Protein AF-A0A6L2PDW2-F1 (afdb_monomer)

Organism: Coptotermes formosanus (NCBI:txid36987)

Mean predicted aligned error: 18.13 Å

Secondary structure (DSSP, 8-state):
----TT---SS-SEETTEEPPP----HHHHTSHHHHHHHHHHTS-HHHHTTTT-HHHHHHHHHHHHHHH-SSHHHHHHTT----GGG----THHHHTT-EEE--TT-SS-SEEE-HHHHTS-TTSEEETTEEE-TT-EEPPPTT-TTEEEEEEEE-SSSEEEEEEEPPPGGGTS-S-SSTTEEEE--SS-SS-SEEEEPPPTTS---PPPPPEEEETTEEEETT-EE--SS-TTEEEE--TT--S-S-TTTEEE----HHHHHHHHHHTT-EEEEETT--SS-SEEEPP-TT--EE--TT-B---TT-EEEETTEEEEBT-EEPPPSSTTEEEE-SSTTBPEEEEPPHHHHHHHS-S-----PPPP----------------------PPP---SHHHHHHHHHHHHHHHHHHHSTTS-----

Solvent-accessible surface area (backbone atoms only — not comparable to full-atom values): 26312 Å² total; per-residue (Å²): 138,87,92,65,100,79,71,87,68,97,62,78,64,50,58,92,93,29,61,61,77,80,95,65,92,50,62,76,53,61,73,24,71,70,45,45,52,45,54,57,56,60,63,54,58,70,80,56,61,77,31,65,92,38,68,70,58,33,54,51,52,50,52,50,48,47,74,75,55,44,95,45,73,70,42,52,80,47,60,86,56,74,74,53,62,88,73,50,90,61,62,40,61,46,63,63,73,67,34,44,77,38,68,53,93,92,52,66,48,62,62,29,44,51,54,66,77,64,77,72,53,58,50,70,32,22,60,55,89,90,43,81,37,54,66,75,39,77,43,80,60,57,71,62,36,47,37,44,77,38,30,32,19,37,80,65,84,90,32,28,25,48,49,62,47,66,67,79,50,72,64,75,79,66,53,75,74,87,51,88,59,41,50,63,20,42,57,90,69,42,63,43,70,78,45,73,51,62,59,77,61,94,85,58,97,68,88,70,80,82,71,48,75,30,65,52,96,94,40,81,38,47,51,24,26,78,44,71,45,85,93,40,71,47,38,45,28,40,27,46,85,86,65,81,69,69,90,38,76,93,47,26,44,68,64,53,73,50,58,39,52,78,36,37,55,44,55,76,67,47,30,33,53,22,18,52,54,88,48,46,45,57,61,80,49,70,52,63,65,56,93,84,64,44,79,42,82,38,96,79,40,48,81,71,59,90,83,45,33,11,47,47,67,94,45,79,32,41,32,53,16,28,52,52,81,47,96,57,80,53,46,50,40,32,16,76,47,26,47,44,42,46,31,29,31,62,49,76,75,64,48,62,66,71,80,55,77,87,84,75,84,78,79,84,78,90,83,86,82,88,81,90,83,84,90,85,87,83,79,92,81,89,80,94,82,80,95,74,88,78,79,94,74,81,67,60,67,61,50,54,51,48,54,56,59,46,50,72,63,46,52,66,68,67,57,71,79,70,83,84,78,95,126

Radius of gyration: 29.66 Å; Cα contacts (8 Å, |Δi|>4): 575; chains: 1; bounding box: 82×73×77 Å

pLDDT: mean 71.23, std 23.67, range [20.92, 96.81]

Structure (mmCIF, N/CA/C/O backbone):
data_AF-A0A6L2PDW2-F1
#
_entry.id   AF-A0A6L2PDW2-F1
#
loop_
_atom_site.group_PDB
_atom_site.id
_atom_site.type_symbol
_atom_site.label_atom_id
_atom_site.label_alt_id
_atom_site.label_comp_id
_atom_site.label_asym_id
_atom_site.label_entity_id
_atom_site.label_seq_id
_atom_site.pdbx_PDB_ins_code
_atom_site.Cartn_x
_atom_site.Cartn_y
_atom_site.Cartn_z
_atom_site.occupancy
_atom_site.B_iso_or_equiv
_atom_site.auth_seq_id
_atom_site.auth_comp_id
_atom_site.auth_asym_id
_atom_site.auth_atom_id
_atom_site.pdbx_PDB_model_num
ATOM 1 N N . MET A 1 1 ? 29.481 -1.761 30.265 1.00 30.94 1 MET A N 1
ATOM 2 C CA . MET A 1 1 ? 30.212 -3.044 30.228 1.00 30.94 1 MET A CA 1
ATOM 3 C C . MET A 1 1 ? 29.930 -3.704 31.570 1.00 30.94 1 MET A C 1
ATOM 5 O O . MET A 1 1 ? 30.180 -3.058 32.579 1.00 30.94 1 MET A O 1
ATOM 9 N N . TYR A 1 2 ? 29.253 -4.853 31.586 1.00 29.94 2 TYR A N 1
ATOM 10 C CA . TYR A 1 2 ? 28.771 -5.510 32.812 1.00 29.94 2 TYR A CA 1
ATOM 11 C C . TYR A 1 2 ? 29.760 -6.605 33.227 1.00 29.94 2 TYR A C 1
ATOM 13 O O . TYR A 1 2 ? 30.302 -7.275 32.350 1.00 29.94 2 TYR A O 1
ATOM 21 N N . ASN A 1 3 ? 30.029 -6.740 34.531 1.00 37.09 3 ASN A N 1
ATOM 22 C CA . ASN A 1 3 ? 31.217 -7.442 35.027 1.00 37.09 3 ASN A CA 1
ATOM 23 C C . ASN A 1 3 ? 30.977 -8.879 35.530 1.00 37.09 3 ASN A C 1
ATOM 25 O O . ASN A 1 3 ? 31.948 -9.626 35.555 1.00 37.09 3 ASN A O 1
ATOM 29 N N . LEU A 1 4 ? 29.753 -9.321 35.869 1.00 36.31 4 LEU A N 1
ATOM 30 C CA . LEU A 1 4 ? 29.485 -10.709 36.296 1.00 36.31 4 LEU A CA 1
ATOM 31 C C . LEU A 1 4 ? 28.062 -11.187 35.942 1.00 36.31 4 LEU A C 1
ATOM 33 O O . LEU A 1 4 ? 27.109 -10.417 35.944 1.00 36.31 4 LEU A O 1
ATOM 37 N N . ASN A 1 5 ? 27.920 -12.491 35.678 1.00 35.34 5 ASN A N 1
ATOM 38 C CA . ASN A 1 5 ? 26.679 -13.160 35.242 1.00 35.34 5 ASN A CA 1
ATOM 39 C C . ASN A 1 5 ? 25.666 -13.426 36.387 1.00 35.34 5 ASN A C 1
ATOM 41 O O . ASN A 1 5 ? 24.701 -14.163 36.202 1.00 35.34 5 ASN A O 1
ATOM 45 N N . SER A 1 6 ? 25.919 -12.892 37.586 1.00 33.38 6 SER A N 1
ATOM 46 C CA . SER A 1 6 ? 25.162 -13.149 38.824 1.00 33.38 6 SER A CA 1
ATOM 47 C C . SER A 1 6 ? 24.310 -11.966 39.292 1.00 33.38 6 SER A C 1
ATOM 49 O O . SER A 1 6 ? 23.693 -12.039 40.355 1.00 33.38 6 SER A O 1
ATOM 51 N N . ASP A 1 7 ? 24.278 -10.876 38.532 1.00 32.59 7 ASP A N 1
ATOM 52 C CA . ASP A 1 7 ? 23.545 -9.674 38.910 1.00 32.59 7 ASP A CA 1
ATOM 53 C C . ASP A 1 7 ? 22.041 -9.857 38.628 1.00 32.59 7 ASP A C 1
ATOM 55 O O . ASP A 1 7 ? 21.615 -10.060 37.491 1.00 32.59 7 ASP A O 1
ATOM 59 N N . ILE A 1 8 ? 21.208 -9.791 39.672 1.00 37.91 8 ILE A N 1
ATOM 60 C CA . ILE A 1 8 ? 19.745 -9.765 39.528 1.00 37.91 8 ILE A CA 1
ATOM 61 C C . ILE A 1 8 ? 19.357 -8.385 38.987 1.00 37.91 8 ILE A C 1
ATOM 63 O O . ILE A 1 8 ? 19.559 -7.367 39.649 1.00 37.91 8 ILE A O 1
ATOM 67 N N . HIS A 1 9 ? 18.807 -8.345 37.774 1.00 44.81 9 HIS A N 1
ATOM 68 C CA . HIS A 1 9 ? 18.436 -7.103 37.098 1.00 44.81 9 HIS A CA 1
ATOM 69 C C . HIS A 1 9 ? 16.946 -6.771 37.254 1.00 44.81 9 HIS A C 1
ATOM 71 O O . HIS A 1 9 ? 16.094 -7.653 37.283 1.00 44.81 9 HIS A O 1
ATOM 77 N N . ASN A 1 10 ? 16.634 -5.472 37.267 1.00 36.75 10 ASN A N 1
ATOM 78 C CA . ASN A 1 10 ? 15.275 -4.918 37.363 1.00 36.75 10 ASN A CA 1
ATOM 79 C C . ASN A 1 10 ? 14.544 -4.844 36.000 1.00 36.75 10 ASN A C 1
ATOM 81 O O . ASN A 1 10 ? 13.614 -4.061 35.825 1.00 36.75 10 ASN A O 1
ATOM 85 N N . ILE A 1 11 ? 15.005 -5.608 35.005 1.00 46.09 11 ILE A N 1
ATOM 86 C 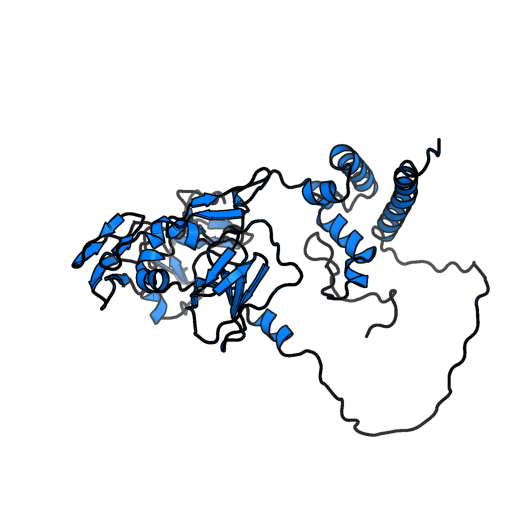CA . ILE A 1 11 ? 14.412 -5.671 33.664 1.00 46.09 11 ILE A CA 1
ATOM 87 C C . ILE A 1 11 ? 13.526 -6.912 33.634 1.00 46.09 11 ILE A C 1
ATOM 89 O O . ILE A 1 11 ? 14.006 -8.003 33.937 1.00 46.09 11 ILE A O 1
ATOM 93 N N . ASN A 1 12 ? 12.253 -6.764 33.255 1.00 42.75 12 ASN A N 1
ATOM 94 C CA . ASN A 1 12 ? 11.393 -7.914 32.979 1.00 42.75 12 ASN A CA 1
ATOM 95 C C . ASN A 1 12 ? 12.092 -8.805 31.944 1.00 42.75 12 ASN A C 1
ATOM 97 O O . ASN A 1 12 ? 12.228 -8.431 30.781 1.00 42.75 12 ASN A O 1
ATOM 101 N N . THR A 1 13 ? 12.536 -9.991 32.360 1.00 53.31 13 THR A N 1
ATOM 102 C CA . THR A 1 13 ? 13.203 -10.976 31.493 1.00 53.31 13 THR A CA 1
ATOM 103 C C . THR A 1 13 ? 12.230 -11.657 30.521 1.00 53.31 13 THR A C 1
ATOM 105 O O . THR A 1 13 ? 12.619 -12.567 29.791 1.00 53.31 13 THR A O 1
ATOM 108 N N . TRP A 1 14 ? 10.971 -11.207 30.509 1.00 49.47 14 TRP A N 1
ATOM 109 C CA . TRP A 1 14 ? 9.849 -11.762 29.768 1.00 49.47 14 TRP A CA 1
ATOM 110 C C . TRP A 1 14 ? 9.124 -10.662 28.990 1.00 49.47 14 TRP A C 1
ATOM 112 O O . TRP A 1 14 ? 8.881 -9.569 29.507 1.00 49.47 14 TRP A O 1
ATOM 122 N N . GLN A 1 15 ? 8.721 -10.981 27.763 1.00 52.25 15 GLN A N 1
ATOM 123 C CA . GLN A 1 15 ? 7.730 -10.235 26.994 1.00 52.25 15 GLN A CA 1
ATOM 124 C C . GLN A 1 15 ? 6.535 -11.166 26.759 1.00 52.25 15 GLN A C 1
ATOM 126 O O . GLN A 1 15 ? 6.602 -12.083 25.943 1.00 52.25 15 GLN A O 1
ATOM 131 N N . LYS A 1 16 ? 5.436 -10.946 27.493 1.00 64.88 16 LYS A N 1
ATOM 132 C CA . LYS A 1 16 ? 4.286 -11.870 27.572 1.00 64.88 16 LYS A CA 1
ATOM 133 C C . LYS A 1 16 ? 4.703 -13.249 28.123 1.00 64.88 16 LYS A C 1
ATOM 135 O O . LYS A 1 16 ? 5.023 -13.327 29.303 1.00 64.88 16 LYS A O 1
ATOM 140 N N . LEU A 1 17 ? 4.699 -14.300 27.296 1.00 59.28 17 LEU A N 1
ATOM 141 C CA . LEU A 1 17 ? 5.096 -15.676 27.648 1.00 59.28 17 LEU A CA 1
ATOM 142 C C . LEU A 1 17 ? 6.500 -16.050 27.134 1.00 59.28 17 LEU A C 1
ATOM 144 O O . LEU A 1 17 ? 6.999 -17.122 27.455 1.00 59.28 17 LEU A O 1
ATOM 148 N N . ASN A 1 18 ? 7.151 -15.150 26.390 1.00 63.50 18 ASN A N 1
ATOM 149 C CA . ASN A 1 18 ? 8.457 -15.384 25.782 1.00 63.50 18 ASN A CA 1
ATOM 150 C C . ASN A 1 18 ? 9.589 -14.788 26.615 1.00 63.50 18 ASN A C 1
ATOM 152 O O . ASN A 1 18 ? 9.459 -13.694 27.173 1.00 63.50 18 ASN A O 1
ATOM 156 N N . PHE A 1 19 ? 10.741 -15.458 26.622 1.00 67.44 19 PHE A N 1
ATOM 157 C CA . PHE A 1 19 ? 11.973 -14.895 27.159 1.00 67.44 19 PHE A CA 1
ATOM 158 C C . PHE A 1 19 ? 12.484 -13.766 26.266 1.00 67.44 19 PHE A C 1
ATOM 160 O O . PHE A 1 19 ? 12.501 -13.864 25.037 1.00 67.44 19 PHE A O 1
ATOM 167 N N . HIS A 1 20 ? 12.948 -12.695 26.904 1.00 66.75 20 HIS A N 1
ATOM 168 C CA . HIS A 1 20 ? 13.556 -11.564 26.222 1.00 66.75 20 HIS A CA 1
ATOM 169 C C . HIS A 1 20 ? 14.852 -11.994 25.520 1.00 66.75 20 HIS A C 1
ATOM 171 O O . HIS A 1 20 ? 15.832 -12.367 26.171 1.00 66.75 20 HIS A O 1
ATOM 177 N N . GLN A 1 21 ? 14.887 -11.883 24.192 1.00 66.50 21 GLN A N 1
ATOM 178 C CA . GLN A 1 21 ? 16.091 -12.156 23.417 1.00 66.50 21 GLN A CA 1
ATOM 179 C C . GLN A 1 21 ? 17.044 -10.945 23.468 1.00 66.50 21 GLN A C 1
ATOM 181 O O . GLN A 1 21 ? 16.646 -9.834 23.118 1.00 66.50 21 GLN A O 1
ATOM 186 N N . PRO A 1 22 ? 18.306 -11.112 23.896 1.00 59.72 22 PRO A N 1
ATOM 187 C CA . PRO A 1 22 ? 19.259 -10.009 23.969 1.00 59.72 22 PRO A CA 1
ATOM 188 C C . PRO A 1 22 ? 19.577 -9.451 22.578 1.00 59.72 22 PRO A C 1
ATOM 190 O O . PRO A 1 22 ? 19.990 -10.187 21.681 1.00 59.72 22 PRO A O 1
ATOM 193 N N . SER A 1 23 ? 19.445 -8.137 22.406 1.00 56.91 23 SER A N 1
ATOM 194 C CA . SER A 1 23 ? 19.813 -7.425 21.180 1.00 56.91 23 SER A CA 1
ATOM 195 C C . SER A 1 23 ? 21.335 -7.241 21.107 1.00 56.91 23 SER A C 1
ATOM 197 O O . SER A 1 23 ? 21.863 -6.180 21.441 1.00 56.91 23 SER A O 1
ATOM 199 N N . THR A 1 24 ? 22.061 -8.293 20.728 1.00 61.12 24 THR A N 1
ATOM 200 C CA . THR A 1 24 ? 23.515 -8.252 20.505 1.00 61.12 24 THR A CA 1
ATOM 201 C C . THR A 1 24 ? 23.871 -8.764 19.115 1.00 61.12 24 THR A C 1
ATOM 203 O O . THR A 1 24 ? 23.296 -9.743 18.648 1.00 61.12 24 THR A O 1
ATOM 206 N N . ASN A 1 25 ? 24.838 -8.107 18.470 1.00 57.38 25 ASN A N 1
ATOM 207 C CA . ASN A 1 25 ? 25.345 -8.445 17.134 1.00 57.38 25 ASN A CA 1
ATOM 208 C C . ASN A 1 25 ? 26.599 -9.338 17.182 1.00 57.38 25 ASN A C 1
ATOM 210 O O . ASN A 1 25 ? 27.255 -9.540 16.164 1.00 57.38 25 ASN A O 1
ATOM 214 N N . LEU A 1 26 ? 26.978 -9.834 18.364 1.00 63.84 26 LEU A N 1
ATOM 215 C CA . LEU A 1 26 ? 28.133 -10.715 18.525 1.00 63.84 26 LEU A CA 1
ATOM 216 C C . LEU A 1 26 ? 27.735 -12.156 18.185 1.00 63.84 26 LEU A C 1
ATOM 218 O O . LEU A 1 26 ? 26.989 -12.776 18.946 1.00 63.84 26 LEU A O 1
ATOM 222 N N . SER A 1 27 ? 28.267 -12.696 17.086 1.00 56.84 27 SER A N 1
ATOM 223 C CA . SER A 1 27 ? 28.020 -14.077 16.632 1.00 56.84 27 SER A CA 1
ATOM 224 C C . SER A 1 27 ? 28.280 -15.107 17.734 1.00 56.84 27 SER A C 1
ATOM 226 O O . SER A 1 27 ? 27.423 -15.938 18.011 1.00 56.84 27 SER A O 1
ATOM 228 N N . LEU A 1 28 ? 29.382 -14.946 18.475 1.00 55.62 28 LEU A N 1
ATOM 229 C CA . LEU A 1 28 ? 29.758 -15.800 19.610 1.00 55.62 28 LEU A CA 1
ATOM 230 C C . LEU A 1 28 ? 28.659 -15.909 20.686 1.00 55.62 28 LEU A C 1
ATOM 232 O O . LEU A 1 28 ? 28.517 -16.936 21.343 1.00 55.62 28 LEU A 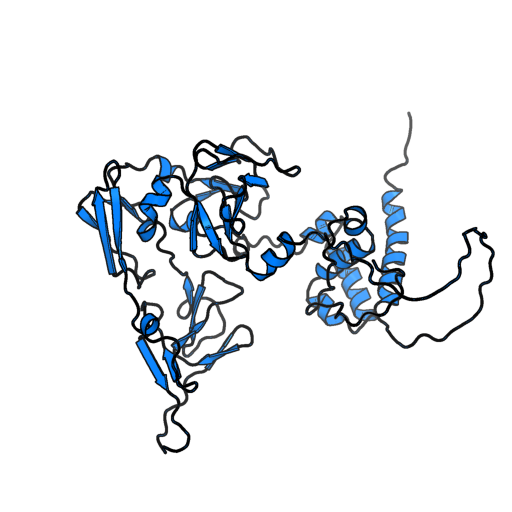O 1
ATOM 236 N N . TYR A 1 29 ? 27.879 -14.843 20.884 1.00 58.72 29 TYR A N 1
ATOM 237 C CA . TYR A 1 29 ? 26.763 -14.845 21.828 1.00 58.72 29 TYR A CA 1
ATOM 238 C C . TYR A 1 29 ? 25.485 -15.396 21.194 1.00 58.72 29 TYR A C 1
ATOM 240 O O . TYR A 1 29 ? 24.741 -16.130 21.842 1.00 58.72 29 TYR A O 1
ATOM 248 N N . GLN A 1 30 ? 25.227 -15.061 19.927 1.00 55.25 30 GLN A N 1
ATOM 249 C CA . GLN A 1 30 ? 24.053 -15.533 19.190 1.00 55.25 30 GLN A CA 1
ATOM 250 C C . GLN A 1 30 ? 24.050 -17.058 18.993 1.00 55.25 30 GLN A C 1
ATOM 252 O O . GLN A 1 30 ? 22.967 -17.655 18.993 1.00 55.25 30 GLN A O 1
ATOM 257 N N . GLU A 1 31 ? 25.239 -17.652 18.881 1.00 63.41 31 GLU A N 1
ATOM 258 C CA . GLU A 1 31 ? 25.508 -19.095 18.786 1.00 63.41 31 GLU A CA 1
ATOM 259 C C . GLU A 1 31 ? 25.694 -19.766 20.160 1.00 63.41 31 GLU A C 1
ATOM 261 O O . GLU A 1 31 ? 25.738 -20.989 20.264 1.00 63.41 31 GLU A O 1
ATOM 266 N N . GLY A 1 32 ? 25.776 -18.981 21.237 1.00 69.75 32 GLY A N 1
ATOM 267 C CA . GLY A 1 32 ? 25.947 -19.494 22.590 1.00 69.75 32 GLY A CA 1
ATOM 268 C C . GLY A 1 32 ? 24.711 -20.231 23.116 1.00 69.75 32 GLY A C 1
ATOM 269 O O . GLY A 1 32 ? 23.568 -19.889 22.803 1.00 69.75 32 GLY A O 1
ATOM 270 N N . VAL A 1 33 ? 24.945 -21.192 24.015 1.00 67.25 33 VAL A N 1
ATOM 271 C CA . VAL A 1 33 ? 23.922 -22.053 24.649 1.00 67.25 33 VAL A CA 1
ATOM 272 C C . VAL A 1 33 ? 22.763 -21.250 25.251 1.00 67.25 33 VAL A C 1
ATOM 274 O O . VAL A 1 33 ? 21.608 -21.656 25.168 1.00 67.25 33 VAL A O 1
ATOM 277 N N . TYR A 1 34 ? 23.056 -20.079 25.817 1.00 63.88 34 TYR A N 1
ATOM 278 C CA . TYR A 1 34 ? 22.051 -19.202 26.416 1.00 63.88 34 TYR A CA 1
ATOM 279 C C . TYR A 1 34 ? 21.077 -18.615 25.379 1.00 63.88 34 TYR A C 1
ATOM 281 O O . TYR A 1 34 ? 19.862 -18.685 25.554 1.00 63.88 34 TYR A O 1
ATOM 289 N N . SER A 1 35 ? 21.603 -18.085 24.270 1.00 69.88 35 SER A N 1
ATOM 290 C CA . SER A 1 35 ? 20.805 -17.569 23.149 1.00 69.88 35 SER A CA 1
ATOM 291 C C . SER A 1 35 ? 20.003 -18.691 22.489 1.00 69.88 35 SER A C 1
ATOM 293 O O . SER A 1 35 ? 18.817 -18.527 22.200 1.00 69.88 35 SER A O 1
ATOM 295 N N . PHE A 1 36 ? 20.621 -19.862 22.316 1.00 72.75 36 PHE A N 1
ATOM 296 C CA . PHE A 1 36 ? 19.956 -21.032 21.753 1.00 72.75 36 PHE A CA 1
ATOM 297 C C . PHE A 1 36 ? 18.811 -21.538 22.643 1.00 72.75 36 PHE A C 1
ATOM 299 O O . PHE A 1 36 ? 17.716 -21.782 22.148 1.00 72.75 36 PHE A O 1
ATOM 306 N N . GLY A 1 37 ? 19.011 -21.613 23.961 1.00 71.50 37 GLY A N 1
ATOM 307 C CA . GLY A 1 37 ? 17.970 -22.022 24.907 1.00 71.50 37 GLY A CA 1
ATOM 308 C C . GLY A 1 37 ? 16.752 -21.093 24.907 1.00 71.50 37 GLY A C 1
ATOM 309 O O . GLY A 1 37 ? 15.620 -21.571 24.957 1.00 71.50 37 GLY A O 1
ATOM 310 N N . ILE A 1 38 ? 16.970 -19.778 24.777 1.00 72.50 38 ILE A N 1
ATOM 311 C CA . ILE A 1 38 ? 15.890 -18.790 24.623 1.00 72.50 38 ILE A CA 1
ATOM 312 C C . ILE A 1 38 ? 15.120 -19.028 23.320 1.00 72.50 38 ILE A C 1
ATOM 314 O O . ILE A 1 38 ? 13.892 -19.068 23.337 1.00 72.50 38 ILE A O 1
ATOM 318 N N . LYS A 1 39 ? 15.828 -19.241 22.202 1.00 71.12 39 LYS A N 1
ATOM 319 C CA . LYS A 1 39 ? 15.204 -19.551 20.906 1.00 71.12 39 LYS A CA 1
ATOM 320 C C . LYS A 1 39 ? 14.369 -20.827 20.974 1.00 71.12 39 LYS A C 1
ATOM 322 O O . LYS A 1 39 ? 13.247 -20.833 20.487 1.00 71.12 39 LYS A O 1
ATOM 327 N N . VAL A 1 40 ? 14.888 -21.892 21.585 1.00 74.12 40 VAL A N 1
ATOM 328 C CA . VAL A 1 40 ? 14.173 -23.169 21.727 1.00 74.12 40 VAL A CA 1
ATOM 329 C C . VAL A 1 40 ? 12.896 -22.996 22.544 1.00 74.12 40 VAL A C 1
ATOM 331 O O . VAL A 1 40 ? 11.853 -23.508 22.147 1.00 74.12 40 VAL A O 1
ATOM 334 N N . PHE A 1 41 ? 12.969 -22.263 23.658 1.00 72.94 41 PHE A N 1
ATOM 335 C CA . PHE A 1 41 ? 11.821 -22.034 24.532 1.00 72.94 41 PHE A CA 1
ATOM 336 C C . PHE A 1 41 ? 10.739 -21.187 23.860 1.00 72.94 41 PHE A C 1
ATOM 338 O O . PHE A 1 41 ? 9.578 -21.573 23.880 1.00 72.94 41 PHE A O 1
ATOM 345 N N . ASN A 1 42 ? 11.122 -20.084 23.213 1.00 75.25 42 ASN A N 1
ATOM 346 C CA . ASN A 1 42 ? 10.183 -19.185 22.535 1.00 75.25 42 ASN A CA 1
ATOM 347 C C . ASN A 1 42 ? 9.520 -19.816 21.291 1.00 75.25 42 ASN A C 1
ATOM 349 O O . ASN A 1 42 ? 8.625 -19.212 20.711 1.00 75.25 42 ASN A O 1
ATOM 353 N N . ASN A 1 43 ? 9.978 -20.995 20.851 1.00 73.38 43 ASN A N 1
ATOM 354 C CA . ASN A 1 43 ? 9.371 -21.774 19.765 1.00 73.38 43 ASN A CA 1
ATOM 355 C C . ASN A 1 43 ? 8.483 -22.926 20.272 1.00 73.38 43 ASN A C 1
ATOM 357 O O . ASN A 1 43 ? 7.986 -23.719 19.470 1.00 73.38 43 ASN A O 1
ATOM 361 N N . LEU A 1 44 ? 8.277 -23.051 21.588 1.00 74.50 44 LEU A N 1
ATOM 362 C CA . LEU A 1 44 ? 7.347 -24.037 22.128 1.00 74.50 44 LEU A CA 1
ATOM 363 C C . LEU A 1 44 ? 5.896 -23.635 21.817 1.00 74.50 44 LEU A C 1
ATOM 365 O O . LEU A 1 44 ? 5.553 -22.457 21.855 1.00 74.50 44 LEU A O 1
ATOM 369 N N . PRO A 1 45 ? 5.001 -24.596 21.541 1.00 70.62 45 PRO A N 1
ATOM 370 C CA . PRO A 1 45 ? 3.588 -24.296 21.361 1.00 70.62 45 PRO A CA 1
ATOM 371 C C . PRO A 1 45 ? 2.971 -23.720 22.644 1.00 70.62 45 PRO A C 1
ATOM 373 O O . PRO A 1 45 ? 3.242 -24.186 23.754 1.00 70.62 45 PRO A O 1
ATOM 376 N N . GLN A 1 46 ? 2.040 -22.773 22.485 1.00 65.38 46 GLN A N 1
ATOM 377 C CA . GLN A 1 46 ? 1.346 -22.096 23.595 1.00 65.38 46 GLN A CA 1
ATOM 378 C C . GLN A 1 46 ? 0.626 -23.059 24.560 1.00 65.38 46 GLN A C 1
ATOM 380 O O . GLN A 1 46 ? 0.365 -22.721 25.717 1.00 65.38 46 GLN A O 1
ATOM 385 N N . SER A 1 47 ? 0.290 -24.272 24.110 1.00 64.50 47 SER A N 1
ATOM 386 C CA . SER A 1 47 ? -0.283 -25.332 24.949 1.00 64.50 47 SER A CA 1
ATOM 387 C C . SER A 1 47 ? 0.689 -25.837 26.025 1.00 64.50 47 SER A C 1
ATOM 389 O O . SER A 1 47 ? 0.242 -26.217 27.107 1.00 64.50 47 SER A O 1
ATOM 391 N N . LEU A 1 48 ? 2.002 -25.792 25.768 1.00 67.25 48 LEU A N 1
ATOM 392 C CA . LEU A 1 48 ? 3.056 -26.104 26.738 1.00 67.25 48 LEU A CA 1
ATOM 393 C C . LEU A 1 48 ? 3.396 -24.899 27.623 1.00 67.25 48 LEU A C 1
ATOM 395 O O . LEU A 1 48 ? 3.687 -25.080 28.805 1.00 67.25 48 LEU A O 1
ATOM 399 N N . GLU A 1 49 ? 3.298 -23.678 27.091 1.00 61.25 49 GLU A N 1
ATOM 400 C CA . GLU A 1 49 ? 3.541 -22.438 27.845 1.00 61.25 49 GLU A CA 1
ATOM 401 C C . GLU A 1 49 ? 2.532 -22.248 28.987 1.00 61.25 49 GLU A C 1
ATOM 403 O O . GLU A 1 49 ? 2.904 -21.858 30.092 1.00 61.25 49 GLU A O 1
ATOM 408 N N . LYS A 1 50 ? 1.262 -22.625 28.773 1.00 63.97 50 LYS A N 1
ATOM 409 C CA . LYS A 1 50 ? 0.207 -22.607 29.809 1.00 63.97 50 LYS A CA 1
ATOM 410 C C . LYS A 1 50 ? 0.441 -23.597 30.954 1.00 63.97 50 LYS A C 1
ATOM 412 O O . LYS A 1 50 ? -0.224 -23.506 31.981 1.00 63.97 50 LYS A O 1
ATOM 417 N N . LEU A 1 51 ? 1.362 -24.548 30.787 1.00 65.88 51 LEU A N 1
ATOM 418 C CA . LEU A 1 51 ? 1.719 -25.524 31.814 1.00 65.88 51 LEU A CA 1
ATOM 419 C C . LEU A 1 51 ? 2.918 -25.074 32.658 1.00 65.88 51 LEU A C 1
ATOM 421 O O . LEU A 1 51 ? 3.245 -25.781 33.609 1.00 65.88 51 LEU A O 1
ATOM 425 N N . ALA A 1 52 ? 3.557 -23.933 32.353 1.00 60.59 52 ALA A N 1
ATOM 426 C CA . ALA A 1 52 ? 4.830 -23.487 32.942 1.00 60.59 52 ALA A CA 1
ATOM 427 C C . ALA A 1 52 ? 4.876 -23.514 34.485 1.00 60.59 52 ALA A C 1
ATOM 429 O O . ALA A 1 52 ? 5.930 -23.789 35.066 1.00 60.59 52 ALA A O 1
ATOM 430 N N . ASP A 1 53 ? 3.731 -23.327 35.143 1.00 61.12 53 ASP A N 1
ATOM 431 C CA . ASP A 1 53 ? 3.598 -23.350 36.604 1.00 61.12 53 ASP A CA 1
ATOM 432 C C . ASP A 1 53 ? 3.684 -24.765 37.217 1.00 61.12 53 ASP A C 1
ATOM 434 O O . ASP A 1 53 ? 3.922 -24.925 38.417 1.00 61.12 53 ASP A O 1
ATOM 438 N N . ASN A 1 54 ? 3.551 -25.826 36.408 1.00 76.25 54 ASN A N 1
ATOM 439 C CA . ASN A 1 54 ? 3.611 -27.222 36.842 1.00 76.25 54 ASN A CA 1
ATOM 440 C C . ASN A 1 54 ? 4.763 -27.995 36.186 1.00 76.25 54 ASN A C 1
ATOM 442 O O . ASN A 1 54 ? 4.614 -28.690 35.179 1.00 76.25 54 ASN A O 1
ATOM 446 N N . SER A 1 55 ? 5.920 -27.973 36.851 1.00 63.28 55 SER A N 1
ATOM 447 C CA . SER A 1 55 ? 7.151 -28.620 36.371 1.00 63.28 55 SER A CA 1
ATOM 448 C C . SER A 1 55 ? 7.020 -30.103 35.982 1.00 63.28 55 SER A C 1
ATOM 450 O O . SER A 1 55 ? 7.744 -30.566 35.100 1.00 63.28 55 SER A O 1
ATOM 452 N N . LYS A 1 56 ? 6.112 -30.869 36.604 1.00 72.25 56 LYS A N 1
ATOM 453 C CA . LYS A 1 56 ? 5.929 -32.301 36.305 1.00 72.25 56 LYS A CA 1
ATOM 454 C C . LYS A 1 56 ? 5.109 -32.505 35.028 1.00 72.25 56 LYS A C 1
ATOM 456 O O . LYS A 1 56 ? 5.423 -33.396 34.236 1.00 72.25 56 LYS A O 1
ATOM 461 N N . GLN A 1 57 ? 4.098 -31.664 34.813 1.00 71.75 57 GLN A N 1
ATOM 462 C CA . GLN A 1 57 ? 3.277 -31.676 33.601 1.00 71.75 57 GLN A CA 1
ATOM 463 C C . GLN A 1 57 ? 4.053 -31.132 32.402 1.00 71.75 57 GLN A C 1
ATOM 465 O O . GLN A 1 57 ? 4.078 -31.801 31.375 1.00 71.75 57 GLN A O 1
ATOM 470 N N . VAL A 1 58 ? 4.790 -30.024 32.563 1.00 75.19 58 VAL A N 1
ATOM 471 C CA . VAL A 1 58 ? 5.672 -29.479 31.511 1.00 75.19 58 VAL A CA 1
ATOM 472 C C . VAL A 1 58 ? 6.676 -30.522 31.064 1.00 75.19 58 VAL A C 1
ATOM 474 O O . VAL A 1 58 ? 6.801 -30.776 29.878 1.00 75.19 58 VAL A O 1
ATOM 477 N N . LYS A 1 59 ? 7.364 -31.183 32.001 1.00 71.44 59 LYS A N 1
ATOM 478 C CA . LYS A 1 59 ? 8.370 -32.196 31.662 1.00 71.44 59 LYS A CA 1
ATOM 479 C C . LYS A 1 59 ? 7.775 -33.362 30.870 1.00 71.44 59 LYS A C 1
ATOM 481 O O . LYS A 1 59 ? 8.409 -33.865 29.949 1.00 71.44 59 LYS A O 1
ATOM 486 N N . THR A 1 60 ? 6.568 -33.790 31.229 1.00 77.25 60 THR A N 1
ATOM 487 C CA . THR A 1 60 ? 5.884 -34.905 30.560 1.00 77.25 60 THR A CA 1
ATOM 488 C C . THR A 1 60 ? 5.402 -34.496 29.171 1.00 77.25 60 THR A C 1
ATOM 490 O O . THR A 1 60 ? 5.650 -35.211 28.204 1.00 77.25 60 THR A O 1
ATOM 493 N N . ALA A 1 61 ? 4.776 -33.326 29.063 1.00 72.56 61 ALA A N 1
ATOM 494 C CA . ALA A 1 61 ? 4.230 -32.809 27.817 1.00 72.56 61 ALA A CA 1
ATOM 495 C C . ALA A 1 61 ? 5.336 -32.382 26.835 1.00 72.56 61 ALA A C 1
ATOM 497 O O . ALA A 1 61 ? 5.253 -32.705 25.657 1.00 72.56 61 ALA A O 1
ATOM 498 N N . LEU A 1 62 ? 6.419 -31.770 27.323 1.00 73.38 62 LEU A N 1
ATOM 499 C CA . LEU A 1 62 ? 7.607 -31.436 26.534 1.00 73.38 62 LEU A CA 1
ATOM 500 C C . LEU A 1 62 ? 8.300 -32.697 26.018 1.00 73.38 62 LEU A C 1
ATOM 502 O O . LEU A 1 62 ? 8.636 -32.775 24.843 1.00 73.38 62 LEU A O 1
ATOM 506 N N . LYS A 1 63 ? 8.477 -33.713 26.873 1.00 75.38 63 LYS A N 1
ATOM 507 C CA . LYS A 1 63 ? 9.048 -34.995 26.448 1.00 75.38 63 LYS A CA 1
ATOM 508 C C . LYS A 1 63 ? 8.178 -35.657 25.379 1.00 75.38 63 LYS A C 1
ATOM 510 O O . LYS A 1 63 ? 8.715 -36.149 24.395 1.00 75.38 63 LYS A O 1
ATOM 515 N N . HIS A 1 64 ? 6.858 -35.666 25.565 1.00 73.31 64 HIS A N 1
ATOM 516 C CA . HIS A 1 64 ? 5.935 -36.202 24.569 1.00 73.31 64 HIS A CA 1
ATOM 517 C C . HIS A 1 64 ? 6.043 -35.434 23.250 1.00 73.31 64 HIS A C 1
ATOM 519 O O . HIS A 1 64 ? 6.224 -36.062 22.214 1.00 73.31 64 HIS A O 1
ATOM 525 N N . TYR A 1 65 ? 6.005 -34.098 23.298 1.00 70.62 65 TYR A N 1
ATOM 526 C CA . TYR A 1 65 ? 6.125 -33.213 22.139 1.00 70.62 65 TYR A CA 1
ATOM 527 C C . TYR A 1 65 ? 7.415 -33.469 21.356 1.00 70.62 65 TYR A C 1
ATOM 529 O O . TYR A 1 65 ? 7.349 -33.797 20.177 1.00 70.62 65 TYR A O 1
ATOM 537 N N . LEU A 1 66 ? 8.571 -33.451 22.027 1.00 70.19 66 LEU A N 1
ATOM 538 C CA . LEU A 1 66 ? 9.870 -33.691 21.391 1.00 70.19 66 LEU A CA 1
ATOM 539 C C . LEU A 1 66 ? 9.960 -35.083 20.748 1.00 70.19 66 LEU A C 1
ATOM 541 O O . LEU A 1 66 ? 10.509 -35.206 19.660 1.00 70.19 66 LEU A O 1
ATOM 545 N N . HIS A 1 67 ? 9.378 -36.111 21.376 1.00 67.31 67 HIS A N 1
ATOM 546 C CA . HIS A 1 67 ? 9.327 -37.468 20.818 1.00 67.31 67 HIS A CA 1
ATOM 547 C C . HIS A 1 67 ? 8.368 -37.631 19.631 1.00 67.31 67 HIS A C 1
ATOM 549 O O . HIS A 1 67 ? 8.542 -38.572 18.864 1.00 67.31 67 HIS A O 1
ATOM 555 N N . THR A 1 68 ? 7.343 -36.782 19.506 1.00 63.31 68 THR A N 1
ATOM 556 C CA . THR A 1 68 ? 6.346 -36.877 18.423 1.00 63.31 68 THR A CA 1
ATOM 557 C C . THR A 1 68 ? 6.652 -35.971 17.236 1.00 63.31 68 THR A C 1
ATOM 559 O O . THR A 1 68 ? 6.164 -36.253 16.150 1.00 63.31 68 THR A O 1
ATOM 562 N N . HIS A 1 69 ? 7.440 -34.909 17.426 1.00 57.91 69 HIS A N 1
ATOM 563 C CA . HIS A 1 69 ? 7.499 -33.795 16.476 1.00 57.91 69 HIS A CA 1
ATOM 564 C C . HIS A 1 69 ? 8.898 -33.468 15.927 1.00 57.91 69 HIS A C 1
ATOM 566 O O . HIS A 1 69 ? 8.998 -32.608 15.065 1.00 57.91 69 HIS A O 1
ATOM 572 N N . SER A 1 70 ? 9.989 -34.104 16.371 1.00 55.47 70 SER A N 1
ATOM 573 C CA . SER A 1 70 ? 11.328 -33.664 15.928 1.00 55.47 70 SER A CA 1
ATOM 574 C C . SER A 1 70 ? 12.392 -34.761 15.991 1.00 55.47 70 SER A C 1
ATOM 576 O O . SER A 1 70 ? 12.695 -35.264 17.073 1.00 55.47 70 SER A O 1
ATOM 578 N N . TYR A 1 71 ? 13.002 -35.076 14.843 1.00 54.53 71 TYR A N 1
ATOM 579 C CA . TYR A 1 71 ? 14.194 -35.923 14.725 1.00 54.53 71 TYR A CA 1
ATOM 580 C C . TYR A 1 71 ? 15.473 -35.093 14.483 1.00 54.53 71 TYR A C 1
ATOM 582 O O . TYR A 1 71 ? 16.575 -35.602 14.689 1.00 54.53 71 TYR A O 1
ATOM 590 N N . SER A 1 72 ? 15.350 -33.801 14.137 1.00 65.50 72 SER A N 1
ATOM 591 C CA . SER A 1 72 ? 16.466 -32.844 14.030 1.00 65.50 72 SER A CA 1
ATOM 592 C C . SER A 1 72 ? 16.155 -31.453 14.620 1.00 65.50 72 SER A C 1
ATOM 594 O O . SER A 1 72 ? 15.001 -31.106 14.877 1.00 65.50 72 SER A O 1
ATOM 596 N N . ILE A 1 73 ? 17.201 -30.642 14.845 1.00 60.69 73 ILE A N 1
ATOM 597 C CA . ILE A 1 73 ? 17.075 -29.241 15.299 1.00 60.69 73 ILE A CA 1
ATOM 598 C C . ILE A 1 73 ? 16.359 -28.385 14.244 1.00 60.69 73 ILE A C 1
ATOM 600 O O . ILE A 1 73 ? 15.537 -27.543 14.601 1.00 60.69 73 ILE A O 1
ATOM 604 N N . ASP A 1 74 ? 16.635 -28.622 12.961 1.00 57.44 74 ASP A N 1
ATOM 605 C CA . ASP A 1 74 ? 15.990 -27.902 11.861 1.00 57.44 74 ASP A CA 1
ATOM 606 C C . ASP A 1 74 ? 14.505 -28.249 11.772 1.00 57.44 74 ASP A C 1
ATOM 608 O O . ASP A 1 74 ? 13.678 -27.361 11.594 1.00 57.44 74 ASP A O 1
ATOM 612 N N . GLU A 1 75 ? 14.137 -29.516 11.971 1.00 60.31 75 GLU A N 1
ATOM 613 C CA . GLU A 1 75 ? 12.732 -29.902 12.089 1.00 60.31 75 GLU A CA 1
ATOM 614 C C . GLU A 1 75 ? 12.081 -29.213 13.282 1.00 60.31 75 GLU A C 1
ATOM 616 O O . GLU A 1 75 ? 11.041 -28.605 13.086 1.00 60.31 75 GLU A O 1
ATOM 621 N N . TYR A 1 76 ? 12.708 -29.203 14.468 1.00 62.53 76 TYR A N 1
ATOM 622 C CA . TYR A 1 76 ? 12.165 -28.571 15.681 1.00 62.53 76 TYR A CA 1
ATOM 623 C C . TYR A 1 76 ? 11.771 -27.095 15.483 1.00 62.53 76 TYR A C 1
ATOM 625 O O . TYR A 1 76 ? 10.709 -26.668 15.939 1.00 62.53 76 TYR A O 1
ATOM 633 N N . PHE A 1 77 ? 12.597 -26.316 14.781 1.00 61.78 77 PHE A N 1
ATOM 634 C CA . PHE A 1 77 ? 12.283 -24.918 14.465 1.00 61.78 77 PHE A CA 1
ATOM 635 C C . PHE A 1 77 ? 11.276 -24.754 13.315 1.00 61.78 77 PHE A C 1
ATOM 637 O O . PHE A 1 77 ? 10.764 -23.656 13.113 1.00 61.78 77 PHE A O 1
ATOM 644 N N . ASN A 1 78 ? 10.956 -25.836 12.602 1.00 59.47 78 ASN A N 1
ATOM 645 C CA . ASN A 1 78 ? 10.022 -25.866 11.479 1.00 59.47 78 ASN A CA 1
ATOM 646 C C . ASN A 1 78 ? 8.704 -26.621 11.776 1.00 59.47 78 ASN A C 1
ATOM 648 O O . ASN A 1 78 ? 7.784 -26.541 10.965 1.00 59.47 78 ASN A O 1
ATOM 652 N N . VAL A 1 79 ? 8.561 -27.315 12.920 1.00 48.72 79 VAL A N 1
ATOM 653 C CA . VAL A 1 79 ? 7.396 -28.191 13.207 1.00 48.72 79 VAL A CA 1
ATOM 654 C C . VAL A 1 79 ? 6.074 -27.432 13.346 1.00 48.72 79 VAL A C 1
ATOM 656 O O . VAL A 1 79 ? 5.010 -28.006 13.148 1.00 48.72 79 VAL A O 1
ATOM 659 N N . ASN A 1 80 ? 6.102 -26.140 13.667 1.00 45.97 80 ASN A N 1
ATOM 660 C CA . ASN A 1 80 ? 4.869 -25.368 13.855 1.00 45.97 80 ASN A CA 1
ATOM 661 C C . ASN A 1 80 ? 4.365 -24.663 12.589 1.00 45.97 80 ASN A C 1
ATOM 663 O O . ASN A 1 80 ? 3.425 -23.878 12.677 1.00 45.97 80 ASN A O 1
ATOM 667 N N . ASN A 1 81 ? 4.923 -24.967 11.415 1.00 47.00 81 ASN A N 1
ATOM 668 C CA . ASN A 1 81 ? 4.349 -24.518 10.153 1.00 47.00 81 ASN A CA 1
ATOM 669 C C . ASN A 1 81 ? 3.619 -25.680 9.472 1.00 47.00 81 ASN A C 1
ATOM 671 O O . ASN A 1 81 ? 4.116 -26.265 8.510 1.00 47.00 81 ASN A O 1
ATOM 675 N N . GLU A 1 82 ? 2.370 -25.935 9.874 1.00 50.41 82 GLU A N 1
ATOM 676 C CA . GLU A 1 82 ? 1.378 -26.145 8.817 1.00 50.41 82 GLU A CA 1
ATOM 677 C C . GLU A 1 82 ? 1.512 -24.920 7.912 1.00 50.41 82 GLU A C 1
ATOM 679 O O . GLU A 1 82 ? 1.275 -23.795 8.357 1.00 50.41 82 GLU A O 1
ATOM 684 N N . CYS A 1 83 ? 2.034 -25.103 6.697 1.00 58.41 83 CYS A N 1
ATOM 685 C CA . CYS A 1 83 ? 2.218 -23.984 5.792 1.00 58.41 83 CYS A CA 1
ATOM 686 C C . CYS A 1 83 ? 0.864 -23.295 5.616 1.00 58.41 83 CYS A C 1
ATOM 688 O O . CYS A 1 83 ? -0.055 -23.864 5.029 1.00 58.41 83 CYS A O 1
ATOM 690 N N . ASN A 1 84 ? 0.744 -22.080 6.148 1.00 60.91 84 ASN A N 1
ATOM 691 C CA . ASN A 1 84 ? -0.425 -21.249 5.957 1.00 60.91 84 ASN A CA 1
ATOM 692 C C . ASN A 1 84 ? -0.045 -20.109 5.005 1.00 60.91 84 ASN A C 1
ATOM 694 O O . ASN A 1 84 ? 0.536 -19.117 5.453 1.00 60.91 84 ASN A O 1
ATOM 698 N N . PRO A 1 85 ? -0.407 -20.201 3.712 1.00 60.81 85 PRO A N 1
ATOM 699 C CA . PRO A 1 85 ? -0.139 -19.155 2.727 1.00 60.81 85 PRO A CA 1
ATOM 700 C C . PRO A 1 85 ? -0.675 -17.771 3.125 1.00 60.81 85 PRO A C 1
ATOM 702 O O . PRO A 1 85 ? -0.193 -16.759 2.623 1.00 60.81 85 PRO A O 1
ATOM 705 N N . GLN A 1 86 ? -1.649 -17.697 4.045 1.00 57.81 86 GLN A N 1
ATOM 706 C CA . GLN A 1 86 ? -2.182 -16.430 4.558 1.00 57.81 86 GLN A CA 1
ATOM 707 C C . GLN A 1 86 ? -1.185 -15.659 5.441 1.00 57.81 86 GLN A C 1
ATOM 709 O O . GLN A 1 86 ? -1.377 -14.467 5.653 1.00 57.81 86 GLN A O 1
ATOM 714 N N . HIS A 1 87 ? -0.124 -16.309 5.932 1.00 66.12 87 HIS A N 1
ATOM 715 C CA . HIS A 1 87 ? 0.920 -15.686 6.756 1.00 66.12 87 HIS A CA 1
ATOM 716 C C . HIS A 1 87 ? 2.133 -15.210 5.947 1.00 66.12 87 HIS A C 1
ATOM 718 O O . HIS A 1 87 ? 3.113 -14.731 6.515 1.00 66.12 87 HIS A O 1
ATOM 724 N N . CYS A 1 88 ? 2.092 -15.320 4.619 1.00 76.19 88 CYS A N 1
ATOM 725 C CA . CYS A 1 88 ? 3.156 -14.796 3.780 1.00 76.19 88 CYS A CA 1
ATOM 726 C C . CYS A 1 88 ? 3.107 -13.262 3.762 1.00 76.19 88 CYS A C 1
ATOM 728 O O . CYS A 1 88 ? 2.181 -12.661 3.215 1.00 76.19 88 CYS A O 1
ATOM 730 N N . GLU A 1 89 ? 4.131 -12.619 4.328 1.00 72.81 89 GLU A N 1
ATOM 731 C CA . GLU A 1 89 ? 4.297 -11.164 4.289 1.00 72.81 89 GLU A CA 1
ATOM 732 C C . GLU A 1 89 ? 4.703 -10.695 2.885 1.00 72.81 89 GLU A C 1
ATOM 734 O O . GLU A 1 89 ? 5.871 -10.439 2.588 1.00 72.81 89 GLU A O 1
ATOM 739 N N . VAL A 1 90 ? 3.719 -10.576 1.998 1.00 81.94 90 VAL A N 1
ATOM 740 C CA . VAL A 1 90 ? 3.926 -10.089 0.634 1.00 81.94 90 VAL A CA 1
ATOM 741 C C . VAL A 1 90 ? 3.485 -8.627 0.524 1.00 81.94 90 VAL A C 1
ATOM 743 O O . VAL A 1 90 ? 2.386 -8.276 0.960 1.00 81.94 90 VAL A O 1
ATOM 746 N N . PRO A 1 91 ? 4.296 -7.753 -0.099 1.00 86.56 91 PRO A N 1
ATOM 747 C CA . PRO A 1 91 ? 3.870 -6.410 -0.465 1.00 86.56 91 PRO A CA 1
ATOM 748 C C . PRO A 1 91 ? 2.583 -6.405 -1.296 1.00 86.56 91 PRO A C 1
ATOM 750 O O . PRO A 1 91 ? 2.524 -6.983 -2.381 1.00 86.56 91 PRO A O 1
ATOM 753 N N . LYS A 1 92 ? 1.559 -5.690 -0.822 1.00 88.81 92 LYS A N 1
ATOM 754 C CA . LYS A 1 92 ? 0.230 -5.691 -1.450 1.00 88.81 92 LYS A CA 1
ATOM 755 C C . LYS A 1 92 ? 0.213 -5.208 -2.902 1.00 88.81 92 LYS A C 1
ATOM 757 O O . LYS A 1 92 ? -0.668 -5.598 -3.665 1.00 88.81 92 LYS A O 1
ATOM 762 N N . HIS A 1 93 ? 1.177 -4.371 -3.292 1.00 91.50 93 HIS A N 1
ATOM 763 C CA . HIS A 1 93 ? 1.218 -3.808 -4.639 1.00 91.50 93 HIS A CA 1
ATOM 764 C C . HIS A 1 93 ? 1.228 -4.886 -5.721 1.00 91.50 93 HIS A C 1
ATOM 766 O O . HIS A 1 93 ? 0.543 -4.700 -6.716 1.00 91.50 93 HIS A O 1
ATOM 772 N N . TYR A 1 94 ? 1.896 -6.026 -5.497 1.00 92.38 94 TYR A N 1
ATOM 773 C CA . TYR A 1 94 ? 1.891 -7.149 -6.436 1.00 92.38 94 TYR A CA 1
ATOM 774 C C . TYR A 1 94 ? 0.474 -7.615 -6.780 1.00 92.38 94 TYR A C 1
ATOM 776 O O . TYR A 1 94 ? 0.146 -7.766 -7.954 1.00 92.38 94 TYR A O 1
ATOM 784 N N . LYS A 1 95 ? -0.382 -7.777 -5.763 1.00 91.00 95 LYS A N 1
ATOM 785 C CA . LYS A 1 95 ? -1.781 -8.184 -5.941 1.00 91.00 95 LYS A CA 1
ATOM 786 C C . LYS A 1 95 ? -2.579 -7.113 -6.691 1.00 91.00 95 LYS A C 1
ATOM 788 O O . LYS A 1 95 ? -3.297 -7.440 -7.628 1.00 91.00 95 LYS A O 1
ATOM 793 N N . GLU A 1 96 ? -2.459 -5.843 -6.299 1.00 90.44 96 GLU A N 1
ATOM 794 C CA . GLU A 1 96 ? -3.271 -4.759 -6.880 1.00 90.44 96 GLU A CA 1
ATOM 795 C C . GLU A 1 96 ? -2.885 -4.392 -8.320 1.00 90.44 96 GLU A C 1
ATOM 797 O O . GLU A 1 96 ? -3.753 -3.984 -9.088 1.00 90.44 96 GLU A O 1
ATOM 802 N N . ILE A 1 97 ? -1.616 -4.548 -8.707 1.00 91.50 97 ILE A N 1
ATOM 803 C CA . ILE A 1 97 ? -1.172 -4.291 -10.089 1.00 91.50 97 ILE A CA 1
ATOM 804 C C . ILE A 1 97 ? -1.344 -5.505 -11.013 1.00 91.50 97 ILE A C 1
ATOM 806 O O . ILE A 1 97 ? -1.087 -5.391 -12.209 1.00 91.50 97 ILE A O 1
ATOM 810 N N . GLY A 1 98 ? -1.804 -6.643 -10.481 1.00 90.88 98 GLY A N 1
ATOM 811 C CA . GLY A 1 98 ? -2.121 -7.840 -11.261 1.00 90.88 98 GLY A CA 1
ATOM 812 C C . GLY A 1 98 ? -0.940 -8.776 -11.518 1.00 90.88 98 GLY A C 1
ATOM 813 O O . GLY A 1 98 ? -0.981 -9.542 -12.479 1.00 90.88 98 GLY A O 1
ATOM 814 N N . CYS A 1 99 ? 0.104 -8.737 -10.687 1.00 92.94 99 CYS A N 1
ATOM 815 C CA . CYS A 1 99 ? 1.162 -9.739 -10.748 1.00 92.94 99 CYS A CA 1
ATOM 816 C C . CYS A 1 99 ? 0.697 -11.065 -10.141 1.00 92.94 99 CYS A C 1
ATOM 818 O O . CYS A 1 99 ? -0.058 -11.092 -9.165 1.00 92.94 99 CYS A O 1
ATOM 820 N N . THR A 1 100 ? 1.203 -12.174 -10.672 1.00 93.00 100 THR A N 1
ATOM 821 C CA . THR A 1 100 ? 0.840 -13.518 -10.204 1.00 93.00 100 THR A CA 1
ATOM 822 C C . THR A 1 100 ? 1.969 -14.141 -9.379 1.00 93.00 100 THR A C 1
ATOM 824 O O . THR A 1 100 ? 3.138 -13.987 -9.734 1.00 93.00 100 THR A O 1
ATOM 827 N N . PRO A 1 101 ? 1.671 -14.796 -8.243 1.00 92.44 101 PRO A N 1
ATOM 828 C CA . PRO A 1 101 ? 2.696 -15.436 -7.424 1.00 92.44 101 PRO A CA 1
ATOM 829 C C . PRO A 1 101 ? 3.257 -16.682 -8.118 1.00 92.44 101 PRO A C 1
ATOM 831 O O . PRO A 1 101 ? 2.508 -17.467 -8.695 1.00 92.44 101 PRO A O 1
ATOM 834 N N . VAL A 1 102 ? 4.565 -16.898 -8.000 1.00 91.38 102 VAL A N 1
ATOM 835 C CA . VAL A 1 102 ? 5.251 -18.102 -8.480 1.00 91.38 102 VAL A CA 1
ATOM 836 C C . VAL A 1 102 ? 5.896 -18.818 -7.297 1.00 91.38 102 VAL A C 1
ATOM 838 O O . VAL A 1 102 ? 6.658 -18.220 -6.532 1.00 91.38 102 VAL A O 1
ATOM 841 N N . PHE A 1 103 ? 5.589 -20.107 -7.170 1.00 87.81 103 PHE A N 1
ATOM 842 C CA . PHE A 1 103 ? 6.057 -20.980 -6.098 1.00 87.81 103 PHE A CA 1
ATOM 843 C C . PHE A 1 103 ? 7.059 -21.992 -6.648 1.00 87.81 103 PHE A C 1
ATOM 845 O O . PHE A 1 103 ? 6.876 -22.523 -7.744 1.00 87.81 103 PHE A O 1
ATOM 852 N N . GLU A 1 104 ? 8.111 -22.253 -5.883 1.00 84.69 104 GLU A N 1
ATOM 853 C CA . GLU A 1 104 ? 9.024 -23.366 -6.130 1.00 84.69 104 GLU A CA 1
ATOM 854 C C . GLU A 1 104 ? 8.575 -24.602 -5.340 1.00 84.69 104 GLU A C 1
ATOM 856 O O . GLU A 1 104 ? 7.823 -24.507 -4.368 1.00 84.69 104 GLU A O 1
ATOM 861 N N . GLU A 1 105 ? 9.038 -25.784 -5.747 1.00 76.50 105 GLU A N 1
ATOM 862 C CA . GLU A 1 105 ? 8.699 -27.026 -5.051 1.00 76.50 105 GLU A CA 1
ATOM 863 C C . GLU A 1 105 ? 9.097 -26.965 -3.568 1.00 76.50 105 GLU A C 1
ATOM 865 O O . GLU A 1 105 ? 10.231 -26.640 -3.212 1.00 76.50 105 GLU A O 1
ATOM 870 N N . GLY A 1 106 ? 8.137 -27.273 -2.694 1.00 72.25 106 GLY A N 1
ATOM 871 C CA . GLY A 1 106 ? 8.327 -27.252 -1.244 1.00 72.25 106 GLY A CA 1
ATOM 872 C C . GLY A 1 106 ? 8.331 -25.858 -0.607 1.00 72.25 106 GLY A C 1
ATOM 873 O O . GLY A 1 106 ? 8.538 -25.767 0.604 1.00 72.25 106 GLY A O 1
ATOM 874 N N . SER A 1 107 ? 8.096 -24.775 -1.360 1.00 78.56 107 SER A N 1
ATOM 875 C CA . SER A 1 107 ? 7.990 -23.435 -0.779 1.00 78.56 107 SER A CA 1
ATOM 876 C C . SER A 1 107 ? 6.587 -23.148 -0.238 1.00 78.56 107 SER A C 1
ATOM 878 O O . SER A 1 107 ? 5.571 -23.491 -0.839 1.00 78.56 107 SER A O 1
ATOM 880 N N . CYS A 1 108 ? 6.530 -22.505 0.931 1.00 81.62 108 CYS A N 1
ATOM 881 C CA . CYS A 1 108 ? 5.264 -22.098 1.543 1.00 81.62 108 CYS A CA 1
ATOM 882 C C . CYS A 1 108 ? 4.759 -20.740 1.028 1.00 81.62 108 CYS A C 1
ATOM 884 O O . CYS A 1 108 ? 3.558 -20.500 0.913 1.00 81.62 108 CYS A O 1
ATOM 886 N N . CYS A 1 109 ? 5.694 -19.846 0.712 1.00 85.12 109 CYS A N 1
ATOM 887 C CA . CYS A 1 109 ? 5.430 -18.493 0.245 1.00 85.12 109 CYS A CA 1
ATOM 888 C C . CYS A 1 109 ? 5.975 -18.305 -1.170 1.00 85.12 109 CYS A C 1
ATOM 890 O O . CYS A 1 109 ? 6.918 -19.003 -1.549 1.00 85.12 109 CYS A O 1
ATOM 892 N N . PRO A 1 110 ? 5.417 -17.358 -1.944 1.00 89.19 110 PRO A N 1
ATOM 893 C CA . PRO A 1 110 ? 5.882 -17.110 -3.299 1.00 89.19 110 PRO A CA 1
ATOM 894 C C . PRO A 1 110 ? 7.350 -16.688 -3.299 1.00 89.19 110 PRO A C 1
ATOM 896 O O . PRO A 1 110 ? 7.748 -15.758 -2.596 1.00 89.19 110 PRO A O 1
ATOM 899 N N . ASN A 1 111 ? 8.145 -17.366 -4.122 1.00 88.38 111 ASN A N 1
ATOM 900 C CA . ASN A 1 111 ? 9.571 -17.097 -4.286 1.00 88.38 111 ASN A CA 1
ATOM 901 C C . ASN A 1 111 ? 9.794 -15.863 -5.168 1.00 88.38 111 ASN A C 1
ATOM 903 O O . ASN A 1 111 ? 10.793 -15.161 -5.021 1.00 88.38 111 ASN A O 1
ATOM 907 N N . ARG A 1 112 ? 8.857 -15.598 -6.084 1.00 91.88 112 ARG A N 1
ATOM 908 C CA . ARG A 1 112 ? 8.829 -14.431 -6.972 1.00 91.88 112 ARG A CA 1
ATOM 909 C C . ARG A 1 112 ? 7.408 -14.162 -7.460 1.00 91.88 112 ARG A C 1
ATOM 911 O O . ARG A 1 112 ? 6.510 -14.978 -7.263 1.00 91.88 112 ARG A O 1
ATOM 918 N N . PHE A 1 113 ? 7.235 -13.046 -8.150 1.00 93.25 113 PHE A N 1
ATOM 919 C CA . PHE A 1 113 ? 6.024 -12.720 -8.891 1.00 93.25 113 PHE A CA 1
ATOM 920 C C . PHE A 1 113 ? 6.303 -12.648 -10.393 1.00 93.25 113 PHE A C 1
ATOM 922 O O . PHE A 1 113 ? 7.391 -12.264 -10.822 1.00 93.25 113 PHE A O 1
ATOM 929 N N . ASP A 1 114 ? 5.321 -13.022 -11.200 1.00 92.75 114 ASP A N 1
ATOM 930 C CA . ASP A 1 114 ? 5.299 -12.721 -12.623 1.00 92.75 114 ASP A CA 1
ATOM 931 C C . ASP A 1 114 ? 4.497 -11.435 -12.848 1.00 92.75 114 ASP A C 1
ATOM 933 O O . ASP A 1 114 ? 3.292 -11.375 -12.588 1.00 92.75 114 ASP A O 1
ATOM 937 N N . CYS A 1 115 ? 5.207 -10.400 -13.295 1.00 91.69 115 CYS A N 1
ATOM 938 C CA . CYS A 1 115 ? 4.679 -9.076 -13.613 1.00 91.69 115 CYS A CA 1
ATOM 939 C C . CYS A 1 115 ? 4.868 -8.723 -15.101 1.00 91.69 115 CYS A C 1
ATOM 941 O O . CYS A 1 115 ? 4.871 -7.543 -15.453 1.00 91.69 115 CYS A O 1
ATOM 943 N N . SER A 1 116 ? 5.058 -9.718 -15.977 1.00 88.56 116 SER A N 1
ATOM 944 C CA . SER A 1 116 ? 5.321 -9.526 -17.418 1.00 88.56 116 SER A CA 1
ATOM 945 C C . SER A 1 116 ? 4.227 -8.715 -18.119 1.00 88.56 116 SER A C 1
ATOM 947 O O . SER A 1 116 ? 4.501 -7.908 -19.009 1.00 88.56 116 SER A O 1
ATOM 949 N N . SER A 1 117 ? 2.993 -8.835 -17.628 1.00 85.75 117 SER A N 1
ATOM 950 C CA . SER A 1 117 ? 1.830 -8.080 -18.096 1.00 85.75 117 SER A CA 1
ATOM 951 C C . SER A 1 117 ? 1.970 -6.561 -17.961 1.00 85.75 117 SER A C 1
ATOM 953 O O . SER A 1 117 ? 1.251 -5.840 -18.643 1.00 85.75 117 SER A O 1
ATOM 955 N N . LEU A 1 118 ? 2.872 -6.056 -17.108 1.00 86.31 118 LEU A N 1
ATOM 956 C CA . LEU A 1 118 ? 3.146 -4.621 -16.973 1.00 86.31 118 LEU A CA 1
ATOM 957 C C . LEU A 1 118 ? 4.108 -4.113 -18.050 1.00 86.31 118 LEU A C 1
ATOM 959 O O . LEU A 1 118 ? 3.953 -2.993 -18.524 1.00 86.31 118 LEU A O 1
ATOM 963 N N . SER A 1 119 ? 5.094 -4.922 -18.451 1.00 80.50 119 SER A N 1
ATOM 964 C CA . SER A 1 119 ? 6.055 -4.539 -19.496 1.00 80.50 119 SER A CA 1
ATOM 965 C C . SER A 1 119 ? 5.453 -4.522 -20.900 1.00 80.50 119 SER A C 1
ATOM 967 O O . SER A 1 119 ? 5.974 -3.840 -21.776 1.00 80.50 119 SER A O 1
ATOM 969 N N . GLU A 1 120 ? 4.358 -5.251 -21.107 1.00 82.00 120 GLU A N 1
ATOM 970 C CA . GLU A 1 120 ? 3.639 -5.327 -22.385 1.00 82.00 120 GLU A CA 1
ATOM 971 C C . GLU A 1 120 ? 2.611 -4.197 -22.567 1.00 82.00 120 GLU A C 1
ATOM 973 O O . GLU A 1 120 ? 1.956 -4.108 -23.606 1.00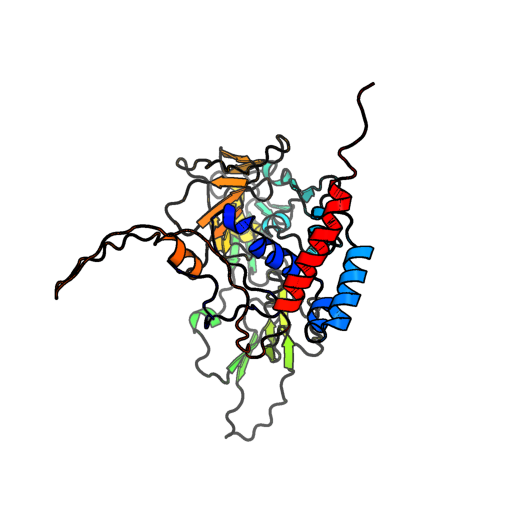 82.00 120 GLU A O 1
ATOM 978 N N . GLN A 1 121 ? 2.447 -3.328 -21.566 1.00 87.25 121 GLN A N 1
ATOM 979 C CA . GLN A 1 121 ? 1.467 -2.248 -21.607 1.00 87.25 121 GLN A CA 1
ATOM 980 C C . GLN A 1 121 ? 1.864 -1.155 -22.599 1.00 87.25 121 GLN A C 1
ATOM 982 O O . GLN A 1 121 ? 3.001 -0.682 -22.634 1.00 87.25 121 GLN A O 1
ATOM 987 N N . ASP A 1 122 ? 0.886 -0.706 -23.382 1.00 88.62 122 ASP A N 1
ATOM 988 C CA . ASP A 1 122 ? 1.041 0.426 -24.278 1.00 88.62 122 ASP A CA 1
ATOM 989 C C . ASP A 1 122 ? 1.155 1.714 -23.460 1.00 88.62 122 ASP A C 1
ATOM 991 O O . ASP A 1 122 ? 0.211 2.146 -22.800 1.00 88.62 122 ASP A O 1
ATOM 995 N N . SER A 1 123 ? 2.315 2.362 -23.559 1.00 88.50 123 SER A N 1
ATOM 996 C CA . SER A 1 123 ? 2.591 3.654 -22.927 1.00 88.50 123 SER A CA 1
ATOM 997 C C . SER A 1 123 ? 1.552 4.742 -23.227 1.00 88.50 123 SER A C 1
ATOM 999 O O . SER A 1 123 ? 1.437 5.680 -22.444 1.00 88.50 123 SER A O 1
ATOM 1001 N N . GLN A 1 124 ? 0.805 4.646 -24.333 1.00 90.94 124 GLN A N 1
ATOM 1002 C CA . GLN A 1 124 ? -0.221 5.615 -24.729 1.00 90.94 124 GLN A CA 1
ATOM 1003 C C . GLN A 1 124 ? -1.612 5.299 -24.161 1.00 90.94 124 GLN A C 1
ATOM 1005 O O . GLN A 1 124 ? -2.545 6.080 -24.369 1.00 90.94 124 GLN A O 1
ATOM 1010 N N . LYS A 1 125 ? -1.766 4.209 -23.405 1.00 93.94 125 LYS A N 1
ATOM 1011 C CA . LYS A 1 125 ? -3.017 3.820 -22.746 1.00 93.94 125 LYS A CA 1
ATOM 1012 C C . LYS A 1 125 ? -2.874 3.827 -21.232 1.00 93.94 125 LYS A C 1
ATOM 1014 O O . LYS A 1 125 ? -1.779 3.740 -20.684 1.00 93.94 125 LYS A O 1
ATOM 1019 N N . CYS A 1 126 ? -4.003 3.933 -20.547 1.00 93.75 126 CYS A N 1
ATOM 1020 C CA . CYS A 1 126 ? -4.063 3.748 -19.104 1.00 93.75 126 CYS A CA 1
ATOM 1021 C C . CYS A 1 126 ? -4.513 2.329 -18.774 1.00 93.75 126 CYS A C 1
ATOM 1023 O O . CYS A 1 126 ? -5.313 1.751 -19.504 1.00 93.75 126 CYS A O 1
ATOM 1025 N N . TYR A 1 127 ? -4.048 1.789 -17.651 1.00 92.06 127 TYR A N 1
ATOM 1026 C CA . TYR A 1 127 ? -4.397 0.440 -17.219 1.00 92.06 127 TYR A CA 1
ATOM 1027 C C . TYR A 1 127 ? -4.948 0.450 -15.801 1.00 92.06 127 TYR A C 1
ATOM 1029 O O . TYR A 1 127 ? -4.353 1.034 -14.895 1.00 92.06 127 TYR A O 1
ATOM 1037 N N . TYR A 1 128 ? -6.079 -0.223 -15.608 1.00 91.62 128 TYR A N 1
ATOM 1038 C CA . TYR A 1 128 ? -6.661 -0.452 -14.291 1.00 91.62 128 TYR A CA 1
ATOM 1039 C C . TYR A 1 128 ? -7.275 -1.850 -14.240 1.00 91.62 128 TYR A C 1
ATOM 1041 O O . TYR A 1 128 ? -8.111 -2.195 -15.075 1.00 91.62 128 TYR A O 1
ATOM 1049 N N . LYS A 1 129 ? -6.820 -2.672 -13.287 1.00 88.19 129 LYS A N 1
ATOM 1050 C CA . LYS A 1 129 ? -7.236 -4.073 -13.095 1.00 88.19 129 LYS A CA 1
ATOM 1051 C C . LYS A 1 129 ? -7.153 -4.929 -14.366 1.00 88.19 129 LYS A C 1
ATOM 1053 O O . LYS A 1 129 ? -8.038 -5.727 -14.655 1.00 88.19 129 LYS A O 1
ATOM 1058 N N . GLY A 1 130 ? -6.086 -4.741 -15.139 1.00 87.06 130 GLY A N 1
ATOM 1059 C CA . GLY A 1 130 ? -5.850 -5.480 -16.383 1.00 87.06 130 GLY A CA 1
ATOM 1060 C C . GLY A 1 130 ? -6.662 -4.994 -17.589 1.00 87.06 130 GLY A C 1
ATOM 1061 O O . GLY A 1 130 ? -6.498 -5.539 -18.675 1.00 87.06 130 GLY A O 1
ATOM 1062 N N . VAL A 1 131 ? -7.497 -3.961 -17.438 1.00 90.69 131 VAL A N 1
ATOM 1063 C CA . VAL A 1 131 ? -8.240 -3.347 -18.547 1.00 90.69 131 VAL A CA 1
ATOM 1064 C C . VAL A 1 131 ? -7.469 -2.139 -19.073 1.00 90.69 131 VAL A C 1
ATOM 1066 O O . VAL A 1 131 ? -7.017 -1.308 -18.283 1.00 90.69 131 VAL A O 1
ATOM 1069 N N . ALA A 1 132 ? -7.330 -2.050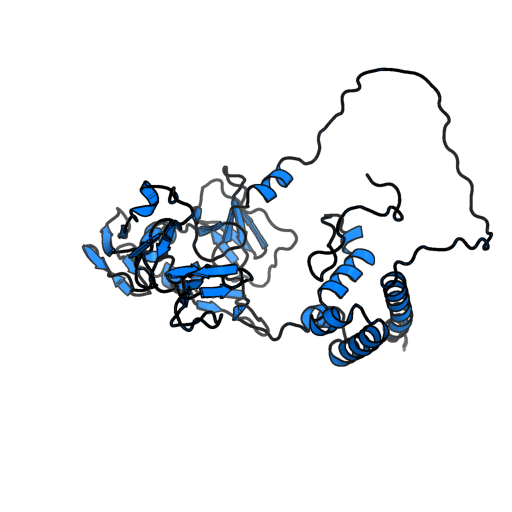 -20.398 1.00 93.88 132 ALA A N 1
ATOM 1070 C CA . ALA A 1 132 ? -6.721 -0.920 -21.092 1.00 93.88 132 ALA A CA 1
ATOM 1071 C C . ALA A 1 132 ? -7.775 0.140 -21.449 1.00 93.88 132 ALA A C 1
ATOM 1073 O O . ALA A 1 132 ? -8.856 -0.190 -21.933 1.00 93.88 132 ALA A O 1
ATOM 1074 N N . TYR A 1 133 ? -7.424 1.406 -21.262 1.00 95.12 133 TYR A N 1
ATOM 1075 C CA . TYR A 1 133 ? -8.281 2.569 -21.461 1.00 95.12 133 TYR A CA 1
ATOM 1076 C C . TYR A 1 133 ? -7.593 3.568 -22.388 1.00 95.12 133 TYR A C 1
ATOM 1078 O O . TYR A 1 133 ? -6.419 3.900 -22.193 1.00 95.12 133 TYR A O 1
ATOM 1086 N N . ASP A 1 134 ? -8.322 4.046 -23.393 1.00 96.31 134 ASP A N 1
ATOM 1087 C CA . ASP A 1 134 ? -7.824 5.059 -24.319 1.00 96.31 134 ASP A CA 1
ATOM 1088 C C . ASP A 1 134 ? -7.824 6.452 -23.673 1.00 96.31 134 ASP A C 1
ATOM 1090 O O . ASP A 1 134 ? -8.512 6.734 -22.691 1.00 96.31 134 ASP A O 1
ATOM 1094 N N . VAL A 1 135 ? -7.039 7.370 -24.230 1.00 95.75 135 VAL A N 1
ATOM 1095 C CA . VAL A 1 135 ? -6.994 8.745 -23.726 1.00 95.75 135 VAL A CA 1
ATOM 1096 C C . VAL A 1 135 ? -8.381 9.391 -23.804 1.00 95.75 135 VAL A C 1
ATOM 1098 O O . VAL A 1 135 ? -9.095 9.265 -24.795 1.00 95.75 135 VAL A O 1
ATOM 1101 N N . ASN A 1 136 ? -8.724 10.146 -22.762 1.00 94.75 136 ASN A N 1
ATOM 1102 C CA . ASN A 1 136 ? -10.005 10.807 -22.511 1.00 94.75 136 ASN A CA 1
ATOM 1103 C C . ASN A 1 136 ? -11.164 9.887 -22.112 1.00 94.75 136 ASN A C 1
ATOM 1105 O O . ASN A 1 136 ? -12.247 10.408 -21.841 1.00 94.75 136 ASN A O 1
ATOM 1109 N N . THR A 1 137 ? -10.966 8.571 -21.984 1.00 96.81 137 THR A N 1
ATOM 1110 C CA . THR A 1 137 ? -12.008 7.698 -21.430 1.00 96.81 137 THR A CA 1
ATOM 1111 C C . THR A 1 137 ? -12.084 7.822 -19.913 1.00 96.81 137 THR A C 1
ATOM 1113 O O . THR A 1 137 ? -11.059 7.908 -19.225 1.00 96.81 137 THR A O 1
ATOM 1116 N N . GLU A 1 138 ? -13.306 7.793 -19.395 1.00 95.25 138 GLU A N 1
ATOM 1117 C CA . GLU A 1 138 ? -13.573 7.706 -17.964 1.00 95.25 138 GLU A CA 1
ATOM 1118 C C . GLU A 1 138 ? -13.303 6.288 -17.454 1.00 95.25 138 GLU A C 1
ATOM 1120 O O . GLU A 1 138 ? -13.562 5.293 -18.133 1.00 95.25 138 GLU A O 1
ATOM 1125 N N . VAL A 1 139 ? -12.757 6.213 -16.246 1.00 93.81 139 VAL A N 1
ATOM 1126 C CA . VAL A 1 139 ? -12.472 4.976 -15.528 1.00 93.81 139 VAL A CA 1
ATOM 1127 C C . VAL A 1 139 ? -13.191 5.061 -14.197 1.00 93.81 139 VAL A C 1
ATOM 1129 O O . VAL A 1 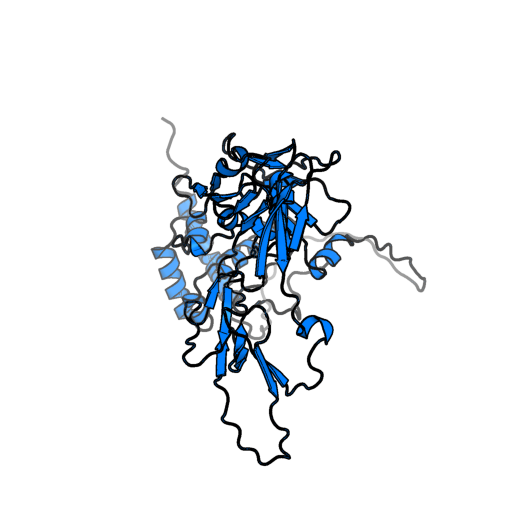139 ? -12.898 5.942 -13.387 1.00 93.81 139 VAL A O 1
ATOM 1132 N N . ASN A 1 140 ? -14.121 4.137 -13.980 1.00 89.88 140 ASN A N 1
ATOM 1133 C CA . ASN A 1 140 ? -14.885 4.057 -12.743 1.00 89.88 140 ASN A CA 1
ATOM 1134 C C . ASN A 1 140 ? -14.119 3.203 -11.724 1.00 89.88 140 ASN A C 1
ATOM 1136 O O . ASN A 1 140 ? -13.878 2.019 -11.988 1.00 89.88 140 ASN A O 1
ATOM 1140 N N . PRO A 1 141 ? -13.719 3.778 -10.577 1.00 85.06 141 PRO A N 1
ATOM 1141 C CA . PRO A 1 141 ? -13.161 3.017 -9.470 1.00 85.06 141 PRO A CA 1
ATOM 1142 C C . PRO A 1 141 ? -14.167 1.986 -8.955 1.00 85.06 141 PRO A C 1
ATOM 1144 O O . PRO A 1 141 ? -15.381 2.146 -9.082 1.00 85.06 141 PRO A O 1
ATOM 1147 N N . ASP A 1 142 ? -13.656 0.910 -8.368 1.00 81.38 142 ASP A N 1
ATOM 1148 C CA . ASP A 1 142 ? -14.510 -0.065 -7.701 1.00 81.38 142 ASP A CA 1
ATOM 1149 C C . ASP A 1 142 ? -15.101 0.475 -6.384 1.00 81.38 142 ASP A C 1
ATOM 1151 O O . ASP A 1 142 ? -14.577 1.402 -5.767 1.00 81.38 142 ASP A O 1
ATOM 1155 N N . ALA A 1 143 ? -16.162 -0.177 -5.900 1.00 76.56 143 ALA A N 1
ATOM 1156 C CA . ALA A 1 143 ? -16.768 0.139 -4.605 1.00 76.56 143 ALA A CA 1
ATOM 1157 C C . ALA A 1 143 ? -15.824 -0.099 -3.405 1.00 76.56 143 ALA A C 1
ATOM 1159 O O . ALA A 1 143 ? -16.108 0.349 -2.299 1.00 76.56 143 ALA A O 1
ATOM 1160 N N . THR A 1 144 ? -14.699 -0.799 -3.599 1.00 80.50 144 THR A N 1
ATOM 1161 C CA . THR A 1 144 ? -13.700 -1.024 -2.541 1.00 80.50 144 THR A CA 1
ATOM 1162 C C . THR A 1 144 ? -12.755 0.166 -2.355 1.00 80.50 144 THR A C 1
ATOM 1164 O O . THR A 1 144 ? -12.017 0.207 -1.370 1.00 80.50 144 THR A O 1
ATOM 1167 N N . ASN A 1 145 ? -12.800 1.157 -3.253 1.00 84.81 145 ASN A N 1
ATOM 1168 C CA . ASN A 1 145 ? -12.123 2.443 -3.130 1.00 84.81 145 ASN A CA 1
ATOM 1169 C C . ASN A 1 145 ? -13.151 3.594 -3.098 1.00 84.81 145 ASN A C 1
ATOM 1171 O O . ASN A 1 145 ? -13.251 4.372 -4.049 1.00 84.81 145 ASN A O 1
ATOM 1175 N N . PRO A 1 146 ? -13.904 3.743 -1.990 1.00 88.94 146 PRO A N 1
ATOM 1176 C CA . PRO A 1 146 ? -14.992 4.718 -1.896 1.00 88.94 146 PRO A CA 1
ATOM 1177 C C . PRO A 1 146 ? -14.509 6.175 -1.897 1.00 88.94 146 PRO A C 1
ATOM 1179 O O . PRO A 1 146 ? -15.302 7.098 -2.055 1.00 88.94 146 PRO A O 1
ATOM 1182 N N . CYS A 1 147 ? -13.208 6.404 -1.702 1.00 91.12 147 CYS A N 1
ATOM 1183 C CA . CYS A 1 147 ? -12.618 7.740 -1.700 1.00 91.12 147 CYS A CA 1
ATOM 1184 C C . CYS A 1 147 ? -12.282 8.263 -3.093 1.00 91.12 147 CYS A C 1
ATOM 1186 O O . CYS A 1 147 ? -12.001 9.452 -3.228 1.00 91.12 147 CYS A O 1
ATOM 1188 N N . THR A 1 148 ? -12.318 7.416 -4.121 1.00 92.62 148 THR A N 1
ATOM 1189 C CA . THR A 1 148 ? -12.069 7.839 -5.498 1.00 92.62 148 THR A CA 1
ATOM 1190 C C . THR A 1 148 ? -13.402 7.980 -6.223 1.00 92.62 148 THR A C 1
ATOM 1192 O O . THR A 1 148 ? -14.085 6.992 -6.465 1.00 92.62 148 THR A O 1
ATOM 1195 N N . VAL A 1 149 ? -13.778 9.210 -6.578 1.00 89.44 149 VAL A N 1
ATOM 1196 C CA . VAL A 1 149 ? -15.087 9.513 -7.192 1.00 89.44 149 VAL A CA 1
ATOM 1197 C C . VAL A 1 149 ? -15.131 9.069 -8.650 1.00 89.44 149 VAL A C 1
ATOM 1199 O O . VAL A 1 149 ? -16.134 8.562 -9.139 1.00 89.44 149 VAL A O 1
ATOM 1202 N N . GLY A 1 150 ? -14.028 9.284 -9.356 1.00 91.94 150 GLY A N 1
ATOM 1203 C CA . GLY A 1 150 ? -13.918 9.015 -10.777 1.00 91.94 150 GLY A CA 1
ATOM 1204 C C . GLY A 1 150 ? -12.513 9.320 -11.258 1.00 91.94 150 GLY A C 1
ATOM 1205 O O . GLY A 1 150 ? -11.813 10.169 -10.695 1.00 91.94 150 GLY A O 1
ATOM 1206 N N . CYS A 1 151 ? -12.097 8.615 -12.298 1.00 95.94 151 CYS A N 1
ATOM 1207 C CA . CYS A 1 151 ? -10.803 8.801 -12.923 1.00 95.94 151 CYS A CA 1
ATOM 1208 C C . CYS A 1 151 ? -10.972 9.032 -14.417 1.00 95.94 151 CYS A C 1
ATOM 1210 O O . CYS A 1 151 ? -11.943 8.601 -15.032 1.00 95.94 151 CYS A O 1
ATOM 1212 N N . GLN A 1 152 ? -9.989 9.683 -15.023 1.00 95.81 152 GLN A N 1
ATOM 1213 C CA . GLN A 1 152 ? -9.908 9.809 -16.468 1.00 95.81 152 GLN A CA 1
ATOM 1214 C C . GLN A 1 152 ? -8.502 9.469 -16.938 1.00 95.81 152 GLN A C 1
ATOM 1216 O O . GLN A 1 152 ? -7.513 9.884 -16.326 1.00 95.81 152 GLN A O 1
ATOM 1221 N N . CYS A 1 153 ? -8.414 8.741 -18.049 1.00 96.19 153 CYS A N 1
ATOM 1222 C CA . CYS A 1 153 ? -7.144 8.553 -18.727 1.00 96.19 153 CYS A CA 1
ATOM 1223 C C . CYS A 1 153 ? -6.744 9.847 -19.437 1.00 96.19 153 CYS A C 1
ATOM 1225 O O . CYS A 1 153 ? -7.481 10.360 -20.282 1.00 96.19 153 CYS A O 1
ATOM 1227 N N . LYS A 1 154 ? -5.583 10.400 -19.095 1.00 95.19 154 LYS A N 1
ATOM 1228 C CA . LYS A 1 154 ? -5.068 11.643 -19.673 1.00 95.19 154 LYS A CA 1
ATOM 1229 C C . LYS A 1 154 ? -3.726 11.399 -20.342 1.00 95.19 154 LYS A C 1
ATOM 1231 O O . LYS A 1 154 ? -2.909 10.630 -19.846 1.00 95.19 154 LYS A O 1
ATOM 1236 N N . ASN A 1 155 ? -3.485 12.117 -21.435 1.00 93.25 155 ASN A N 1
ATOM 1237 C CA . ASN A 1 155 ? -2.157 12.202 -22.024 1.00 93.25 155 ASN A CA 1
ATOM 1238 C C . ASN A 1 155 ? -1.258 13.059 -21.112 1.00 93.25 155 ASN A C 1
ATOM 1240 O O . ASN A 1 155 ? -1.620 14.183 -20.762 1.00 93.25 155 ASN A O 1
ATOM 1244 N N . ALA A 1 156 ? -0.103 12.520 -20.734 1.00 87.81 156 ALA A N 1
ATOM 1245 C CA . ALA A 1 156 ? 0.913 13.150 -19.899 1.00 87.81 156 ALA A CA 1
ATOM 1246 C C . ALA A 1 156 ? 2.286 13.171 -20.601 1.00 87.81 156 ALA A C 1
ATOM 1248 O O . ALA A 1 156 ? 3.320 12.843 -20.009 1.00 87.81 156 ALA A O 1
ATOM 1249 N N . GLY A 1 157 ? 2.292 13.583 -21.872 1.00 84.88 157 GLY A N 1
ATOM 1250 C CA . GLY A 1 157 ? 3.488 13.778 -22.684 1.00 84.88 157 GLY A CA 1
ATOM 1251 C C . GLY A 1 157 ? 3.783 12.557 -23.544 1.00 84.88 157 GLY A C 1
ATOM 1252 O O . GLY A 1 157 ? 3.108 12.313 -24.536 1.00 84.88 157 GLY A O 1
ATOM 1253 N N . ASN A 1 158 ? 4.818 11.802 -23.180 1.00 85.19 158 ASN A N 1
ATOM 1254 C CA . ASN A 1 158 ? 5.186 10.559 -23.862 1.00 85.19 158 ASN A CA 1
ATOM 1255 C C . ASN A 1 158 ? 4.454 9.329 -23.308 1.00 85.19 158 ASN A C 1
ATOM 1257 O O . ASN A 1 158 ? 4.711 8.221 -23.772 1.00 85.19 158 ASN A O 1
ATOM 1261 N N . ARG A 1 159 ? 3.593 9.503 -22.302 1.00 88.06 159 ARG A N 1
ATOM 1262 C CA . ARG A 1 159 ? 2.836 8.432 -21.655 1.00 88.06 159 ARG A CA 1
ATOM 1263 C C . ARG A 1 159 ? 1.436 8.908 -21.299 1.00 88.06 159 ARG A C 1
ATOM 1265 O O . ARG A 1 159 ? 1.219 10.106 -21.122 1.00 88.06 159 ARG A O 1
ATOM 1272 N N . SER A 1 160 ? 0.524 7.969 -21.117 1.00 92.12 160 SER A N 1
ATOM 1273 C CA . SER A 1 160 ? -0.799 8.203 -20.552 1.00 92.12 160 SER A CA 1
ATOM 1274 C C . SER A 1 160 ? -0.821 7.845 -19.068 1.00 92.12 160 SER A C 1
ATOM 1276 O O . SER A 1 160 ? -0.136 6.925 -18.625 1.00 92.12 160 SER A O 1
ATOM 1278 N N . GLN A 1 161 ? -1.593 8.592 -18.281 1.00 93.69 161 GLN A N 1
ATOM 1279 C CA . GLN A 1 161 ? -1.737 8.366 -16.844 1.00 93.69 161 GLN A CA 1
ATOM 1280 C C . GLN A 1 161 ? -3.189 8.543 -16.401 1.00 93.69 161 GLN A C 1
ATOM 1282 O O . GLN A 1 161 ? -3.940 9.345 -16.967 1.00 93.69 161 GLN A O 1
ATOM 1287 N N . LEU A 1 162 ? -3.570 7.831 -15.343 1.00 94.44 162 LEU A N 1
ATOM 1288 C CA . LEU A 1 162 ? -4.852 8.050 -14.683 1.00 94.44 162 LEU A CA 1
ATOM 1289 C C . LEU A 1 162 ? -4.770 9.302 -13.816 1.00 94.44 162 LEU A C 1
ATOM 1291 O O . LEU A 1 162 ? -3.840 9.479 -13.034 1.00 94.44 162 LEU A O 1
ATOM 1295 N N . THR A 1 163 ? -5.751 10.181 -13.981 1.00 94.12 163 THR A N 1
ATOM 1296 C CA . THR A 1 163 ? -5.962 11.338 -13.110 1.00 94.12 163 THR A CA 1
ATOM 1297 C C . THR A 1 163 ? -7.312 11.165 -12.440 1.00 94.12 163 THR A C 1
ATOM 1299 O O . THR A 1 163 ? -8.328 11.066 -13.127 1.00 94.12 163 THR A O 1
ATOM 1302 N N . CYS A 1 164 ? -7.315 11.096 -11.113 1.00 94.69 164 CYS A N 1
ATOM 1303 C CA . CYS A 1 164 ? -8.497 10.778 -10.324 1.00 94.69 164 CYS A CA 1
ATOM 1304 C C . CYS A 1 164 ? -8.907 11.939 -9.426 1.00 94.69 164 CYS A C 1
ATOM 1306 O O . CYS A 1 164 ? -8.057 12.669 -8.914 1.00 94.69 164 CYS A O 1
ATOM 1308 N N . VAL A 1 165 ? -10.212 12.068 -9.210 1.00 93.44 165 VAL A N 1
ATOM 1309 C CA . VAL A 1 165 ? -10.784 12.970 -8.213 1.00 93.44 165 VAL A CA 1
ATOM 1310 C C . VAL A 1 165 ? -10.973 12.188 -6.921 1.00 93.44 165 VAL A C 1
ATOM 1312 O O . VAL A 1 165 ? -11.680 11.179 -6.901 1.00 93.44 165 VAL A O 1
ATOM 1315 N N . ASN A 1 166 ? -10.342 12.665 -5.850 1.00 92.38 166 ASN A N 1
ATOM 1316 C CA . ASN A 1 166 ? -10.443 12.067 -4.525 1.00 92.38 166 ASN A CA 1
ATOM 1317 C C . ASN A 1 166 ? -11.342 12.912 -3.626 1.00 92.38 166 ASN A C 1
ATOM 1319 O O . ASN A 1 166 ? -11.316 14.142 -3.691 1.00 92.38 166 ASN A O 1
ATOM 1323 N N . VAL A 1 167 ? -12.110 12.247 -2.769 1.00 91.62 167 VAL A N 1
ATOM 1324 C CA . VAL A 1 167 ? -12.867 12.902 -1.705 1.00 91.62 167 VAL A CA 1
ATOM 1325 C C . VAL A 1 167 ? -11.907 13.275 -0.581 1.00 91.62 167 VAL A C 1
ATOM 1327 O O . VAL A 1 167 ? -11.272 12.411 0.022 1.00 91.62 167 VAL A O 1
ATOM 1330 N N . GLU A 1 168 ? -11.825 14.566 -0.272 1.00 90.00 168 GLU A N 1
ATOM 1331 C CA . GLU A 1 168 ? -11.177 15.046 0.945 1.00 90.00 168 GLU A CA 1
ATOM 1332 C C . GLU A 1 168 ? -12.210 15.126 2.065 1.00 90.00 168 GLU A C 1
ATOM 1334 O O . GLU A 1 168 ? -13.187 15.874 1.989 1.00 90.00 168 GLU A O 1
ATOM 1339 N N . CYS A 1 169 ? -12.011 14.330 3.110 1.00 91.00 169 CYS A N 1
ATOM 1340 C CA . CYS A 1 169 ? -12.997 14.229 4.169 1.00 91.00 169 CYS A CA 1
ATOM 1341 C C . CYS A 1 169 ? -13.008 15.475 5.075 1.00 91.00 169 CYS A C 1
ATOM 1343 O O . CYS A 1 169 ? -11.947 15.854 5.585 1.00 91.00 169 CYS A O 1
ATOM 1345 N N . PRO A 1 170 ? -14.182 16.088 5.347 1.00 87.94 170 PRO A N 1
ATOM 1346 C CA . PRO A 1 170 ? -14.298 17.298 6.168 1.00 87.94 170 PRO A CA 1
ATOM 1347 C C . PRO A 1 170 ? -13.628 17.186 7.543 1.00 87.94 170 PRO A C 1
ATOM 1349 O O . PRO A 1 170 ? -13.070 18.152 8.065 1.00 87.94 170 PRO A O 1
ATOM 1352 N N . GLU A 1 171 ? -13.636 15.987 8.128 1.00 86.62 171 GLU A N 1
ATOM 1353 C CA . GLU A 1 171 ? -12.980 15.695 9.399 1.00 86.62 171 GLU A CA 1
ATOM 1354 C C . GLU A 1 171 ? -11.479 15.995 9.438 1.00 86.62 171 GLU A C 1
ATOM 1356 O O . GLU A 1 171 ? -10.963 16.272 10.520 1.00 86.62 171 GLU A O 1
ATOM 1361 N N . LEU A 1 172 ? -10.783 15.972 8.299 1.00 84.69 172 LEU A N 1
ATOM 1362 C CA . LEU A 1 172 ? -9.344 16.232 8.236 1.00 84.69 172 LEU A CA 1
ATOM 1363 C C . LEU A 1 172 ? -9.011 17.714 8.447 1.00 84.69 172 LEU A C 1
ATOM 1365 O O . LEU A 1 172 ? -7.932 18.033 8.940 1.00 84.69 172 LEU A O 1
ATOM 1369 N N . PHE A 1 173 ? -9.944 18.618 8.142 1.00 85.12 173 PHE A N 1
ATOM 1370 C CA . PHE A 1 173 ? -9.748 20.064 8.291 1.00 85.12 173 PHE A CA 1
ATOM 1371 C C . PHE A 1 173 ? -10.075 20.570 9.699 1.00 85.12 173 PHE A C 1
ATOM 1373 O O . PHE A 1 173 ? -9.592 21.622 10.110 1.00 85.12 173 PHE A O 1
ATOM 1380 N N . HIS A 1 174 ? -10.905 19.836 10.444 1.00 77.88 174 HIS A N 1
ATOM 1381 C CA . HIS A 1 174 ? -11.420 20.271 11.747 1.00 77.88 174 HIS A CA 1
ATOM 1382 C C . HIS A 1 174 ? -10.611 19.697 12.924 1.00 77.88 174 HIS A C 1
ATOM 1384 O O . HIS A 1 174 ? -10.903 20.002 14.079 1.00 77.88 174 HIS A O 1
ATOM 1390 N N . GLY A 1 175 ? -9.590 18.879 12.642 1.00 74.00 175 GLY A N 1
ATOM 1391 C CA . GLY A 1 175 ? -8.797 18.200 13.661 1.00 74.00 175 GLY A CA 1
ATOM 1392 C C . GLY A 1 175 ? -9.591 17.141 14.443 1.00 74.00 175 GLY A C 1
ATOM 1393 O O . GLY A 1 175 ? -10.726 16.793 14.089 1.00 74.00 175 GLY A O 1
ATOM 1394 N N . PRO A 1 176 ? -8.994 16.573 15.508 1.00 80.81 176 PRO A N 1
ATOM 1395 C CA . PRO A 1 176 ? -9.718 15.682 16.406 1.00 80.81 176 PRO A CA 1
ATOM 1396 C C . PRO A 1 176 ? -10.902 16.418 17.046 1.00 80.81 176 PRO A C 1
ATOM 1398 O O . PRO A 1 176 ? -10.817 17.609 17.345 1.00 80.81 176 PRO A O 1
ATOM 1401 N N . LEU A 1 177 ? -12.007 15.698 17.266 1.00 86.31 177 LEU A N 1
ATOM 1402 C CA . LEU A 1 177 ? -13.174 16.247 17.959 1.00 86.31 177 LEU A CA 1
ATOM 1403 C C . LEU A 1 177 ? -12.746 16.785 19.331 1.00 86.31 177 LEU A C 1
ATOM 1405 O O . LEU A 1 177 ? -12.059 16.094 20.082 1.00 86.31 177 LEU A O 1
ATOM 1409 N N . SER A 1 178 ? -13.129 18.026 19.640 1.00 84.44 178 SER A N 1
ATOM 1410 C CA . SER A 1 178 ? -12.722 18.696 20.883 1.00 84.44 178 SER A CA 1
ATOM 1411 C C . SER A 1 178 ? -13.410 18.120 22.120 1.00 84.44 178 SER A C 1
ATOM 1413 O O . SER A 1 178 ? -12.859 18.195 23.215 1.00 84.44 178 SER A O 1
ATOM 1415 N N . ASP A 1 179 ? -14.605 17.552 21.946 1.00 85.94 179 ASP A N 1
ATOM 1416 C CA . ASP A 1 179 ? -15.352 16.896 23.013 1.00 85.94 179 ASP A CA 1
ATOM 1417 C C . ASP A 1 179 ? -14.975 15.400 23.085 1.00 85.94 179 ASP A C 1
ATOM 1419 O O . ASP A 1 179 ? -15.223 14.664 22.122 1.00 85.94 179 ASP A O 1
ATOM 1423 N N . PRO A 1 180 ? -14.402 14.922 24.208 1.00 83.94 180 PRO A N 1
ATOM 1424 C CA . PRO A 1 180 ? -14.042 13.515 24.387 1.00 83.94 180 PRO A CA 1
ATOM 1425 C C . PRO A 1 180 ? -15.253 12.567 24.431 1.00 83.94 180 PRO A C 1
ATOM 1427 O O . PRO A 1 180 ? -15.084 11.358 24.270 1.00 83.94 180 PRO A O 1
ATOM 1430 N N . ASN A 1 181 ? -16.467 13.087 24.629 1.00 85.31 181 ASN A N 1
ATOM 1431 C CA . ASN A 1 181 ? -17.706 12.311 24.595 1.00 85.31 181 ASN A CA 1
ATOM 1432 C C . ASN A 1 181 ? -18.215 12.071 23.170 1.00 85.31 181 ASN A C 1
ATOM 1434 O O . ASN A 1 181 ? -19.185 11.325 22.988 1.00 85.31 181 ASN A O 1
ATOM 1438 N N . CYS A 1 182 ? -17.565 12.667 22.168 1.00 88.75 182 CYS A N 1
ATOM 1439 C CA . CYS A 1 182 ? -17.927 12.531 20.771 1.00 88.75 182 CYS A CA 1
ATOM 1440 C C . CYS A 1 182 ? -16.956 11.637 19.993 1.00 88.75 182 CYS A C 1
ATOM 1442 O O . CYS A 1 182 ? -15.741 11.667 20.183 1.00 88.75 182 CYS A O 1
ATOM 1444 N N . PHE A 1 183 ? -17.487 10.869 19.045 1.00 90.81 183 PHE A N 1
ATOM 1445 C CA . PHE A 1 183 ? -16.697 10.118 18.075 1.00 90.81 183 PHE A CA 1
ATOM 1446 C C . PHE A 1 183 ? -17.401 10.046 16.720 1.00 90.81 183 PHE A C 1
ATOM 1448 O O . PHE A 1 183 ? -18.619 10.176 16.605 1.00 90.81 183 PHE A O 1
ATOM 1455 N N . ARG A 1 184 ? -16.608 9.827 15.670 1.00 92.69 184 ARG A N 1
ATOM 1456 C CA . ARG A 1 184 ? -17.100 9.692 14.297 1.00 92.69 184 ARG A CA 1
ATOM 1457 C C . ARG A 1 184 ? -17.547 8.262 14.019 1.00 92.69 184 ARG A C 1
ATOM 1459 O O . ARG A 1 184 ? -16.878 7.314 14.434 1.00 92.69 184 ARG A O 1
ATOM 1466 N N . GLN A 1 185 ? -18.651 8.132 13.297 1.00 94.38 185 GLN A N 1
ATOM 1467 C CA . GLN A 1 185 ? -19.180 6.867 12.802 1.00 94.38 185 GLN A CA 1
ATOM 1468 C C . GLN A 1 185 ? -18.936 6.750 11.297 1.00 94.38 185 GLN A C 1
ATOM 1470 O O . GLN A 1 185 ? -18.973 7.750 10.579 1.00 94.38 185 GLN A O 1
ATOM 1475 N N . TYR A 1 186 ? -18.704 5.526 10.834 1.00 94.94 186 TYR A N 1
ATOM 1476 C CA . TYR A 1 186 ? -18.327 5.204 9.462 1.00 94.94 186 TYR A CA 1
ATOM 1477 C C . TYR A 1 186 ? -19.111 3.994 8.950 1.00 94.94 186 TYR A C 1
ATOM 1479 O O . TYR A 1 186 ? -19.598 3.169 9.727 1.00 94.94 186 TYR A O 1
ATOM 1487 N N . LYS A 1 187 ? -19.163 3.866 7.624 1.00 93.88 187 LYS A N 1
ATOM 1488 C CA . LYS A 1 187 ? -19.614 2.668 6.907 1.00 93.88 187 LYS A CA 1
ATOM 1489 C C . LYS A 1 187 ? -18.479 2.124 6.033 1.00 93.88 187 LYS A C 1
ATOM 1491 O O . LYS A 1 187 ? -17.444 2.773 5.872 1.00 93.88 187 LYS A O 1
ATOM 1496 N N . LEU A 1 188 ? -18.633 0.897 5.539 1.00 91.69 188 LEU A N 1
ATOM 1497 C CA . LEU A 1 188 ? -17.593 0.223 4.750 1.00 91.69 188 LEU A CA 1
ATOM 1498 C C . LEU A 1 188 ? -17.486 0.778 3.327 1.00 91.69 188 LEU A C 1
ATOM 1500 O O . LEU A 1 188 ? -16.380 0.881 2.806 1.00 91.69 188 LEU A O 1
ATOM 1504 N N . ASP A 1 189 ? -18.619 1.164 2.753 1.00 90.00 189 ASP A N 1
ATOM 1505 C CA . ASP A 1 189 ? -18.813 1.698 1.403 1.00 90.00 189 ASP A CA 1
ATOM 1506 C C . ASP A 1 189 ? -18.681 3.226 1.317 1.00 90.00 189 ASP A C 1
ATOM 1508 O O . ASP A 1 189 ? -18.807 3.800 0.241 1.00 90.00 189 ASP A O 1
ATOM 1512 N N . GLU A 1 190 ? -18.389 3.889 2.436 1.00 91.44 190 GLU A N 1
ATOM 1513 C CA . GLU A 1 190 ? -18.260 5.343 2.524 1.00 91.44 190 GLU A CA 1
ATOM 1514 C C . GLU A 1 190 ? -16.803 5.737 2.786 1.00 91.44 190 GLU A C 1
ATOM 1516 O O . GLU A 1 190 ? -16.100 5.129 3.607 1.00 91.44 190 GLU A O 1
ATOM 1521 N N . CYS A 1 191 ? -16.340 6.779 2.091 1.00 91.75 191 CYS A N 1
ATOM 1522 C CA . CYS A 1 191 ? -14.986 7.299 2.277 1.00 91.75 191 CYS A CA 1
ATOM 1523 C C . CYS A 1 191 ? -14.824 7.969 3.644 1.00 91.75 191 CYS A C 1
ATOM 1525 O O . CYS A 1 191 ? -13.864 7.708 4.371 1.00 91.75 191 CYS A O 1
ATOM 1527 N N . CYS A 1 192 ? -15.786 8.824 3.983 1.00 93.06 192 CYS A N 1
ATOM 1528 C CA . CYS A 1 192 ? -15.714 9.727 5.121 1.00 93.06 192 CYS A CA 1
ATOM 1529 C C . CYS A 1 192 ? -16.675 9.311 6.231 1.00 93.06 192 CYS A C 1
ATOM 1531 O O . CYS A 1 192 ? -17.496 8.400 6.086 1.00 93.06 192 CYS A O 1
ATOM 1533 N N . SER A 1 193 ? -16.569 9.992 7.366 1.00 94.56 193 SER A N 1
ATOM 1534 C CA . SER A 1 193 ? -17.511 9.815 8.461 1.00 94.56 193 SER A CA 1
ATOM 1535 C C . SER A 1 193 ? -18.940 10.135 8.018 1.00 94.56 193 SER A C 1
ATOM 1537 O O . SER A 1 193 ? -19.222 11.191 7.458 1.00 94.56 193 SER A O 1
ATOM 1539 N N . THR A 1 194 ? -19.858 9.211 8.287 1.00 94.56 194 THR A N 1
ATOM 1540 C CA . THR A 1 194 ? -21.278 9.355 7.941 1.00 94.56 194 THR A CA 1
ATOM 1541 C C . THR A 1 194 ? -22.057 10.082 9.025 1.00 94.56 194 THR A C 1
ATOM 1543 O O . THR A 1 194 ? -23.150 10.581 8.778 1.00 94.56 194 THR A O 1
ATOM 1546 N N . ASN A 1 195 ? -21.533 10.087 10.254 1.00 91.69 195 ASN A N 1
ATOM 1547 C CA . ASN A 1 195 ? -22.159 10.746 11.389 1.00 91.69 195 ASN A CA 1
ATOM 1548 C C . ASN A 1 195 ? -21.131 11.058 12.488 1.00 91.69 195 ASN A C 1
ATOM 1550 O O . ASN A 1 195 ? -20.044 10.479 12.530 1.00 91.69 195 ASN A O 1
ATOM 1554 N N . THR A 1 196 ? -21.495 11.943 13.412 1.00 91.12 196 THR A N 1
ATOM 1555 C CA . THR A 1 196 ? -20.795 12.126 14.687 1.00 91.12 196 THR A CA 1
ATOM 1556 C C . THR A 1 196 ? -21.762 11.796 15.813 1.00 91.12 196 THR A C 1
ATOM 1558 O O . THR A 1 196 ? -22.814 12.415 15.933 1.00 91.12 196 THR A O 1
ATOM 1561 N N . TYR A 1 197 ? -21.405 10.817 16.636 1.00 89.06 197 TYR A N 1
ATOM 1562 C CA . TYR A 1 197 ? -22.140 10.505 17.851 1.00 89.06 197 TYR A CA 1
ATOM 1563 C C . TYR A 1 197 ? -21.504 11.249 19.019 1.00 89.06 197 TYR A C 1
ATOM 1565 O O . TYR A 1 197 ? -20.300 11.125 19.224 1.00 89.06 197 TYR A O 1
ATOM 1573 N N . CYS A 1 198 ? -22.310 11.961 19.802 1.00 88.00 198 CYS A N 1
ATOM 1574 C CA . CYS A 1 198 ? -21.902 12.592 21.052 1.00 88.00 198 CYS A CA 1
ATOM 1575 C C . CYS A 1 198 ? -22.733 12.016 22.190 1.00 88.00 198 CYS A C 1
ATOM 1577 O O . CYS A 1 198 ? -23.962 12.077 22.154 1.00 88.00 198 CYS A O 1
ATOM 1579 N N . SER A 1 199 ? -22.070 11.442 23.194 1.00 81.06 199 SER A N 1
ATOM 1580 C CA . SER A 1 199 ? -22.770 10.990 24.392 1.00 81.06 199 SER A CA 1
ATOM 1581 C C . SER A 1 199 ? -23.341 12.209 25.120 1.00 81.06 199 SER A C 1
ATOM 1583 O O . SER A 1 199 ? -22.592 13.162 25.344 1.00 81.06 199 SER A O 1
ATOM 1585 N N . PRO A 1 200 ? -24.625 12.200 25.516 1.00 72.88 200 PRO A N 1
ATOM 1586 C CA . PRO A 1 200 ? -25.198 13.301 26.267 1.00 72.88 200 PRO A CA 1
ATOM 1587 C C . PRO A 1 200 ? -24.442 13.432 27.588 1.00 72.88 200 PRO A C 1
ATOM 1589 O O . PRO A 1 200 ? -24.174 12.439 28.272 1.00 72.88 200 PRO A O 1
ATOM 1592 N N . ASN A 1 201 ? -24.080 14.666 27.934 1.00 63.53 201 ASN A N 1
ATOM 1593 C CA . ASN A 1 201 ? -23.641 14.971 29.286 1.00 63.53 201 ASN A CA 1
ATOM 1594 C C . ASN A 1 201 ? -24.813 14.652 30.223 1.00 63.53 201 ASN A C 1
ATOM 1596 O O . ASN A 1 201 ? -25.966 14.926 29.893 1.00 63.53 201 ASN A O 1
ATOM 1600 N N . THR A 1 202 ? -24.524 14.067 31.385 1.00 56.34 202 THR A N 1
ATOM 1601 C C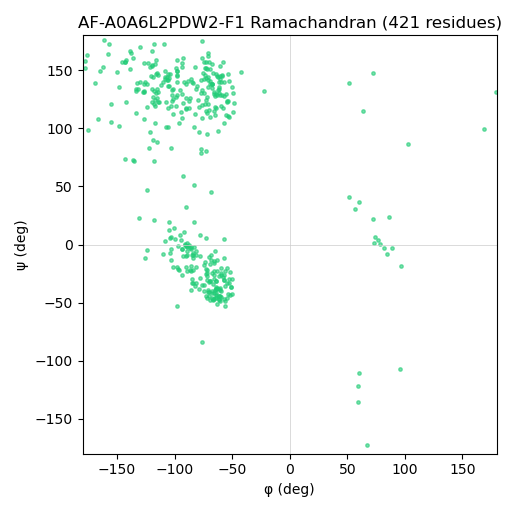A . THR A 1 202 ? -25.486 13.537 32.375 1.00 56.34 202 THR A CA 1
ATOM 1602 C C . THR A 1 202 ? -26.516 14.546 32.915 1.00 56.34 202 THR A C 1
ATOM 1604 O O . THR A 1 202 ? -27.288 14.214 33.810 1.00 56.34 202 THR A O 1
ATOM 1607 N N . THR A 1 203 ? -26.540 15.772 32.396 1.00 55.12 203 THR A N 1
ATOM 1608 C CA . THR A 1 203 ? -27.462 16.854 32.743 1.00 55.12 203 THR A CA 1
ATOM 1609 C C . THR A 1 203 ? -28.744 16.884 31.911 1.00 55.12 203 THR A C 1
ATOM 1611 O O . THR A 1 203 ? -29.717 17.468 32.378 1.00 55.12 203 THR A O 1
ATOM 1614 N N . ASP A 1 204 ? -28.786 16.248 30.735 1.00 54.59 204 ASP A N 1
ATOM 1615 C CA . ASP A 1 204 ? -30.005 16.166 29.923 1.00 54.59 204 ASP A CA 1
ATOM 1616 C C . ASP A 1 204 ? -30.618 14.766 30.007 1.00 54.59 204 ASP A C 1
ATOM 1618 O O . ASP A 1 204 ? -30.022 13.775 29.588 1.00 54.59 204 ASP A O 1
ATOM 1622 N N . ASN A 1 205 ? -31.843 14.690 30.536 1.00 53.31 205 ASN A N 1
ATOM 1623 C CA . ASN A 1 205 ? -32.674 13.483 30.636 1.00 53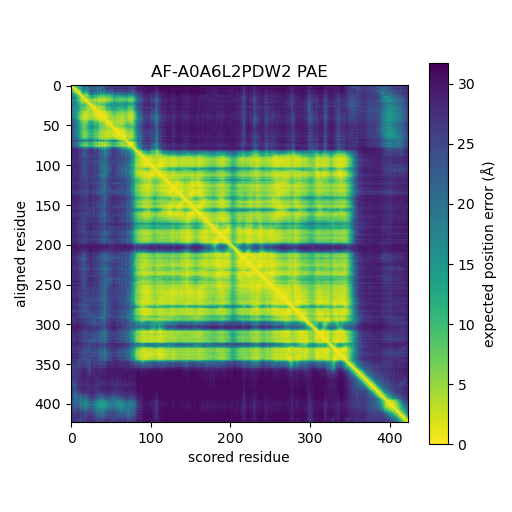.31 205 ASN A CA 1
ATOM 1624 C C . ASN A 1 205 ? -33.164 12.991 29.253 1.00 53.31 205 ASN A C 1
ATOM 1626 O O . ASN A 1 205 ? -34.342 12.682 29.076 1.00 53.31 205 ASN A O 1
ATOM 1630 N N . GLN A 1 206 ? -32.292 12.946 28.245 1.00 57.75 206 GLN A N 1
ATOM 1631 C CA . GLN A 1 206 ? -32.578 12.316 26.963 1.00 57.75 206 GLN A CA 1
ATOM 1632 C C . GLN A 1 206 ? -32.084 10.873 26.996 1.00 57.75 206 GLN A C 1
ATOM 1634 O O . GLN A 1 206 ? -30.888 10.585 26.995 1.00 57.75 206 GLN A O 1
ATOM 1639 N N . GLN A 1 207 ? -33.040 9.951 27.041 1.00 54.53 207 GLN A N 1
ATOM 1640 C CA . GLN A 1 207 ? -32.792 8.517 27.041 1.00 54.53 207 GLN A CA 1
ATOM 1641 C C . GLN A 1 207 ? -32.436 8.070 25.617 1.00 54.53 207 GLN A C 1
ATOM 1643 O O . GLN A 1 207 ? -33.292 7.634 24.851 1.00 54.53 207 GLN A O 1
ATOM 1648 N N . ILE A 1 208 ? -31.170 8.246 25.234 1.00 62.88 208 ILE A N 1
ATOM 1649 C CA . ILE A 1 208 ? -30.641 7.745 23.962 1.00 62.88 208 ILE A CA 1
ATOM 1650 C C . ILE A 1 208 ? -30.427 6.230 24.099 1.00 62.88 208 ILE A C 1
ATOM 1652 O O . ILE A 1 208 ? -29.874 5.792 25.115 1.00 62.88 208 ILE A O 1
ATOM 1656 N N . PRO A 1 209 ? -30.869 5.409 23.127 1.00 64.44 209 PRO A N 1
ATOM 1657 C CA . PRO A 1 209 ? -30.627 3.974 23.164 1.00 64.44 209 PRO A CA 1
ATOM 1658 C C . PRO A 1 209 ? -29.120 3.680 23.243 1.00 64.44 209 PRO A C 1
ATOM 1660 O O . PRO A 1 209 ? -28.328 4.355 22.579 1.00 64.44 209 PRO A O 1
ATOM 1663 N N . PRO A 1 210 ? -28.704 2.688 24.051 1.00 71.50 210 PRO A N 1
ATOM 1664 C CA . PRO A 1 210 ? -27.302 2.315 24.148 1.00 71.50 210 PRO A CA 1
ATOM 1665 C C . PRO A 1 210 ? -26.807 1.831 22.783 1.00 71.50 210 PRO A C 1
ATOM 1667 O O . PRO A 1 210 ? -27.445 0.992 22.148 1.00 71.50 210 PRO A O 1
ATOM 1670 N N . LEU A 1 211 ? -25.669 2.364 22.339 1.00 84.75 211 LEU A N 1
ATOM 1671 C CA . LEU A 1 211 ? -25.006 1.877 21.133 1.00 84.75 211 LEU A CA 1
ATOM 1672 C C . LEU A 1 211 ? -24.494 0.454 21.345 1.00 84.75 211 LEU A C 1
ATOM 1674 O O . LEU A 1 211 ? -24.056 0.103 22.444 1.00 84.75 211 LEU A O 1
ATOM 1678 N N . TYR A 1 212 ? -24.494 -0.343 20.277 1.00 90.94 212 TYR A N 1
ATOM 1679 C CA . TYR A 1 212 ? -23.873 -1.662 20.311 1.00 90.94 212 TYR A CA 1
ATOM 1680 C C . TYR A 1 212 ? -22.359 -1.553 20.566 1.00 90.94 212 TYR A C 1
ATOM 1682 O O . TYR A 1 212 ? -21.700 -0.620 20.095 1.00 90.94 212 TYR A O 1
ATOM 1690 N N . GLU A 1 213 ? -21.796 -2.518 21.296 1.00 93.25 213 GLU A N 1
ATOM 1691 C CA . GLU A 1 213 ? -20.367 -2.577 21.607 1.00 93.25 213 GLU A CA 1
ATOM 1692 C C . GLU A 1 213 ? -19.715 -3.834 21.026 1.00 93.25 213 GLU A C 1
ATOM 1694 O O . GLU A 1 213 ? -20.174 -4.958 21.226 1.00 93.25 213 GLU A O 1
ATOM 1699 N N . CYS A 1 214 ? -18.581 -3.642 20.363 1.00 95.31 214 CYS A N 1
ATOM 1700 C CA . CYS A 1 214 ? -17.737 -4.698 19.824 1.00 95.31 214 CYS A CA 1
ATOM 1701 C C . CYS A 1 214 ? -16.456 -4.815 20.645 1.00 95.31 214 CYS A C 1
ATOM 1703 O O . CYS A 1 214 ? -15.881 -3.810 21.061 1.00 95.31 214 CYS A O 1
ATOM 1705 N N . ARG A 1 215 ? -15.946 -6.035 20.825 1.00 93.06 215 ARG A N 1
ATOM 1706 C CA . ARG A 1 215 ? -14.639 -6.272 21.453 1.00 93.06 215 ARG A CA 1
ATOM 1707 C C . ARG A 1 215 ? -13.686 -6.887 20.439 1.00 93.06 215 ARG A C 1
ATOM 1709 O O . ARG A 1 215 ? -14.006 -7.911 19.846 1.00 93.06 215 ARG A O 1
ATOM 1716 N N . TYR A 1 216 ? -12.520 -6.275 20.258 1.00 94.00 216 TYR A N 1
ATOM 1717 C CA . TYR A 1 216 ? -11.476 -6.772 19.363 1.00 94.00 216 TYR A CA 1
ATOM 1718 C C . TYR A 1 216 ? -10.090 -6.399 19.892 1.00 94.00 216 TYR A C 1
ATOM 1720 O O . TYR A 1 216 ? -9.887 -5.273 20.340 1.00 94.00 216 TYR A O 1
ATOM 1728 N N . GLY A 1 217 ? -9.135 -7.335 19.879 1.00 87.88 217 GLY A N 1
ATOM 1729 C CA . GLY A 1 217 ? -7.752 -7.058 20.300 1.00 87.88 217 GLY A CA 1
ATOM 1730 C C . GLY A 1 217 ? -7.616 -6.495 21.726 1.00 87.88 217 GLY A C 1
ATOM 1731 O O . GLY A 1 217 ? -6.737 -5.681 21.991 1.00 87.88 217 GLY A O 1
ATOM 1732 N N . GLY A 1 218 ? -8.526 -6.860 22.638 1.00 90.00 218 GLY A N 1
ATOM 1733 C CA . GLY A 1 218 ? -8.564 -6.324 24.006 1.00 90.00 218 GLY A CA 1
ATOM 1734 C C . GLY A 1 218 ? -9.074 -4.880 24.130 1.00 90.00 218 GLY A C 1
ATOM 1735 O O . GLY A 1 218 ? -9.042 -4.327 25.226 1.00 90.00 218 GLY A O 1
ATOM 1736 N N . ARG A 1 219 ? -9.558 -4.270 23.040 1.00 92.25 219 ARG A N 1
ATOM 1737 C CA . ARG A 1 219 ? -10.191 -2.943 23.017 1.00 92.25 219 ARG A CA 1
ATOM 1738 C C . ARG A 1 219 ? -11.697 -3.073 22.784 1.00 92.25 219 ARG A C 1
ATOM 1740 O O . ARG A 1 219 ? -12.151 -3.996 22.104 1.00 92.25 219 ARG A O 1
ATOM 1747 N N . THR A 1 220 ? -12.459 -2.136 23.341 1.00 92.81 220 THR A N 1
ATOM 1748 C CA . THR A 1 220 ? -13.904 -2.010 23.108 1.00 92.81 220 THR A CA 1
ATOM 1749 C C . THR A 1 220 ? -14.156 -0.879 22.121 1.00 92.81 220 THR A C 1
ATOM 1751 O O . THR A 1 220 ? -13.610 0.212 22.273 1.00 92.81 220 THR A O 1
ATOM 1754 N N . TYR A 1 221 ? -14.996 -1.150 21.132 1.00 94.06 221 TYR A N 1
ATOM 1755 C CA . TYR A 1 221 ? -15.423 -0.224 20.094 1.00 94.06 221 TYR A CA 1
ATOM 1756 C C . TYR A 1 221 ? -16.935 -0.049 20.182 1.00 94.06 221 TYR A C 1
ATOM 1758 O O . TYR A 1 221 ? -17.652 -1.001 20.476 1.00 94.06 221 TYR A O 1
ATOM 1766 N N . LYS A 1 222 ? -17.419 1.156 19.912 1.00 94.00 222 LYS A N 1
ATOM 1767 C CA . LYS A 1 222 ? -18.843 1.479 19.817 1.00 94.00 222 LYS A CA 1
ATOM 1768 C C . LYS A 1 222 ? -19.311 1.385 18.372 1.00 94.00 222 LYS A C 1
ATOM 1770 O O . LYS A 1 222 ? -18.519 1.530 17.441 1.00 94.00 222 LYS A O 1
ATOM 1775 N N . GLU A 1 223 ? -20.604 1.175 18.191 1.00 94.94 223 GLU A N 1
ATOM 1776 C CA . GLU A 1 223 ? -21.236 1.072 16.881 1.00 94.94 223 GLU A CA 1
ATOM 1777 C C . GLU A 1 223 ? -20.850 2.223 15.935 1.00 94.94 223 GLU A C 1
ATOM 1779 O O . GLU A 1 223 ? -20.893 3.407 16.287 1.00 94.94 223 GLU A O 1
ATOM 1784 N N . GLY A 1 224 ? -20.447 1.861 14.717 1.00 94.62 224 GLY A N 1
ATOM 1785 C CA . GLY A 1 224 ? -19.952 2.766 13.684 1.00 94.62 224 GLY A CA 1
ATOM 1786 C C . GLY A 1 224 ? -18.463 3.111 13.791 1.00 94.62 224 GLY A C 1
ATOM 1787 O O . GLY A 1 224 ? -17.933 3.730 12.871 1.00 94.62 224 GLY A O 1
ATOM 1788 N N . GLN A 1 225 ? -17.753 2.729 14.858 1.00 94.94 225 GLN A N 1
ATOM 1789 C CA . GLN A 1 225 ? -16.307 2.961 14.939 1.00 94.94 225 GLN A CA 1
ATOM 1790 C C . GLN A 1 225 ? -15.520 2.012 14.031 1.00 94.94 225 GLN A C 1
ATOM 1792 O O . GLN A 1 225 ? -15.868 0.840 13.870 1.00 94.94 225 GLN A O 1
ATOM 1797 N N . VAL A 1 226 ? -14.415 2.522 13.480 1.00 94.31 226 VAL A N 1
ATOM 1798 C CA . VAL A 1 226 ? -13.490 1.743 12.649 1.00 94.31 226 VAL A CA 1
ATOM 1799 C C . VAL A 1 226 ? -12.546 0.924 13.526 1.00 94.31 226 VAL A C 1
ATOM 1801 O O . VAL A 1 226 ? -11.975 1.427 14.495 1.00 94.31 226 VAL A O 1
ATOM 1804 N N . ILE A 1 227 ? -12.340 -0.327 13.136 1.00 94.75 227 ILE A N 1
ATOM 1805 C CA . ILE A 1 227 ? -11.349 -1.241 13.690 1.00 94.75 227 ILE A CA 1
ATOM 1806 C C . ILE A 1 227 ? -10.315 -1.503 12.589 1.00 94.75 227 ILE A C 1
ATOM 1808 O O . ILE A 1 227 ? -10.663 -1.965 11.501 1.00 94.75 227 ILE A O 1
ATOM 1812 N N . TYR A 1 228 ? -9.047 -1.215 12.884 1.00 92.00 228 TYR A N 1
ATOM 1813 C CA . TYR A 1 228 ? -7.892 -1.606 12.071 1.00 92.00 228 TYR A CA 1
ATOM 1814 C C . TYR A 1 228 ? -7.166 -2.748 12.793 1.00 92.00 228 TYR A C 1
ATOM 1816 O O . TYR A 1 228 ? -6.483 -2.482 13.786 1.00 92.00 228 TYR A O 1
ATOM 1824 N N . PRO A 1 229 ? -7.359 -4.012 12.375 1.00 89.81 229 PRO A N 1
ATOM 1825 C CA . PRO A 1 229 ? -6.763 -5.161 13.045 1.00 89.81 229 PRO A CA 1
ATOM 1826 C C . PRO A 1 229 ? -5.233 -5.144 12.962 1.00 89.81 229 PRO A C 1
ATOM 1828 O O . PRO A 1 229 ? -4.663 -5.013 11.879 1.00 89.81 229 PRO A O 1
ATOM 1831 N N . GLU A 1 230 ? -4.557 -5.309 14.100 1.00 82.69 230 GLU A N 1
ATOM 1832 C CA . GLU A 1 230 ? -3.086 -5.373 14.151 1.00 82.69 230 GLU A CA 1
ATOM 1833 C C . GLU A 1 230 ? -2.556 -6.678 13.523 1.00 82.69 230 GLU A C 1
ATOM 1835 O O . GLU A 1 230 ? -1.503 -6.685 12.891 1.00 82.69 230 GLU A O 1
ATOM 1840 N N . ASP A 1 231 ? -3.322 -7.762 13.643 1.00 82.25 231 ASP A N 1
ATOM 1841 C CA . ASP A 1 231 ? -3.065 -9.097 13.092 1.00 82.25 231 ASP A CA 1
ATOM 1842 C C . ASP A 1 231 ? -3.506 -9.259 11.626 1.00 82.25 231 ASP A C 1
ATOM 1844 O O . ASP A 1 231 ? -3.176 -10.251 10.983 1.00 82.25 231 ASP A O 1
ATOM 1848 N N . ALA A 1 232 ? -4.195 -8.261 11.062 1.00 85.62 232 ALA A N 1
ATOM 1849 C CA . ALA A 1 232 ? -4.535 -8.205 9.644 1.00 85.62 232 ALA A CA 1
ATOM 1850 C C . ALA A 1 232 ? -4.464 -6.762 9.129 1.00 85.62 232 ALA A C 1
ATOM 1852 O O . ALA A 1 232 ? -5.476 -6.123 8.839 1.00 85.62 232 ALA A O 1
ATOM 1853 N N . SER A 1 233 ? -3.234 -6.268 8.967 1.00 84.31 233 SER A N 1
ATOM 1854 C CA . SER A 1 233 ? -2.927 -4.868 8.619 1.00 84.31 233 SER A CA 1
ATOM 1855 C C . SER A 1 233 ? -3.565 -4.334 7.323 1.00 84.31 233 SER A C 1
ATOM 1857 O O . SER A 1 233 ? -3.540 -3.129 7.083 1.00 84.31 233 SER A O 1
ATOM 1859 N N . CYS A 1 234 ? -4.142 -5.206 6.487 1.00 88.62 234 CYS A N 1
ATOM 1860 C CA . CYS A 1 234 ? -4.871 -4.846 5.268 1.00 88.62 234 CYS A CA 1
ATOM 1861 C C . CYS A 1 234 ? -6.394 -4.941 5.348 1.00 88.62 234 CYS A C 1
ATOM 1863 O O . CYS A 1 234 ? -7.066 -4.876 4.314 1.00 88.62 234 CYS A O 1
ATOM 1865 N N . LYS A 1 235 ? -6.954 -5.084 6.546 1.00 90.88 235 LYS A N 1
ATOM 1866 C CA . LYS A 1 235 ? -8.398 -5.100 6.759 1.00 90.88 235 LYS A CA 1
ATOM 1867 C C . LYS A 1 235 ? -8.857 -3.790 7.391 1.00 90.88 235 LYS A C 1
ATOM 1869 O O . LYS A 1 235 ? -8.196 -3.232 8.265 1.00 90.88 235 LYS A O 1
ATOM 1874 N N . LYS A 1 236 ? -10.021 -3.322 6.950 1.00 92.62 236 LYS A N 1
ATOM 1875 C CA . LYS A 1 236 ? -10.794 -2.259 7.597 1.00 92.62 236 LYS A CA 1
ATOM 1876 C C . LYS A 1 236 ? -12.107 -2.885 8.032 1.00 92.62 236 LYS A C 1
ATOM 1878 O O . LYS A 1 236 ? -12.810 -3.457 7.203 1.00 92.62 236 LYS A O 1
ATOM 1883 N N . CYS A 1 237 ? -12.425 -2.780 9.313 1.00 95.06 237 CYS A N 1
ATOM 1884 C CA . CYS A 1 237 ? -13.668 -3.298 9.864 1.00 95.06 237 CYS A CA 1
ATOM 1885 C C . CYS A 1 237 ? -14.478 -2.179 10.514 1.00 95.06 237 CYS A C 1
ATOM 1887 O O . CYS A 1 237 ? -13.905 -1.202 10.995 1.00 95.06 237 CYS A O 1
ATOM 1889 N N . ILE A 1 238 ? -15.798 -2.329 10.566 1.00 95.81 238 ILE A N 1
ATOM 1890 C CA . ILE A 1 238 ? -16.695 -1.423 11.289 1.00 95.81 238 ILE A CA 1
ATOM 1891 C C . ILE A 1 238 ? -17.361 -2.197 12.420 1.00 95.81 238 ILE A C 1
ATOM 1893 O O . ILE A 1 238 ? -17.911 -3.277 12.204 1.00 95.81 238 ILE A O 1
ATOM 1897 N N . CYS A 1 239 ? -17.337 -1.637 13.630 1.00 96.25 239 CYS A N 1
ATOM 1898 C CA . CYS A 1 239 ? -18.128 -2.175 14.725 1.00 96.25 239 CYS A CA 1
ATOM 1899 C C . CYS A 1 239 ? -19.617 -2.002 14.413 1.00 96.25 239 CYS A C 1
ATOM 1901 O O . CYS A 1 239 ? -20.111 -0.879 14.333 1.00 96.25 239 CYS A O 1
ATOM 1903 N N . GLN A 1 240 ? -20.333 -3.107 14.247 1.00 93.88 240 GLN A N 1
ATOM 1904 C CA . GLN A 1 240 ? -21.780 -3.121 14.053 1.00 93.88 240 GLN A CA 1
ATOM 1905 C C . GLN A 1 240 ? -22.395 -4.266 14.848 1.00 93.88 240 GLN A C 1
ATOM 1907 O O . GLN A 1 240 ? -21.694 -5.180 15.297 1.00 93.88 240 GLN A O 1
ATOM 1912 N N . ASN A 1 241 ? -23.719 -4.225 14.984 1.00 91.19 241 ASN A N 1
ATOM 1913 C CA . ASN A 1 241 ? -24.475 -5.309 15.587 1.00 91.19 241 ASN A CA 1
ATOM 1914 C C . ASN A 1 241 ? -24.110 -6.671 14.962 1.00 91.19 241 ASN A C 1
ATOM 1916 O O . ASN A 1 241 ? -23.984 -6.810 13.743 1.00 91.19 241 ASN A O 1
ATOM 1920 N N . GLY A 1 242 ? -23.925 -7.677 15.815 1.00 88.75 242 GLY A N 1
ATOM 1921 C CA . GLY A 1 242 ? -23.563 -9.032 15.400 1.00 88.75 242 GLY A CA 1
ATOM 1922 C C . GLY A 1 242 ? -22.075 -9.266 15.128 1.00 88.75 242 GLY A C 1
ATOM 1923 O O . GLY A 1 242 ? -21.708 -10.414 14.885 1.00 88.75 242 GLY A O 1
ATOM 1924 N N . PHE A 1 243 ? -21.208 -8.246 15.212 1.00 93.19 243 PHE A N 1
ATOM 1925 C CA . PHE A 1 243 ? -19.764 -8.452 15.073 1.00 93.19 243 PHE A CA 1
ATOM 1926 C C . PHE A 1 243 ? -19.259 -9.455 16.116 1.00 93.19 243 PHE A C 1
ATOM 1928 O O . PHE A 1 243 ? -19.331 -9.216 17.324 1.00 93.19 243 PHE A O 1
ATOM 1935 N N . ASN A 1 244 ? -18.735 -10.577 15.631 1.00 85.81 244 ASN A N 1
ATOM 1936 C CA . ASN A 1 244 ? -18.326 -11.722 16.445 1.00 85.81 244 ASN A CA 1
ATOM 1937 C C . ASN A 1 244 ? -16.800 -11.817 16.636 1.00 85.81 244 ASN A C 1
ATOM 1939 O O . ASN A 1 244 ? -16.313 -12.810 17.172 1.00 85.81 244 ASN A O 1
ATOM 1943 N N . GLY A 1 245 ? -16.043 -10.817 16.172 1.00 85.88 245 GLY A N 1
ATOM 1944 C CA . GLY A 1 245 ? -14.578 -10.822 16.194 1.00 85.88 245 GLY A CA 1
ATOM 1945 C C . GLY A 1 245 ? -13.917 -11.455 14.965 1.00 85.88 245 GLY A C 1
ATOM 1946 O O . GLY A 1 245 ? -12.695 -11.426 14.872 1.00 85.88 245 GLY A O 1
ATOM 1947 N N . THR A 1 246 ? -14.683 -11.996 14.014 1.00 87.81 246 THR A N 1
ATOM 1948 C CA . THR A 1 246 ? -14.136 -12.572 12.775 1.00 87.81 246 THR A CA 1
ATOM 1949 C C . THR A 1 246 ? -13.849 -11.474 11.752 1.00 87.81 246 THR A C 1
ATOM 1951 O O . THR A 1 246 ? -14.692 -10.614 11.502 1.00 87.81 246 THR A O 1
ATOM 1954 N N . LEU A 1 247 ? -12.674 -11.523 11.117 1.00 90.50 247 LEU A N 1
ATOM 1955 C CA . LEU A 1 247 ? -12.223 -10.537 10.128 1.00 90.50 247 LEU A CA 1
ATOM 1956 C C . LEU A 1 247 ? -12.764 -10.791 8.710 1.00 90.50 247 LEU A C 1
ATOM 1958 O O . LEU A 1 247 ? -12.009 -10.849 7.735 1.00 90.50 247 LEU A O 1
ATOM 1962 N N . ALA A 1 248 ? -14.078 -10.959 8.601 1.00 89.94 248 ALA A N 1
ATOM 1963 C CA . ALA A 1 248 ? -14.766 -11.291 7.359 1.00 89.94 248 ALA A CA 1
ATOM 1964 C C . ALA A 1 248 ? -15.952 -10.354 7.087 1.00 89.94 248 ALA A C 1
ATOM 1966 O O . ALA A 1 248 ? -16.368 -9.564 7.942 1.00 89.94 248 ALA A O 1
ATOM 1967 N N . GLU A 1 249 ? -16.497 -10.455 5.878 1.00 89.44 249 GLU A N 1
ATOM 1968 C CA . GLU A 1 249 ? -17.772 -9.831 5.537 1.00 89.44 249 GLU A CA 1
ATOM 1969 C C . GLU A 1 249 ? -18.887 -10.349 6.469 1.00 89.44 249 GLU A C 1
ATOM 1971 O O . GLU A 1 249 ? -18.845 -11.510 6.890 1.00 89.44 249 GLU A O 1
ATOM 1976 N N . PRO A 1 250 ? -19.880 -9.513 6.820 1.00 92.31 250 PRO A N 1
ATOM 1977 C CA . PRO A 1 250 ? -20.144 -8.170 6.292 1.00 92.31 250 PRO A CA 1
ATOM 1978 C C . PRO A 1 250 ? -19.436 -7.032 7.043 1.00 92.31 250 PRO A C 1
ATOM 1980 O O . PRO A 1 250 ? -19.597 -5.881 6.662 1.00 92.31 250 PRO A O 1
ATOM 1983 N N . TRP A 1 251 ? -18.685 -7.308 8.114 1.00 94.06 251 TRP A N 1
ATOM 1984 C CA . TRP A 1 251 ? -18.136 -6.254 8.985 1.00 94.06 251 TRP A CA 1
ATOM 1985 C C . TRP A 1 251 ? -16.767 -5.748 8.562 1.00 94.06 251 TRP A C 1
ATOM 1987 O O . TRP A 1 251 ? -16.377 -4.648 8.951 1.00 94.06 251 TRP A O 1
ATOM 1997 N N . CYS A 1 252 ? -16.030 -6.559 7.810 1.00 93.56 252 CYS A N 1
ATOM 1998 C CA . CYS A 1 252 ? -14.664 -6.293 7.406 1.00 93.56 252 CYS A CA 1
ATOM 1999 C C . CYS A 1 252 ? -14.508 -6.412 5.898 1.00 93.56 252 CYS A C 1
ATOM 2001 O O . CYS A 1 252 ? -14.959 -7.384 5.296 1.00 93.56 252 CYS A O 1
ATOM 2003 N N . VAL A 1 253 ? -13.765 -5.478 5.317 1.00 91.81 253 VAL A N 1
ATOM 2004 C CA . VAL A 1 253 ? -13.361 -5.507 3.909 1.00 91.81 253 VAL A CA 1
ATOM 2005 C C . VAL A 1 253 ? -11.844 -5.453 3.798 1.00 91.81 253 VAL A C 1
ATOM 2007 O O . VAL A 1 253 ? -11.145 -4.990 4.708 1.00 91.81 253 VAL A O 1
ATOM 2010 N N . GLU A 1 254 ? -11.315 -5.951 2.681 1.00 90.00 254 GLU A N 1
ATOM 2011 C CA . GLU A 1 254 ? -9.941 -5.620 2.311 1.00 90.00 254 GLU A CA 1
ATOM 2012 C C . GLU A 1 254 ? -9.860 -4.141 1.958 1.00 90.00 254 GLU A C 1
ATOM 2014 O O . GLU A 1 254 ? -10.694 -3.611 1.229 1.00 90.00 254 GLU A O 1
ATOM 2019 N N . ILE A 1 255 ? -8.836 -3.475 2.479 1.00 90.00 255 ILE A N 1
ATOM 2020 C CA . ILE A 1 255 ? -8.498 -2.125 2.042 1.00 90.00 255 ILE A CA 1
ATOM 2021 C C . ILE A 1 255 ? -8.165 -2.209 0.545 1.00 90.00 255 ILE A C 1
ATOM 2023 O O . ILE A 1 255 ? -7.513 -3.163 0.126 1.00 90.00 255 ILE A O 1
ATOM 2027 N N . SER A 1 256 ? -8.545 -1.219 -0.253 1.00 90.94 256 SER A N 1
ATOM 2028 C CA . SER A 1 256 ? -8.012 -1.010 -1.604 1.00 90.94 256 SER A CA 1
ATOM 2029 C C . SER A 1 256 ? -7.094 0.204 -1.552 1.00 90.94 256 SER A C 1
ATOM 2031 O O . SER A 1 256 ? -7.511 1.263 -1.092 1.00 90.94 256 SER A O 1
ATOM 2033 N N . CYS A 1 257 ? -5.828 0.057 -1.944 1.00 91.44 257 CYS A N 1
ATOM 2034 C CA . CYS A 1 257 ? -4.890 1.183 -1.957 1.00 91.44 257 CYS A CA 1
ATOM 2035 C C . CYS A 1 257 ? -5.005 2.014 -3.241 1.00 91.44 257 CYS A C 1
ATOM 2037 O O . CYS A 1 257 ? -4.373 3.063 -3.340 1.00 91.44 257 CYS A O 1
ATOM 2039 N N . GLY A 1 258 ? -5.760 1.534 -4.238 1.00 92.00 258 GLY A N 1
ATOM 2040 C CA . GLY A 1 258 ? -5.926 2.214 -5.517 1.00 92.00 258 GLY A CA 1
ATOM 2041 C C . GLY A 1 258 ? -4.601 2.404 -6.252 1.00 92.00 258 GLY A C 1
ATOM 2042 O O . GLY A 1 258 ? -4.405 3.440 -6.882 1.00 92.00 258 GLY A O 1
ATOM 2043 N N . ILE A 1 259 ? -3.672 1.442 -6.168 1.00 92.56 259 ILE A N 1
ATOM 2044 C CA . ILE A 1 259 ? -2.282 1.663 -6.602 1.00 92.56 259 ILE A CA 1
ATOM 2045 C C . ILE A 1 259 ? -2.181 2.110 -8.066 1.00 92.56 259 ILE A C 1
ATOM 2047 O O . ILE A 1 259 ? -1.514 3.098 -8.359 1.00 92.56 259 ILE A O 1
ATOM 2051 N N . GLN A 1 260 ? -2.886 1.449 -8.984 1.00 91.50 260 GLN A N 1
ATOM 2052 C CA . GLN A 1 260 ? -2.907 1.864 -10.393 1.00 91.50 260 GLN A CA 1
ATOM 2053 C C . GLN A 1 260 ? -3.652 3.190 -10.612 1.00 91.50 260 GLN A C 1
ATOM 2055 O O . GLN A 1 260 ? -3.271 3.955 -11.492 1.00 91.50 260 GLN A O 1
ATOM 2060 N N . LEU A 1 261 ? -4.668 3.493 -9.797 1.00 93.06 261 LEU A N 1
ATOM 2061 C CA . LEU A 1 261 ? -5.443 4.733 -9.904 1.00 93.06 261 LEU A CA 1
ATOM 2062 C C . LEU A 1 261 ? -4.589 5.955 -9.548 1.00 93.06 261 LEU A C 1
ATOM 2064 O O . LEU A 1 261 ? -4.588 6.940 -10.279 1.00 93.06 261 LEU A O 1
ATOM 2068 N N . HIS A 1 262 ? -3.838 5.879 -8.448 1.00 91.44 262 HIS A N 1
ATOM 2069 C CA . HIS A 1 262 ? -3.102 7.024 -7.906 1.00 91.44 262 HIS A CA 1
ATOM 2070 C C . HIS A 1 262 ? -1.630 7.073 -8.329 1.00 91.44 262 HIS A C 1
ATOM 2072 O O . HIS A 1 262 ? -1.026 8.143 -8.285 1.00 91.44 262 HIS A O 1
ATOM 2078 N N . TYR A 1 263 ? -1.053 5.941 -8.751 1.00 91.94 263 TYR A N 1
ATOM 2079 C CA . TYR A 1 263 ? 0.386 5.817 -9.005 1.00 91.94 263 TYR A CA 1
ATOM 2080 C C . TYR A 1 263 ? 0.731 5.191 -10.365 1.00 91.94 263 TYR A C 1
ATOM 2082 O O . TYR A 1 263 ? 1.828 4.663 -10.548 1.00 91.94 263 TYR A O 1
ATOM 2090 N N . SER A 1 264 ? -0.184 5.260 -11.343 1.00 89.88 264 SER A N 1
ATOM 2091 C CA . SER A 1 264 ? 0.046 4.763 -12.715 1.00 89.88 264 SER A CA 1
ATOM 2092 C C . SER A 1 264 ? 1.356 5.275 -13.325 1.00 89.88 264 SER A C 1
ATOM 2094 O O . SER A 1 264 ? 2.117 4.495 -13.898 1.00 89.88 264 SER A O 1
ATOM 2096 N N . ARG A 1 265 ? 1.665 6.565 -13.137 1.00 88.12 265 ARG A N 1
ATOM 2097 C CA . ARG A 1 265 ? 2.914 7.163 -13.619 1.00 88.12 265 ARG A CA 1
ATOM 2098 C C . ARG A 1 265 ? 4.141 6.529 -12.962 1.00 88.12 265 ARG A C 1
ATOM 2100 O O . ARG A 1 265 ? 5.037 6.083 -13.667 1.00 88.12 265 ARG A O 1
ATOM 2107 N N . GLN A 1 266 ? 4.164 6.440 -11.635 1.00 91.38 266 GLN A N 1
ATOM 2108 C CA . GLN A 1 266 ? 5.272 5.880 -10.858 1.00 91.38 266 GLN A CA 1
ATOM 2109 C C . GLN A 1 266 ? 5.544 4.421 -11.243 1.00 91.38 266 GLN A C 1
ATOM 2111 O O . GLN A 1 266 ? 6.699 4.033 -11.393 1.00 91.38 266 GLN A O 1
ATOM 2116 N N . ILE A 1 267 ? 4.489 3.631 -11.464 1.00 89.69 267 ILE A N 1
ATOM 2117 C CA . ILE A 1 267 ? 4.606 2.250 -11.950 1.00 89.69 267 ILE A CA 1
ATOM 2118 C C . ILE A 1 267 ? 5.270 2.233 -13.334 1.00 89.69 267 ILE A C 1
ATOM 2120 O O . ILE A 1 267 ? 6.231 1.495 -13.543 1.00 89.69 267 ILE A O 1
ATOM 2124 N N . SER A 1 268 ? 4.815 3.088 -14.259 1.00 86.00 268 SER A N 1
ATOM 2125 C CA . SER A 1 268 ? 5.386 3.187 -15.614 1.00 86.00 268 SER A CA 1
ATOM 2126 C C . SER A 1 268 ? 6.832 3.704 -15.643 1.00 86.00 268 SER A C 1
ATOM 2128 O O . SER A 1 268 ? 7.597 3.384 -16.553 1.00 86.00 268 SER A O 1
ATOM 2130 N N . ASP A 1 269 ? 7.217 4.486 -14.633 1.00 86.94 269 ASP A N 1
ATOM 2131 C CA . ASP A 1 269 ? 8.559 5.044 -14.460 1.00 86.94 269 ASP A CA 1
ATOM 2132 C C . ASP A 1 269 ? 9.516 4.038 -13.781 1.00 86.94 269 ASP A C 1
ATOM 2134 O O . ASP A 1 269 ? 10.703 4.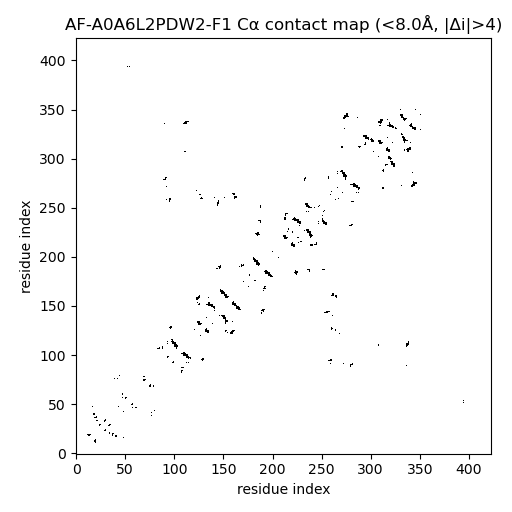323 -13.615 1.00 86.94 269 ASP A O 1
ATOM 2138 N N . GLY A 1 270 ? 9.029 2.848 -13.405 1.00 89.00 270 GLY A N 1
ATOM 2139 C CA . GLY A 1 270 ? 9.823 1.823 -12.724 1.00 89.00 270 GLY A CA 1
ATOM 2140 C C . GLY A 1 270 ? 10.143 2.171 -11.268 1.00 89.00 270 GLY A C 1
ATOM 2141 O O . GLY A 1 270 ? 11.118 1.663 -10.709 1.00 89.00 270 GLY A O 1
ATOM 2142 N N . CYS A 1 271 ? 9.350 3.052 -10.656 1.00 92.69 271 CYS A N 1
ATOM 2143 C CA . CYS A 1 271 ? 9.456 3.375 -9.242 1.00 92.69 271 CYS A CA 1
ATOM 2144 C C . CYS A 1 271 ? 8.904 2.228 -8.388 1.00 92.69 271 CYS A C 1
ATOM 2146 O O . CYS A 1 271 ? 7.995 1.504 -8.794 1.00 92.69 271 CYS A O 1
ATOM 2148 N N . VAL A 1 272 ? 9.425 2.089 -7.171 1.00 92.81 272 VAL A N 1
ATOM 2149 C CA . VAL A 1 272 ? 9.014 1.047 -6.224 1.00 92.81 272 VAL A CA 1
ATOM 2150 C C . VAL A 1 272 ? 8.330 1.645 -4.994 1.00 92.81 272 VAL A C 1
ATOM 2152 O O . VAL A 1 272 ? 8.707 2.734 -4.548 1.00 92.81 272 VAL A O 1
ATOM 2155 N N . PRO A 1 273 ? 7.338 0.951 -4.415 1.00 93.31 273 PRO A N 1
ATOM 2156 C CA . PRO A 1 273 ? 6.599 1.455 -3.267 1.00 93.31 273 PRO A CA 1
ATOM 2157 C C . PRO A 1 273 ? 7.455 1.504 -1.998 1.00 93.31 273 PRO A C 1
ATOM 2159 O O . PRO A 1 273 ? 8.208 0.576 -1.683 1.00 93.31 273 PRO A O 1
ATOM 2162 N N . VAL A 1 274 ? 7.269 2.568 -1.222 1.00 92.88 274 VAL A N 1
ATOM 2163 C CA . VAL A 1 274 ? 7.812 2.739 0.126 1.00 92.88 274 VAL A CA 1
ATOM 2164 C C . VAL A 1 274 ? 6.695 2.502 1.131 1.00 92.88 274 VAL A C 1
ATOM 2166 O O . VAL A 1 274 ? 5.694 3.214 1.162 1.00 92.88 274 VAL A O 1
ATOM 2169 N N . TYR A 1 275 ? 6.883 1.501 1.980 1.00 91.19 275 TYR A N 1
ATOM 2170 C CA . TYR A 1 275 ? 5.954 1.164 3.055 1.00 91.19 275 TYR A CA 1
ATOM 2171 C C . TYR A 1 275 ? 6.408 1.746 4.394 1.00 91.19 275 TYR A C 1
ATOM 2173 O O . TYR A 1 275 ? 7.592 2.023 4.584 1.00 91.19 275 TYR A O 1
ATOM 2181 N N . TYR A 1 276 ? 5.485 1.903 5.340 1.00 86.75 276 TYR A N 1
ATOM 2182 C CA . TYR A 1 276 ? 5.804 2.374 6.686 1.00 86.75 276 TYR A CA 1
ATOM 2183 C C . TYR A 1 276 ? 5.951 1.212 7.678 1.00 86.75 276 TYR A C 1
ATOM 2185 O O . TYR A 1 276 ? 5.055 0.373 7.807 1.00 86.75 276 TYR A O 1
ATOM 2193 N N . GLY A 1 277 ? 7.067 1.180 8.414 1.00 81.31 277 GLY A N 1
ATOM 2194 C CA . GLY A 1 277 ? 7.344 0.147 9.414 1.00 81.31 277 GLY A CA 1
ATOM 2195 C C . GLY A 1 277 ? 7.364 -1.264 8.815 1.00 81.31 277 GLY A C 1
ATOM 2196 O O . GLY A 1 277 ? 7.938 -1.491 7.751 1.00 81.31 277 GLY A O 1
ATOM 2197 N N . THR A 1 278 ? 6.729 -2.212 9.505 1.00 71.62 278 THR A N 1
ATOM 2198 C CA . THR A 1 278 ? 6.548 -3.599 9.041 1.00 71.62 278 THR A CA 1
ATOM 2199 C C . THR A 1 278 ? 5.259 -3.795 8.242 1.00 71.62 278 THR A C 1
ATOM 2201 O O . THR A 1 278 ? 5.076 -4.834 7.615 1.00 71.62 278 THR A O 1
ATOM 2204 N N . THR A 1 279 ? 4.362 -2.803 8.222 1.00 71.62 279 THR A N 1
ATOM 2205 C CA . THR A 1 279 ? 3.084 -2.924 7.516 1.00 71.62 279 THR A CA 1
ATOM 2206 C C . THR A 1 279 ? 3.296 -2.854 6.009 1.00 71.62 279 THR A C 1
ATOM 2208 O O . THR A 1 279 ? 3.855 -1.896 5.485 1.00 71.62 279 THR A O 1
ATOM 2211 N N . ARG A 1 280 ? 2.833 -3.878 5.291 1.00 77.94 280 ARG A N 1
ATOM 2212 C CA . ARG A 1 280 ? 2.975 -3.998 3.831 1.00 77.94 280 ARG A CA 1
ATOM 2213 C C . ARG A 1 280 ? 1.684 -3.706 3.071 1.00 77.94 280 ARG A C 1
ATOM 2215 O O . ARG A 1 280 ? 1.552 -4.117 1.918 1.00 77.94 280 ARG A O 1
ATOM 2222 N N . CYS A 1 281 ? 0.743 -3.008 3.716 1.00 88.31 281 CYS A N 1
ATOM 2223 C CA . CYS A 1 281 ? -0.577 -2.799 3.146 1.00 88.31 281 CYS A CA 1
ATOM 2224 C C . CYS A 1 281 ? -0.603 -1.737 2.048 1.00 88.31 281 CYS A C 1
ATOM 2226 O O . CYS A 1 281 ? -0.511 -2.078 0.874 1.00 88.31 281 CYS A O 1
ATOM 2228 N N . CYS A 1 282 ? -0.705 -0.457 2.401 1.00 91.06 282 CYS A N 1
ATOM 2229 C CA . CYS A 1 282 ? -0.645 0.618 1.418 1.00 91.06 282 CYS A CA 1
ATOM 2230 C C . CYS A 1 282 ? 0.709 1.321 1.481 1.00 91.06 282 CYS A C 1
ATOM 2232 O O . CYS A 1 282 ? 1.213 1.563 2.582 1.00 91.06 282 CYS A O 1
ATOM 2234 N N . PRO A 1 283 ? 1.325 1.617 0.324 1.00 92.56 283 PRO A N 1
ATOM 2235 C CA . PRO A 1 283 ? 2.519 2.442 0.296 1.00 92.56 283 PRO A CA 1
ATOM 2236 C C . PRO A 1 283 ? 2.198 3.856 0.781 1.00 92.56 283 PRO A C 1
ATOM 2238 O O . PRO A 1 283 ? 1.103 4.366 0.553 1.00 92.56 283 PRO A O 1
ATOM 2241 N N . ILE A 1 284 ? 3.168 4.479 1.442 1.00 91.50 284 ILE A N 1
ATOM 2242 C CA . ILE A 1 284 ? 3.098 5.879 1.882 1.00 91.50 284 ILE A CA 1
ATOM 2243 C C . ILE A 1 284 ? 3.814 6.825 0.917 1.00 91.50 284 ILE A C 1
ATOM 2245 O O . ILE A 1 284 ? 3.587 8.029 0.959 1.00 91.50 284 ILE A O 1
ATOM 2249 N N . ASP A 1 285 ? 4.700 6.284 0.082 1.00 91.88 285 ASP A N 1
ATOM 2250 C CA . ASP A 1 285 ? 5.510 7.031 -0.877 1.00 91.88 285 ASP A CA 1
ATOM 2251 C C . ASP A 1 285 ? 6.043 6.076 -1.964 1.00 91.88 285 ASP A C 1
ATOM 2253 O O . ASP A 1 285 ? 5.842 4.860 -1.885 1.00 91.88 285 ASP A O 1
ATOM 2257 N N . TRP A 1 286 ? 6.738 6.607 -2.969 1.00 92.38 286 TRP A N 1
ATOM 2258 C CA . TRP A 1 286 ? 7.364 5.849 -4.053 1.00 92.38 286 TRP A CA 1
ATOM 2259 C C . TRP A 1 286 ? 8.797 6.320 -4.289 1.00 92.38 286 TRP A C 1
ATOM 2261 O O . TRP A 1 286 ? 9.063 7.510 -4.436 1.00 92.38 286 TRP A O 1
ATOM 2271 N N . ARG A 1 287 ? 9.737 5.375 -4.376 1.00 92.06 287 ARG A N 1
ATOM 2272 C CA . ARG A 1 287 ? 11.136 5.655 -4.716 1.00 92.06 287 ARG A CA 1
ATOM 2273 C C . ARG A 1 287 ? 11.357 5.361 -6.193 1.00 92.06 287 ARG A C 1
ATOM 2275 O O . ARG A 1 287 ? 11.214 4.217 -6.614 1.00 92.06 287 ARG A O 1
ATOM 2282 N N . CYS A 1 288 ? 11.739 6.372 -6.960 1.00 92.19 288 CYS A N 1
ATOM 2283 C CA . CYS A 1 288 ? 12.101 6.214 -8.366 1.00 92.19 288 CYS A CA 1
ATOM 2284 C C . CYS A 1 288 ? 13.613 6.003 -8.539 1.00 92.19 288 CYS A C 1
ATOM 2286 O O . CYS A 1 288 ? 14.372 6.456 -7.677 1.00 92.19 288 CYS A O 1
ATOM 2288 N N . PRO A 1 289 ? 14.054 5.317 -9.610 1.00 92.06 289 PRO A N 1
ATOM 2289 C CA . PRO A 1 289 ? 15.476 5.141 -9.894 1.00 92.06 289 PRO A CA 1
ATOM 2290 C C . PRO A 1 289 ? 16.198 6.472 -10.133 1.00 92.06 289 PRO A C 1
ATOM 2292 O O . PRO A 1 289 ? 15.710 7.320 -10.879 1.00 92.06 289 PRO A O 1
ATOM 2295 N N . ASP A 1 290 ? 17.381 6.623 -9.542 1.00 88.94 290 ASP A N 1
ATOM 2296 C CA . ASP A 1 290 ? 18.293 7.754 -9.712 1.00 88.94 290 ASP A CA 1
ATOM 2297 C C . ASP A 1 290 ? 19.645 7.293 -10.282 1.00 88.94 290 ASP A C 1
ATOM 2299 O O . ASP A 1 290 ? 20.083 6.159 -10.081 1.00 88.94 290 ASP A O 1
ATOM 2303 N N . ALA A 1 291 ? 20.346 8.188 -10.982 1.00 86.56 291 ALA A N 1
ATOM 2304 C CA . ALA A 1 291 ? 21.647 7.886 -11.583 1.00 86.56 291 ALA A CA 1
ATOM 2305 C C . ALA A 1 291 ? 22.743 7.547 -10.552 1.00 86.56 291 ALA A C 1
ATOM 2307 O O . ALA A 1 291 ? 23.721 6.889 -10.898 1.00 86.56 291 ALA A O 1
ATOM 2308 N N . ASN A 1 292 ? 22.595 7.988 -9.298 1.00 86.62 292 ASN A N 1
ATOM 2309 C CA . ASN A 1 292 ? 23.544 7.716 -8.216 1.00 86.62 292 ASN A CA 1
ATOM 2310 C C . ASN A 1 292 ? 23.215 6.439 -7.427 1.00 86.62 292 ASN A C 1
ATOM 2312 O O . ASN A 1 292 ? 23.921 6.101 -6.467 1.00 86.62 292 ASN A O 1
ATOM 2316 N N . ASP A 1 293 ? 22.137 5.737 -7.784 1.00 89.06 293 ASP A N 1
ATOM 2317 C CA . ASP A 1 293 ? 21.803 4.479 -7.138 1.00 89.06 293 ASP A CA 1
ATOM 2318 C C . ASP A 1 293 ? 22.845 3.408 -7.472 1.00 89.06 293 ASP A C 1
ATOM 2320 O O . ASP A 1 293 ? 23.314 3.261 -8.600 1.00 89.06 293 ASP A O 1
ATOM 2324 N N . SER A 1 294 ? 23.218 2.629 -6.461 1.00 89.69 294 SER A N 1
ATOM 2325 C CA . SER A 1 294 ? 24.142 1.508 -6.610 1.00 89.69 294 SER A CA 1
ATOM 2326 C C . SER A 1 294 ? 23.732 0.350 -5.714 1.00 89.69 294 SER A C 1
ATOM 2328 O O . SER A 1 294 ? 23.027 0.518 -4.718 1.00 89.69 294 SER A O 1
ATOM 2330 N N . VAL A 1 295 ? 24.160 -0.856 -6.079 1.00 90.94 295 VAL A N 1
ATOM 2331 C CA . VAL A 1 295 ? 23.852 -2.066 -5.317 1.00 90.94 295 VAL A CA 1
ATOM 2332 C C . VAL A 1 295 ? 24.895 -2.259 -4.222 1.00 90.94 295 VAL A C 1
ATOM 2334 O O . VAL A 1 295 ? 26.095 -2.311 -4.479 1.00 90.94 295 VAL A O 1
ATOM 2337 N N . THR A 1 296 ? 24.428 -2.399 -2.986 1.00 88.38 296 THR A N 1
ATOM 2338 C CA . THR A 1 296 ? 25.233 -2.836 -1.846 1.00 88.38 296 THR A CA 1
ATOM 2339 C C . THR A 1 296 ? 25.034 -4.337 -1.673 1.00 88.38 296 THR A C 1
ATOM 2341 O O . THR A 1 296 ? 23.983 -4.786 -1.207 1.00 88.38 296 THR A O 1
ATOM 2344 N N . ALA A 1 297 ? 26.040 -5.112 -2.079 1.00 82.06 297 ALA A N 1
ATOM 2345 C CA . ALA A 1 297 ? 25.998 -6.566 -1.996 1.00 82.06 297 ALA A CA 1
ATOM 2346 C C . ALA A 1 297 ? 25.883 -7.036 -0.538 1.00 82.06 297 ALA A C 1
ATOM 2348 O O . ALA A 1 297 ? 26.628 -6.583 0.334 1.00 82.06 297 ALA A O 1
ATOM 2349 N N . SER A 1 298 ? 24.965 -7.965 -0.278 1.00 72.56 298 SER A N 1
ATOM 2350 C CA . SER A 1 298 ? 24.837 -8.605 1.033 1.00 72.56 298 SER A CA 1
ATOM 2351 C C . SER A 1 298 ? 25.666 -9.887 1.088 1.00 72.56 298 SER A C 1
ATOM 2353 O O . SER A 1 298 ? 25.677 -10.667 0.136 1.00 72.56 298 SER A O 1
ATOM 2355 N N . VAL A 1 299 ? 26.336 -10.133 2.220 1.00 65.50 299 VAL A N 1
ATOM 2356 C CA . VAL A 1 299 ? 27.123 -11.363 2.458 1.00 65.50 299 VAL A CA 1
ATOM 2357 C C . VAL A 1 299 ? 26.231 -12.612 2.410 1.00 65.50 299 VAL A C 1
ATOM 2359 O O . VAL A 1 299 ? 26.685 -13.677 2.010 1.00 65.50 299 VAL A O 1
ATOM 2362 N N . ASN A 1 300 ? 24.942 -12.456 2.733 1.00 60.38 300 ASN A N 1
ATOM 2363 C CA . ASN A 1 300 ? 23.949 -13.533 2.752 1.00 60.38 300 ASN A CA 1
ATOM 2364 C C . ASN A 1 300 ? 23.061 -13.556 1.492 1.00 60.38 300 ASN A C 1
ATOM 2366 O O . ASN A 1 300 ? 22.001 -14.183 1.504 1.00 60.38 300 ASN A O 1
ATOM 2370 N N . ALA A 1 301 ? 23.431 -12.835 0.429 1.00 59.91 301 ALA A N 1
ATOM 2371 C CA . ALA A 1 301 ? 22.645 -12.814 -0.800 1.00 59.91 301 ALA A CA 1
ATOM 2372 C C . ALA A 1 301 ? 22.648 -14.195 -1.470 1.00 59.91 301 ALA A C 1
ATOM 2374 O O . ALA A 1 301 ? 23.703 -14.794 -1.685 1.00 59.91 301 ALA A O 1
ATOM 2375 N N . THR A 1 302 ? 21.466 -14.700 -1.817 1.00 61.16 302 THR A N 1
ATOM 2376 C CA . THR A 1 302 ? 21.322 -16.018 -2.441 1.00 61.16 302 THR A CA 1
ATOM 2377 C C . THR A 1 302 ? 21.395 -15.888 -3.958 1.00 61.16 302 THR A C 1
ATOM 2379 O O . THR A 1 302 ? 20.638 -15.150 -4.577 1.00 61.16 302 THR A O 1
ATOM 2382 N N . THR A 1 303 ? 22.293 -16.648 -4.580 1.00 56.44 303 THR A N 1
ATOM 2383 C CA . THR A 1 303 ? 22.410 -16.798 -6.041 1.00 56.44 303 THR A CA 1
ATOM 2384 C C . THR A 1 303 ? 21.563 -17.960 -6.562 1.00 56.44 303 THR A C 1
ATOM 2386 O O . THR A 1 303 ? 21.944 -18.636 -7.519 1.00 56.44 303 THR A O 1
ATOM 2389 N N . LYS A 1 304 ? 20.422 -18.244 -5.921 1.00 54.47 304 LYS A N 1
ATOM 2390 C CA . LYS A 1 304 ? 19.519 -19.300 -6.383 1.00 54.47 304 LYS A CA 1
ATOM 2391 C C . LYS A 1 304 ? 18.822 -18.822 -7.660 1.00 54.47 304 LYS A C 1
ATOM 2393 O O . LYS A 1 304 ? 17.806 -18.149 -7.606 1.00 54.47 304 LYS A O 1
ATOM 2398 N N . ASN A 1 305 ? 19.390 -19.208 -8.799 1.00 58.84 305 ASN A N 1
ATOM 2399 C CA . ASN A 1 305 ? 18.883 -19.001 -10.156 1.00 58.84 305 ASN A CA 1
ATOM 2400 C C . ASN A 1 305 ? 18.950 -17.554 -10.700 1.00 58.84 305 ASN A C 1
ATOM 2402 O O . ASN A 1 305 ? 18.842 -16.577 -9.961 1.00 58.84 305 ASN A O 1
ATOM 2406 N N . ALA A 1 306 ? 19.143 -17.418 -12.016 1.00 58.84 306 ALA A N 1
ATOM 2407 C CA . ALA A 1 306 ? 19.291 -16.122 -12.691 1.00 58.84 306 ALA A CA 1
ATOM 2408 C C . ALA A 1 306 ? 17.997 -15.283 -12.679 1.00 58.84 306 ALA A C 1
ATOM 2410 O O . ALA A 1 306 ? 18.075 -14.055 -12.715 1.00 58.84 306 ALA A O 1
ATOM 2411 N N . ASP A 1 307 ? 16.844 -15.948 -12.556 1.00 64.50 307 ASP A N 1
ATOM 2412 C CA . ASP A 1 307 ? 15.507 -15.346 -12.618 1.00 64.50 307 ASP A CA 1
ATOM 2413 C C . ASP A 1 307 ? 15.016 -14.774 -11.272 1.00 64.50 307 ASP A C 1
ATOM 2415 O O . ASP A 1 307 ? 14.014 -14.060 -11.223 1.00 64.50 307 ASP A O 1
ATOM 2419 N N . HIS A 1 308 ? 15.729 -15.026 -10.166 1.00 78.56 308 HIS A N 1
ATOM 2420 C CA . HIS A 1 308 ? 15.400 -14.485 -8.839 1.00 78.56 308 HIS A CA 1
ATOM 2421 C C . HIS A 1 308 ? 16.130 -13.171 -8.572 1.00 78.56 308 HIS A C 1
ATOM 2423 O O . HIS A 1 308 ? 16.910 -13.037 -7.624 1.00 78.56 308 HIS A O 1
ATOM 2429 N N . LYS A 1 309 ? 15.890 -12.185 -9.434 1.00 89.88 309 LYS A N 1
ATOM 2430 C CA . LYS A 1 309 ? 16.487 -10.857 -9.306 1.00 89.88 309 LYS A CA 1
ATOM 2431 C C . LYS A 1 309 ? 15.428 -9.777 -9.255 1.00 89.88 309 LYS A C 1
ATOM 2433 O O . LYS A 1 309 ? 14.476 -9.787 -10.031 1.00 89.88 309 LYS A O 1
ATOM 2438 N N . CYS A 1 310 ? 15.635 -8.811 -8.371 1.00 92.62 310 CYS A N 1
ATOM 2439 C CA . CYS A 1 310 ? 14.861 -7.585 -8.386 1.00 92.62 310 CYS A CA 1
ATOM 2440 C C . CYS A 1 310 ? 15.484 -6.581 -9.354 1.00 92.62 310 CYS A C 1
ATOM 2442 O O . CYS A 1 310 ? 16.708 -6.451 -9.413 1.00 92.62 310 CYS A O 1
ATOM 2444 N N . LYS A 1 311 ? 14.644 -5.836 -10.065 1.00 92.12 311 LYS A N 1
ATOM 2445 C CA . LYS A 1 311 ? 15.046 -4.740 -10.942 1.00 92.12 311 LYS A CA 1
ATOM 2446 C C . LYS A 1 311 ? 14.698 -3.398 -10.314 1.00 92.12 311 LYS A C 1
ATOM 2448 O O . LYS A 1 311 ? 13.651 -3.247 -9.683 1.00 92.12 311 LYS A O 1
ATOM 2453 N N . PHE A 1 312 ? 15.585 -2.427 -10.497 1.00 92.94 312 PHE A N 1
ATOM 2454 C CA . PHE A 1 312 ? 15.358 -1.041 -10.111 1.00 92.94 312 PHE A CA 1
ATOM 2455 C C . PHE A 1 312 ? 16.084 -0.103 -11.077 1.00 92.94 312 PHE A C 1
ATOM 2457 O O . PHE A 1 312 ? 17.306 0.040 -11.028 1.00 92.94 312 PHE A O 1
ATOM 2464 N N . GLY A 1 313 ? 15.337 0.487 -12.013 1.00 89.50 313 GLY A N 1
ATOM 2465 C CA . GLY A 1 313 ? 15.929 1.170 -13.162 1.00 89.50 313 GLY A CA 1
ATOM 2466 C C . GLY A 1 313 ? 16.793 0.205 -13.979 1.00 89.50 313 GLY A C 1
ATOM 2467 O O . GLY A 1 313 ? 16.310 -0.827 -14.433 1.00 89.50 313 GLY A O 1
ATOM 2468 N N . GLN A 1 314 ? 18.077 0.532 -14.134 1.00 90.19 314 GLN A N 1
ATOM 2469 C CA . GLN A 1 314 ? 19.063 -0.318 -14.820 1.00 90.19 314 GLN A CA 1
ATOM 2470 C C . GLN A 1 314 ? 19.785 -1.297 -13.877 1.00 90.19 314 GLN A C 1
ATOM 2472 O O . GLN A 1 314 ? 20.645 -2.058 -14.317 1.00 90.19 314 GLN A O 1
ATOM 2477 N N . LEU A 1 315 ? 19.483 -1.262 -12.576 1.00 92.62 315 LEU A N 1
ATOM 2478 C CA . LEU A 1 315 ? 20.142 -2.099 -11.579 1.00 92.62 315 LEU A CA 1
ATOM 2479 C C . LEU A 1 315 ? 19.428 -3.442 -11.431 1.00 92.62 315 LEU A C 1
ATOM 2481 O O . LEU A 1 315 ? 18.198 -3.504 -11.373 1.00 92.62 315 LEU A O 1
ATOM 2485 N N . GLU A 1 316 ? 20.220 -4.499 -11.271 1.00 93.00 316 GLU A N 1
ATOM 2486 C CA . GLU A 1 316 ? 19.754 -5.826 -10.879 1.00 93.00 316 GLU A CA 1
ATOM 2487 C C . GLU A 1 316 ? 20.307 -6.196 -9.501 1.00 93.00 316 GLU A C 1
ATOM 2489 O O . GLU A 1 316 ? 21.505 -6.074 -9.243 1.00 93.00 316 GLU A O 1
ATOM 2494 N N . LEU A 1 317 ? 19.430 -6.663 -8.617 1.00 92.25 317 LEU A N 1
ATOM 2495 C CA . LEU A 1 317 ? 19.746 -7.044 -7.245 1.00 92.25 317 LEU A CA 1
ATOM 2496 C C . LEU A 1 317 ? 19.412 -8.519 -7.037 1.00 92.25 317 LEU A C 1
ATOM 2498 O O . LEU A 1 317 ? 18.320 -8.958 -7.397 1.00 92.25 317 LEU A O 1
ATOM 2502 N N . ARG A 1 318 ? 20.316 -9.281 -6.414 1.00 90.81 318 ARG A N 1
ATOM 2503 C CA . ARG A 1 318 ? 20.000 -10.644 -5.961 1.00 90.81 318 ARG A CA 1
ATOM 2504 C C . ARG A 1 318 ? 19.122 -10.570 -4.720 1.00 90.81 318 ARG A C 1
ATOM 2506 O O . ARG A 1 318 ? 19.176 -9.586 -3.979 1.00 90.81 318 ARG A O 1
ATOM 2513 N N . VAL A 1 319 ? 18.369 -11.630 -4.445 1.00 88.38 319 VAL A N 1
ATOM 2514 C CA . VAL A 1 319 ? 17.626 -11.739 -3.184 1.00 88.38 319 VAL A CA 1
ATOM 2515 C C . VAL A 1 319 ? 18.588 -11.566 -2.002 1.00 88.38 319 VAL A C 1
ATOM 2517 O O . VAL A 1 319 ? 19.603 -12.256 -1.893 1.00 88.38 319 VAL A O 1
ATOM 2520 N N . GLY A 1 320 ? 18.283 -10.597 -1.139 1.00 86.12 320 GLY A N 1
ATOM 2521 C CA . GLY A 1 320 ? 19.095 -10.178 0.002 1.00 86.12 320 GLY A CA 1
ATOM 2522 C C . GLY A 1 320 ? 19.999 -8.962 -0.239 1.00 86.12 320 GLY A C 1
ATOM 2523 O O . GLY A 1 320 ? 20.408 -8.335 0.741 1.00 86.12 320 GLY A O 1
ATOM 2524 N N . ASP A 1 321 ? 20.292 -8.589 -1.491 1.00 90.44 321 ASP A N 1
ATOM 2525 C CA . ASP A 1 321 ? 21.045 -7.365 -1.800 1.00 90.44 321 ASP A CA 1
ATOM 2526 C C . ASP A 1 321 ? 20.224 -6.108 -1.447 1.00 90.44 321 ASP A C 1
ATOM 2528 O O . ASP A 1 321 ? 18.985 -6.119 -1.404 1.00 90.44 321 ASP A O 1
ATOM 2532 N N . LYS A 1 322 ? 20.927 -4.999 -1.187 1.00 91.69 322 LYS A N 1
ATOM 2533 C CA . LYS A 1 322 ? 20.334 -3.710 -0.802 1.00 91.69 322 LYS A CA 1
ATOM 2534 C C . LYS A 1 322 ? 20.683 -2.618 -1.803 1.00 91.69 322 LYS A C 1
ATOM 2536 O O . LYS A 1 322 ? 21.722 -2.680 -2.454 1.00 91.69 322 LYS A O 1
ATOM 2541 N N . LEU A 1 323 ? 19.846 -1.590 -1.893 1.00 90.62 323 LEU A N 1
ATOM 2542 C CA . LEU A 1 323 ? 20.205 -0.361 -2.601 1.00 90.62 323 LEU A CA 1
ATOM 2543 C C . LEU A 1 323 ? 21.046 0.552 -1.710 1.00 90.62 323 LEU A C 1
ATOM 2545 O O . LEU A 1 323 ? 20.910 0.548 -0.482 1.00 90.62 323 LEU A O 1
ATOM 2549 N N . SER A 1 324 ? 21.882 1.372 -2.343 1.00 85.31 324 SER A N 1
ATOM 2550 C CA . SER A 1 324 ? 22.604 2.452 -1.686 1.00 85.31 324 SER A CA 1
ATOM 2551 C C . SER A 1 324 ? 21.640 3.357 -0.917 1.00 85.31 324 SER A C 1
ATOM 2553 O O . SER A 1 324 ? 20.465 3.547 -1.269 1.00 85.31 324 SER A O 1
ATOM 2555 N N . SER A 1 325 ? 22.146 3.880 0.200 1.00 70.44 325 SER A N 1
ATOM 2556 C CA . SER A 1 325 ? 21.376 4.758 1.075 1.00 70.44 325 SER A CA 1
ATOM 2557 C C . SER A 1 325 ? 20.999 6.039 0.337 1.00 70.44 325 SER A C 1
ATOM 2559 O O . SER A 1 325 ? 21.862 6.720 -0.212 1.00 70.44 325 SER A O 1
ATOM 2561 N N . THR A 1 326 ? 19.714 6.385 0.367 1.00 67.06 326 THR A N 1
ATOM 2562 C CA . THR A 1 326 ? 19.200 7.650 -0.166 1.00 67.06 326 THR A CA 1
ATOM 2563 C C . THR A 1 326 ? 19.610 8.837 0.699 1.00 67.06 326 THR A C 1
ATOM 2565 O O . THR A 1 326 ? 19.967 8.686 1.872 1.00 67.06 326 THR A O 1
ATOM 2568 N N . SER A 1 327 ? 19.472 10.049 0.152 1.00 58.72 327 SER A N 1
ATOM 2569 C CA . SER A 1 327 ? 19.543 11.303 0.921 1.00 58.72 327 SER A CA 1
ATOM 2570 C C . SER A 1 327 ? 18.618 11.271 2.149 1.00 58.72 327 SER A C 1
ATOM 2572 O O . SER A 1 327 ? 18.998 11.715 3.237 1.00 58.72 327 SER A O 1
ATOM 2574 N N . ASN A 1 328 ? 17.443 10.647 2.013 1.00 67.88 328 ASN A N 1
ATOM 2575 C CA . ASN A 1 328 ? 16.588 10.282 3.133 1.00 67.88 328 ASN A CA 1
ATOM 2576 C C . ASN A 1 328 ? 17.106 9.007 3.823 1.00 67.88 328 ASN A C 1
ATOM 2578 O O . ASN A 1 328 ? 16.805 7.891 3.404 1.00 67.88 328 ASN A O 1
ATOM 2582 N N . LYS A 1 329 ? 17.861 9.173 4.915 1.00 68.62 329 LYS A N 1
ATOM 2583 C CA . LYS A 1 329 ? 18.446 8.066 5.703 1.00 68.62 329 LYS A CA 1
ATOM 2584 C C . LYS A 1 329 ? 17.417 7.155 6.394 1.00 68.62 329 LYS A C 1
ATOM 2586 O O . LYS A 1 329 ? 17.818 6.193 7.044 1.00 68.62 329 LYS A O 1
ATOM 2591 N N . CYS A 1 330 ? 16.125 7.476 6.327 1.00 81.81 330 CYS A N 1
ATOM 2592 C CA . CYS A 1 330 ? 15.065 6.712 6.986 1.00 81.81 330 CYS A CA 1
ATOM 2593 C C . CYS A 1 330 ? 14.442 5.639 6.085 1.00 81.81 330 CYS A C 1
ATOM 2595 O O . CYS A 1 330 ? 13.681 4.821 6.595 1.00 81.81 330 CYS A O 1
ATOM 2597 N N . VAL A 1 331 ? 14.750 5.640 4.783 1.00 88.00 331 VAL A N 1
ATOM 2598 C CA . VAL A 1 331 ? 14.246 4.656 3.819 1.00 88.00 331 VAL A CA 1
ATOM 2599 C C . VAL A 1 331 ? 15.331 3.625 3.527 1.00 88.00 331 VAL A C 1
ATOM 2601 O O . VAL A 1 331 ? 16.434 3.964 3.104 1.00 88.00 331 VAL A O 1
ATOM 2604 N N . GLU A 1 332 ? 15.008 2.356 3.749 1.00 90.19 332 GLU A N 1
ATOM 2605 C CA . GLU A 1 332 ? 15.854 1.215 3.410 1.00 90.19 332 GLU A CA 1
ATOM 2606 C C . GLU A 1 332 ? 15.154 0.382 2.339 1.00 90.19 332 GLU A C 1
ATOM 2608 O O . GLU A 1 332 ? 13.961 0.105 2.450 1.00 90.19 332 GLU A O 1
ATOM 2613 N N . CYS A 1 333 ? 15.895 -0.002 1.302 1.00 91.44 333 CYS A N 1
ATOM 2614 C CA . CYS A 1 333 ? 15.365 -0.763 0.181 1.00 91.44 333 CYS A CA 1
ATOM 2615 C C . CYS A 1 333 ? 16.216 -2.005 -0.060 1.00 91.44 333 CYS A C 1
ATOM 2617 O O . CYS A 1 333 ? 17.446 -1.916 -0.137 1.00 91.44 333 CYS A O 1
ATOM 2619 N N . SER A 1 334 ? 15.562 -3.151 -0.199 1.00 91.44 334 SER A N 1
ATOM 2620 C CA . SER A 1 334 ? 16.213 -4.436 -0.436 1.00 91.44 334 SER A CA 1
ATOM 2621 C C . SER A 1 334 ? 15.403 -5.317 -1.377 1.00 91.44 334 SER A C 1
ATOM 2623 O O . SER A 1 334 ? 14.190 -5.156 -1.533 1.00 91.44 334 SER A O 1
ATOM 2625 N N . CYS A 1 335 ? 16.084 -6.263 -2.016 1.00 91.38 335 CYS A N 1
ATOM 2626 C CA . CYS A 1 335 ? 15.420 -7.307 -2.780 1.00 91.38 335 CYS A CA 1
ATOM 2627 C C . CYS A 1 335 ? 14.991 -8.434 -1.832 1.00 91.38 335 CYS A C 1
ATOM 2629 O O . CYS A 1 335 ? 15.825 -9.232 -1.406 1.00 91.38 335 CYS A O 1
ATOM 2631 N N . SER A 1 336 ? 13.710 -8.473 -1.460 1.00 88.12 336 SER A N 1
ATOM 2632 C CA . SER A 1 336 ? 13.130 -9.549 -0.642 1.00 88.12 336 SER A CA 1
ATOM 2633 C C . SER A 1 336 ? 12.411 -10.589 -1.499 1.00 88.12 336 SER A C 1
ATOM 2635 O O . SER A 1 336 ? 12.723 -11.769 -1.405 1.00 88.12 336 SER A O 1
ATOM 2637 N N . VAL A 1 337 ? 11.482 -10.144 -2.350 1.00 89.56 337 VAL A N 1
ATOM 2638 C CA . VAL A 1 337 ? 10.713 -10.991 -3.270 1.00 89.56 337 VAL A CA 1
ATOM 2639 C C . VAL A 1 337 ? 10.710 -10.326 -4.653 1.00 89.56 337 VAL A C 1
ATOM 2641 O O . VAL A 1 337 ? 10.128 -9.246 -4.780 1.00 89.56 337 VAL A O 1
ATOM 2644 N N . PRO A 1 338 ? 11.362 -10.920 -5.671 1.00 92.31 338 PRO A N 1
ATOM 2645 C CA . PRO A 1 338 ? 11.386 -10.422 -7.049 1.00 92.31 338 PRO A CA 1
ATOM 2646 C C . PRO A 1 338 ? 9.989 -10.284 -7.679 1.00 92.31 338 PRO A C 1
ATOM 2648 O O . PRO A 1 338 ? 9.074 -11.006 -7.273 1.00 92.31 338 PRO A O 1
ATOM 2651 N N . PRO A 1 339 ? 9.817 -9.437 -8.715 1.00 92.75 339 PRO A N 1
ATOM 2652 C CA . PRO A 1 339 ? 10.844 -8.714 -9.478 1.00 92.75 339 PRO A CA 1
ATOM 2653 C C . PRO A 1 339 ? 11.148 -7.294 -8.986 1.00 92.75 339 PRO A C 1
ATOM 2655 O O . PRO A 1 339 ? 12.034 -6.650 -9.543 1.00 92.75 339 PRO A O 1
ATOM 2658 N N . PHE A 1 340 ? 10.448 -6.771 -7.982 1.00 91.94 340 PHE A N 1
ATOM 2659 C CA . PHE A 1 340 ? 10.642 -5.396 -7.522 1.00 91.94 340 PHE A CA 1
ATOM 2660 C C . PHE A 1 340 ? 11.426 -5.320 -6.220 1.00 91.94 340 PHE A C 1
ATOM 2662 O O . PHE A 1 340 ? 11.319 -6.164 -5.329 1.00 91.94 340 PHE A O 1
ATOM 2669 N N . VAL A 1 341 ? 12.208 -4.251 -6.092 1.00 92.19 341 VAL A N 1
ATOM 2670 C CA . VAL A 1 341 ? 12.819 -3.891 -4.813 1.00 92.19 341 VAL A CA 1
ATOM 2671 C C . VAL A 1 341 ? 11.721 -3.452 -3.844 1.00 92.19 341 VAL A C 1
ATOM 2673 O O . VAL A 1 341 ? 10.810 -2.715 -4.208 1.00 92.19 341 VAL A O 1
ATOM 2676 N N . SER A 1 342 ? 11.818 -3.882 -2.589 1.00 89.88 342 SER A N 1
ATOM 2677 C CA . SER A 1 342 ? 10.898 -3.481 -1.525 1.00 89.88 342 SER A CA 1
ATOM 2678 C C . SER A 1 342 ? 11.540 -2.419 -0.644 1.00 89.88 342 SER A C 1
ATOM 2680 O O . SER A 1 342 ? 12.613 -2.644 -0.084 1.00 89.88 342 SER A O 1
ATOM 2682 N N . CYS A 1 343 ? 10.868 -1.280 -0.474 1.00 92.00 343 CYS A N 1
ATOM 2683 C CA . CYS A 1 343 ? 11.334 -0.198 0.386 1.00 92.00 343 CYS A CA 1
ATOM 2684 C C . CYS A 1 343 ? 10.490 -0.077 1.659 1.00 92.00 343 CYS A C 1
ATOM 2686 O O . CYS A 1 343 ? 9.269 -0.247 1.644 1.00 92.00 343 CYS A O 1
ATOM 2688 N N . THR A 1 344 ? 11.147 0.241 2.769 1.00 90.44 344 THR A N 1
ATOM 2689 C CA . THR A 1 344 ? 10.516 0.544 4.058 1.00 90.44 344 THR A CA 1
ATOM 2690 C C . THR A 1 344 ? 11.108 1.791 4.665 1.00 90.44 344 THR A C 1
ATOM 2692 O O . THR A 1 344 ? 12.329 1.918 4.770 1.00 90.44 344 THR A O 1
ATOM 2695 N N . GLN A 1 345 ? 10.240 2.671 5.142 1.00 88.81 345 GLN A N 1
ATOM 2696 C CA . GLN A 1 345 ? 10.610 3.745 6.037 1.00 88.81 345 GLN A CA 1
ATOM 2697 C C . GLN A 1 345 ? 10.551 3.251 7.487 1.00 88.81 345 GLN A C 1
ATOM 2699 O O . GLN A 1 345 ? 9.512 2.771 7.945 1.00 88.81 345 GLN A O 1
ATOM 2704 N N . LYS A 1 346 ? 11.668 3.373 8.212 1.00 79.75 346 LYS A N 1
ATOM 2705 C CA . LYS A 1 346 ? 11.752 2.976 9.626 1.00 79.75 346 LYS A CA 1
ATOM 2706 C C . LYS A 1 346 ? 11.014 3.948 10.537 1.00 79.75 346 LYS A C 1
ATOM 2708 O O . LYS A 1 346 ? 10.926 5.147 10.262 1.00 79.75 346 LYS A O 1
ATOM 2713 N N . THR A 1 347 ? 10.540 3.434 11.667 1.00 68.50 347 THR A N 1
ATOM 2714 C CA . THR A 1 347 ? 9.911 4.258 12.703 1.00 68.50 347 THR A CA 1
ATOM 2715 C C . THR A 1 347 ? 10.960 5.119 13.425 1.00 68.50 347 THR A C 1
ATOM 2717 O O . THR A 1 347 ? 12.137 4.766 13.533 1.00 68.50 347 THR A O 1
ATOM 2720 N N . HIS A 1 348 ? 10.554 6.285 13.939 1.00 57.41 348 HIS A N 1
ATOM 2721 C CA . HIS A 1 348 ? 11.464 7.249 14.579 1.00 57.41 348 HIS A CA 1
ATOM 2722 C C . HIS A 1 348 ? 12.210 6.671 15.807 1.00 57.41 348 HIS A C 1
ATOM 2724 O O . HIS A 1 348 ? 13.303 7.126 16.153 1.00 57.41 348 HIS A O 1
ATOM 2730 N N . THR A 1 349 ? 11.653 5.647 16.461 1.00 54.88 349 THR A N 1
ATOM 2731 C CA . THR A 1 349 ? 12.279 4.923 17.579 1.00 54.88 349 THR A CA 1
ATOM 2732 C C . THR A 1 349 ? 13.464 4.065 17.140 1.00 54.88 349 THR A C 1
ATOM 2734 O O . THR A 1 349 ? 14.495 4.088 17.807 1.00 54.88 349 THR A O 1
ATOM 2737 N N . GLU A 1 350 ? 13.377 3.380 15.999 1.00 51.12 350 GLU A N 1
ATOM 2738 C CA . GLU A 1 350 ? 14.478 2.579 15.441 1.00 51.12 350 GLU A CA 1
ATOM 2739 C C . GLU A 1 350 ? 15.637 3.457 14.949 1.00 51.12 350 GLU A C 1
ATOM 2741 O O . GLU A 1 350 ? 16.808 3.092 15.055 1.00 51.12 350 GLU A O 1
ATOM 2746 N N . TYR A 1 351 ? 15.331 4.667 14.476 1.00 47.81 351 TYR A N 1
ATOM 2747 C CA . TYR A 1 351 ? 16.329 5.609 13.972 1.00 47.81 351 TYR A CA 1
ATOM 2748 C C . TYR A 1 351 ? 17.284 6.149 15.053 1.00 47.81 351 TYR A C 1
ATOM 2750 O O . TYR A 1 351 ? 18.471 6.357 14.778 1.00 47.81 351 TYR A O 1
ATOM 2758 N N . LYS A 1 352 ? 16.814 6.335 16.300 1.00 40.09 352 LYS A N 1
ATOM 2759 C CA . LYS A 1 352 ? 17.668 6.789 17.419 1.00 40.09 352 LYS A CA 1
ATOM 2760 C C . LYS A 1 352 ? 18.859 5.856 17.673 1.00 40.09 352 LYS A C 1
ATOM 2762 O O . LYS A 1 352 ? 19.906 6.332 18.107 1.00 40.09 352 LYS A O 1
ATOM 2767 N N . TYR A 1 353 ? 18.736 4.571 17.344 1.00 40.50 353 TYR A N 1
ATOM 2768 C CA . TYR A 1 353 ? 19.810 3.587 17.503 1.00 40.50 353 TYR A CA 1
ATOM 2769 C C . TYR A 1 353 ? 20.840 3.609 16.363 1.00 40.50 353 TYR A C 1
ATOM 2771 O O . TYR A 1 353 ? 21.969 3.169 16.557 1.00 40.50 353 TYR A O 1
ATOM 2779 N N . ILE A 1 354 ? 20.502 4.168 15.194 1.00 45.75 354 ILE A N 1
ATOM 2780 C CA . ILE A 1 354 ? 21.397 4.218 14.024 1.00 45.75 354 ILE A CA 1
ATOM 2781 C C . ILE A 1 354 ? 22.349 5.428 14.093 1.00 45.75 354 ILE A C 1
ATOM 2783 O O . ILE A 1 354 ? 23.476 5.365 13.606 1.00 45.75 354 ILE A O 1
ATOM 2787 N N . LYS A 1 355 ? 21.939 6.533 14.733 1.00 35.16 355 LYS A N 1
ATOM 2788 C CA . LYS A 1 355 ? 22.748 7.766 14.832 1.00 35.16 355 LYS A CA 1
ATOM 2789 C C . LYS A 1 355 ? 23.757 7.814 15.991 1.00 35.16 355 LYS A C 1
ATOM 2791 O O . LYS A 1 355 ? 24.527 8.770 16.051 1.00 35.16 355 LYS A O 1
ATOM 2796 N N . HIS A 1 356 ? 23.805 6.811 16.870 1.00 30.84 356 HIS A N 1
ATOM 2797 C CA . HIS A 1 356 ? 24.747 6.790 17.997 1.00 30.84 356 HIS A CA 1
ATOM 2798 C C . HIS A 1 356 ? 25.438 5.429 18.214 1.00 30.84 356 HIS A C 1
ATOM 2800 O O . HIS A 1 356 ? 25.197 4.775 19.229 1.00 30.84 356 HIS A O 1
ATOM 2806 N N . PRO A 1 357 ? 26.384 5.012 17.352 1.00 29.50 357 PRO A N 1
ATOM 2807 C CA . PRO A 1 357 ? 27.514 4.235 17.839 1.00 29.50 357 PRO A CA 1
ATOM 2808 C C . PRO A 1 357 ? 28.417 5.181 18.650 1.00 29.50 357 PRO A C 1
ATOM 2810 O O . PRO A 1 357 ? 28.845 6.229 18.170 1.00 29.50 357 PRO A O 1
ATOM 2813 N N . ALA A 1 358 ? 28.627 4.855 19.922 1.00 32.06 358 ALA A N 1
ATOM 2814 C CA . ALA A 1 358 ? 29.252 5.702 20.932 1.00 32.06 358 ALA A CA 1
ATOM 2815 C C . ALA A 1 358 ? 30.588 6.351 20.501 1.00 32.06 358 ALA A C 1
ATOM 2817 O O . ALA A 1 358 ? 31.617 5.690 20.394 1.00 32.06 358 ALA A O 1
ATOM 2818 N N . GLN A 1 359 ? 30.594 7.681 20.385 1.00 32.69 359 GLN A N 1
ATOM 2819 C CA . GLN A 1 359 ? 31.771 8.508 20.653 1.00 32.69 359 GLN A CA 1
ATOM 2820 C C . GLN A 1 359 ? 31.419 9.514 21.747 1.00 32.69 359 GLN A C 1
ATOM 2822 O O . GLN A 1 359 ? 31.100 10.670 21.488 1.00 32.69 359 GLN A O 1
ATOM 2827 N N . SER A 1 360 ? 31.498 9.078 22.997 1.00 28.11 360 SER A N 1
ATOM 2828 C CA . SER A 1 360 ? 31.601 9.982 24.138 1.00 28.11 360 SER A CA 1
ATOM 2829 C C . SER A 1 360 ? 32.959 9.765 24.796 1.00 28.11 360 SER A C 1
ATOM 2831 O O . SER A 1 360 ? 33.124 8.982 25.728 1.00 28.11 360 SER A O 1
ATOM 2833 N N . ARG A 1 361 ? 33.958 10.507 24.294 1.00 26.86 361 ARG A N 1
ATOM 2834 C CA . ARG A 1 361 ? 35.095 10.940 25.114 1.00 26.86 361 ARG A CA 1
ATOM 2835 C C . ARG A 1 361 ? 34.516 11.722 26.290 1.00 26.86 361 ARG A C 1
ATOM 2837 O O . ARG A 1 361 ? 34.097 12.865 26.124 1.00 26.86 361 ARG A O 1
ATOM 2844 N N . VAL A 1 362 ? 34.497 11.114 27.468 1.00 26.98 362 VAL A N 1
ATOM 2845 C CA . VAL A 1 362 ? 34.294 11.847 28.716 1.00 26.98 362 VAL A CA 1
ATOM 2846 C C . VAL A 1 362 ? 35.550 12.689 28.941 1.00 26.98 362 VAL A C 1
ATOM 2848 O O . VAL A 1 362 ? 36.633 12.158 29.183 1.00 26.98 362 VAL A O 1
ATOM 2851 N N . LYS A 1 363 ? 35.418 14.013 28.805 1.00 26.39 363 LYS A N 1
ATOM 2852 C CA . LYS A 1 363 ? 36.397 14.963 29.338 1.00 26.39 363 LYS A CA 1
ATOM 2853 C C . LYS A 1 363 ? 36.375 14.830 30.859 1.00 26.39 363 LYS A C 1
ATOM 2855 O O . LYS A 1 363 ? 35.352 15.082 31.488 1.00 26.39 363 LYS A O 1
ATOM 2860 N N . LEU A 1 364 ? 37.515 14.434 31.415 1.00 23.97 364 LEU A N 1
ATOM 2861 C CA . LEU A 1 364 ? 37.829 14.527 32.834 1.00 23.97 364 LEU A CA 1
ATOM 2862 C C . LEU A 1 364 ? 37.648 15.974 33.313 1.00 23.97 364 LEU A C 1
ATOM 2864 O O . LEU A 1 364 ? 38.321 16.877 32.816 1.00 23.97 364 LEU A O 1
ATOM 2868 N N . GLN A 1 365 ? 36.794 16.172 34.315 1.00 26.39 365 GLN A N 1
ATOM 2869 C CA . GLN A 1 365 ? 36.994 17.227 35.299 1.00 26.39 365 GLN A CA 1
ATOM 2870 C C . GLN A 1 365 ? 37.540 16.595 36.577 1.00 26.39 365 GLN A C 1
ATOM 2872 O O . GLN A 1 365 ? 37.049 15.588 37.079 1.00 26.39 365 GLN A O 1
ATOM 2877 N N . SER A 1 366 ? 38.637 17.195 37.015 1.00 24.72 366 SER A N 1
ATOM 2878 C CA . SER A 1 366 ? 39.448 16.903 38.184 1.00 24.72 366 SER A CA 1
ATOM 2879 C C . SER A 1 366 ? 38.652 16.847 39.485 1.00 24.72 366 SER A C 1
ATOM 2881 O O . SER A 1 366 ? 37.868 17.757 39.736 1.00 24.72 366 SER A O 1
ATOM 2883 N N . GLN A 1 367 ? 38.989 15.897 40.361 1.00 25.42 367 GLN A N 1
ATOM 2884 C CA . GLN A 1 367 ? 39.570 16.163 41.688 1.00 25.42 367 GLN A CA 1
ATOM 2885 C C . GLN A 1 367 ? 39.824 14.845 42.447 1.00 25.42 367 GLN A C 1
ATOM 2887 O O . GLN A 1 367 ? 38.933 14.017 42.575 1.00 25.42 367 GLN A O 1
ATOM 2892 N N . GLY A 1 368 ? 41.034 14.701 43.008 1.00 23.22 368 GLY A N 1
ATOM 2893 C CA . GLY A 1 368 ? 41.218 14.042 44.310 1.00 23.22 368 GLY A CA 1
ATOM 2894 C C . GLY A 1 368 ? 41.750 12.601 44.375 1.00 23.22 368 GLY A C 1
ATOM 2895 O O . GLY A 1 368 ? 40.979 11.680 44.577 1.00 23.22 368 GLY A O 1
ATOM 2896 N N . LYS A 1 369 ? 43.089 12.486 44.387 1.00 23.03 369 LYS A N 1
ATOM 2897 C CA . LYS A 1 369 ? 43.939 11.697 45.321 1.00 23.03 369 LYS A CA 1
ATOM 2898 C C . LYS A 1 369 ? 43.849 10.150 45.398 1.00 23.03 369 LYS A C 1
ATOM 2900 O O . LYS A 1 369 ? 42.914 9.628 45.976 1.00 23.03 369 LYS A O 1
ATOM 2905 N N . TYR A 1 370 ? 44.983 9.529 45.000 1.00 22.83 370 TYR A N 1
ATOM 2906 C CA . TYR A 1 370 ? 45.718 8.349 45.545 1.00 22.83 370 TYR A CA 1
ATOM 2907 C C . TYR A 1 370 ? 44.932 7.038 45.795 1.00 22.83 370 TYR A C 1
ATOM 2909 O O . TYR A 1 370 ? 43.829 7.055 46.303 1.00 22.83 370 TYR A O 1
ATOM 2917 N N . SER A 1 371 ? 45.414 5.824 45.515 1.00 24.36 371 SER A N 1
ATOM 2918 C CA . SER A 1 371 ? 46.765 5.243 45.429 1.00 24.36 371 SER A CA 1
ATOM 2919 C C . SER A 1 371 ? 46.676 3.892 44.692 1.00 24.36 371 SER A C 1
ATOM 2921 O O . SER A 1 371 ? 45.652 3.218 44.774 1.00 24.36 371 SER A O 1
ATOM 2923 N N . GLY A 1 372 ? 47.731 3.505 43.970 1.00 21.88 372 GLY A N 1
ATOM 2924 C CA . GLY A 1 372 ? 47.765 2.293 43.142 1.00 21.88 372 GLY A CA 1
ATOM 2925 C C . GLY A 1 372 ? 47.939 0.973 43.898 1.00 21.88 372 GLY A C 1
ATOM 2926 O O . GLY A 1 372 ? 48.167 0.973 45.100 1.00 21.88 372 GLY A O 1
ATOM 2927 N N . ILE A 1 373 ? 47.859 -0.135 43.151 1.00 24.38 373 ILE A N 1
ATOM 2928 C CA . ILE A 1 373 ? 48.835 -1.241 43.091 1.00 24.38 373 ILE A CA 1
ATOM 2929 C C . ILE A 1 373 ? 48.466 -2.149 41.904 1.00 24.38 373 ILE A C 1
ATOM 2931 O O . ILE A 1 373 ? 47.298 -2.387 41.601 1.00 24.38 373 ILE A O 1
ATOM 2935 N N . PHE A 1 374 ? 49.513 -2.573 41.200 1.00 20.92 374 PHE A N 1
ATOM 2936 C CA . PHE A 1 374 ? 49.539 -3.411 40.008 1.00 20.92 374 PHE A CA 1
ATOM 2937 C C . PHE A 1 374 ? 49.198 -4.887 40.297 1.00 20.92 374 PHE A C 1
ATOM 2939 O O . PHE A 1 374 ? 49.385 -5.391 41.400 1.00 20.92 374 PHE A O 1
ATOM 2946 N N . LEU A 1 375 ? 48.744 -5.549 39.231 1.00 22.58 375 LEU A N 1
ATOM 2947 C CA . LEU A 1 375 ? 48.455 -6.974 39.024 1.00 22.58 375 LEU A CA 1
ATOM 2948 C C . LEU A 1 375 ? 49.493 -7.953 39.609 1.00 22.58 375 LEU A C 1
ATOM 2950 O O . LEU A 1 375 ? 50.684 -7.685 39.490 1.00 22.58 375 LEU A O 1
ATOM 2954 N N . GLN A 1 376 ? 49.049 -9.145 40.049 1.00 21.23 376 GLN A N 1
ATOM 2955 C CA . GLN A 1 376 ? 49.468 -10.455 39.496 1.00 21.23 376 GLN A CA 1
ATOM 2956 C C . GLN A 1 376 ? 48.716 -11.665 40.130 1.00 21.23 376 GLN A C 1
ATOM 2958 O O . GLN A 1 376 ? 48.040 -11.495 41.143 1.00 21.23 376 GLN A O 1
ATOM 2963 N N . PRO A 1 377 ? 48.737 -12.858 39.486 1.00 25.25 377 PRO A N 1
ATOM 2964 C CA . PRO A 1 377 ? 47.692 -13.886 39.552 1.00 25.25 377 PRO A CA 1
ATOM 2965 C C . PRO A 1 377 ? 48.007 -15.018 40.541 1.00 25.25 377 PRO A C 1
ATOM 2967 O O . PRO A 1 377 ? 49.166 -15.390 40.708 1.00 25.25 377 PRO A O 1
ATOM 2970 N N . VAL A 1 378 ? 46.978 -15.656 41.112 1.00 22.19 378 VAL A N 1
ATOM 2971 C CA . VAL A 1 378 ? 47.141 -16.925 41.843 1.00 22.19 378 VAL A CA 1
ATOM 2972 C C . VAL A 1 378 ? 46.097 -17.946 41.394 1.00 22.19 378 VAL A C 1
ATOM 2974 O O . VAL A 1 378 ? 44.922 -17.640 41.206 1.00 22.19 378 VAL A O 1
ATOM 2977 N N . ARG A 1 379 ? 46.615 -19.154 41.159 1.00 20.92 379 ARG A N 1
ATOM 2978 C CA . ARG A 1 379 ? 45.971 -20.370 40.665 1.00 20.92 379 ARG A CA 1
ATOM 2979 C C . ARG A 1 379 ? 45.006 -20.993 41.680 1.00 20.92 379 ARG A C 1
ATOM 2981 O O . ARG A 1 379 ? 45.169 -20.831 42.883 1.00 20.92 379 ARG A O 1
ATOM 2988 N N . LEU A 1 380 ? 44.082 -21.769 41.113 1.00 27.62 380 LEU A N 1
ATOM 2989 C CA . LEU A 1 380 ? 43.284 -22.858 41.687 1.00 27.62 380 LEU A CA 1
ATOM 2990 C C . LEU A 1 380 ? 43.875 -23.527 42.941 1.00 27.62 380 LEU A C 1
ATOM 2992 O O . LEU A 1 380 ? 45.018 -23.980 42.906 1.00 27.62 380 LEU A O 1
ATOM 2996 N N . ASN A 1 381 ? 43.038 -23.694 43.971 1.00 22.64 381 ASN A N 1
ATOM 2997 C CA . ASN A 1 381 ? 42.848 -24.990 44.625 1.00 22.64 381 ASN A CA 1
ATOM 2998 C C . ASN A 1 381 ? 41.557 -25.039 45.457 1.00 22.64 381 ASN A C 1
ATOM 3000 O O . ASN A 1 381 ? 41.041 -24.020 45.914 1.00 22.64 381 ASN A O 1
ATOM 3004 N N . ASP A 1 382 ? 41.062 -26.265 45.581 1.00 27.34 382 ASP A N 1
ATOM 3005 C CA . ASP A 1 382 ? 39.765 -26.709 46.078 1.00 27.34 382 ASP A CA 1
ATOM 3006 C C . ASP A 1 382 ? 39.422 -26.310 47.521 1.00 27.34 382 ASP A C 1
ATOM 3008 O O . ASP A 1 382 ? 40.268 -26.345 48.413 1.00 27.34 382 ASP A O 1
ATOM 3012 N N . ASN A 1 383 ? 38.134 -26.035 47.759 1.00 23.44 383 ASN A N 1
ATOM 3013 C CA . ASN A 1 383 ? 37.394 -26.605 48.889 1.00 23.44 383 ASN A CA 1
ATOM 3014 C C . ASN A 1 383 ? 35.885 -26.389 48.707 1.00 23.44 383 ASN A C 1
ATOM 3016 O O . ASN A 1 383 ? 35.354 -25.284 48.828 1.00 23.44 383 ASN A O 1
ATOM 3020 N N . ILE A 1 384 ? 35.204 -27.491 48.402 1.00 29.91 384 ILE A N 1
ATOM 3021 C CA . ILE A 1 384 ? 33.758 -27.646 48.506 1.00 29.91 384 ILE A CA 1
ATOM 3022 C C . ILE A 1 384 ? 33.455 -27.830 49.993 1.00 29.91 384 ILE A C 1
ATOM 3024 O O . ILE A 1 384 ? 33.825 -28.849 50.557 1.00 29.91 384 ILE A O 1
ATOM 3028 N N . ASP A 1 385 ? 32.854 -26.821 50.619 1.00 27.77 385 ASP A N 1
ATOM 3029 C CA . ASP A 1 385 ? 31.708 -26.968 51.527 1.00 27.77 385 ASP A CA 1
ATOM 3030 C C . ASP A 1 385 ? 31.465 -25.655 52.271 1.00 27.77 385 ASP A C 1
ATOM 3032 O O . ASP A 1 385 ? 32.093 -25.332 53.279 1.00 27.77 385 ASP A O 1
ATOM 3036 N N . THR A 1 386 ? 30.498 -24.873 51.793 1.00 23.47 386 THR A N 1
ATOM 3037 C CA . THR A 1 386 ? 29.727 -23.998 52.683 1.00 23.47 386 THR A CA 1
ATOM 3038 C C . THR A 1 386 ? 28.368 -23.698 52.065 1.00 23.47 386 THR A C 1
ATOM 3040 O O . THR A 1 386 ? 28.215 -22.946 51.105 1.00 23.47 386 THR A O 1
ATOM 3043 N N . VAL A 1 387 ? 27.360 -24.354 52.630 1.00 27.64 387 VAL A N 1
ATOM 3044 C CA . VAL A 1 387 ? 25.939 -24.197 52.332 1.00 27.64 387 VAL A CA 1
ATOM 3045 C C . VAL A 1 387 ? 25.491 -22.786 52.720 1.00 27.64 387 VAL A C 1
ATOM 3047 O O . VAL A 1 387 ? 25.367 -22.481 53.904 1.00 27.64 387 VAL A O 1
ATOM 3050 N N . TYR A 1 388 ? 25.157 -21.951 51.733 1.00 22.36 388 TYR A N 1
ATOM 3051 C CA . TYR A 1 388 ? 24.349 -20.749 51.945 1.00 22.36 388 TYR A CA 1
ATOM 3052 C C . TYR A 1 388 ? 23.006 -20.875 51.220 1.00 22.36 388 TYR A C 1
ATOM 3054 O O . TYR A 1 388 ? 22.917 -21.138 50.022 1.00 22.36 388 TYR A O 1
ATOM 3062 N N . LYS A 1 389 ? 21.940 -20.742 52.014 1.00 24.14 389 LYS A N 1
ATOM 3063 C CA . LYS A 1 389 ? 20.529 -20.872 51.639 1.00 24.14 389 LYS A CA 1
ATOM 3064 C C . LYS A 1 389 ? 20.136 -19.848 50.563 1.00 24.14 389 LYS A C 1
ATOM 3066 O O . LYS A 1 389 ? 20.160 -18.647 50.808 1.00 24.14 389 LYS A O 1
ATOM 3071 N N . LEU A 1 390 ? 19.700 -20.355 49.410 1.00 23.80 390 LEU A N 1
ATOM 3072 C CA . LEU A 1 390 ? 19.027 -19.619 48.333 1.00 23.80 390 LEU A CA 1
ATOM 3073 C C . LEU A 1 390 ? 17.625 -19.132 48.762 1.00 23.80 390 LEU A C 1
ATOM 3075 O O . LEU A 1 390 ? 16.860 -19.927 49.319 1.00 23.80 390 LEU A O 1
ATOM 3079 N N . PRO A 1 391 ? 17.213 -17.895 48.420 1.00 23.94 391 PRO A N 1
ATOM 3080 C CA . PRO A 1 391 ? 15.805 -17.536 48.325 1.00 23.94 391 PRO A CA 1
ATOM 3081 C C . PRO A 1 391 ? 15.180 -18.178 47.075 1.00 23.94 391 PRO A C 1
ATOM 3083 O O . PRO A 1 391 ? 15.808 -18.317 46.026 1.00 23.94 391 PRO A O 1
ATOM 3086 N N . LYS A 1 392 ? 13.922 -18.594 47.207 1.00 29.59 392 LYS A N 1
ATOM 3087 C CA . LYS A 1 392 ? 13.131 -19.344 46.225 1.00 29.59 392 LYS A CA 1
ATOM 3088 C C . LYS A 1 392 ? 12.920 -18.567 44.910 1.00 29.59 392 LYS A C 1
ATOM 3090 O O . LYS A 1 392 ? 11.963 -17.816 44.796 1.00 29.59 392 LYS A O 1
ATOM 3095 N N . PHE A 1 393 ? 13.733 -18.846 43.893 1.00 26.97 393 PHE A N 1
ATOM 3096 C CA . PHE A 1 393 ? 13.351 -18.734 42.479 1.00 26.97 393 PHE A CA 1
ATOM 3097 C C . PHE A 1 393 ? 13.525 -20.115 41.826 1.00 26.97 393 PHE A C 1
ATOM 3099 O O . PHE A 1 393 ? 14.621 -20.531 41.461 1.00 26.97 393 PHE A O 1
ATOM 3106 N N . PHE A 1 394 ? 12.426 -20.864 41.731 1.00 30.67 394 PHE A N 1
ATOM 3107 C CA . PHE A 1 394 ? 12.316 -22.140 41.013 1.00 30.67 394 PHE A CA 1
ATOM 3108 C C . PHE A 1 394 ? 11.134 -21.984 40.050 1.00 30.67 394 PHE A C 1
ATOM 3110 O O . PHE A 1 394 ? 10.011 -21.865 40.534 1.00 30.67 394 PHE A O 1
ATOM 3117 N N . PRO A 1 395 ? 11.384 -21.865 38.729 1.00 35.50 395 PRO A N 1
ATOM 3118 C CA . PRO A 1 395 ? 11.493 -23.053 37.861 1.00 35.50 395 PRO A CA 1
ATOM 3119 C C . PRO A 1 395 ? 12.797 -23.146 37.035 1.00 35.50 395 PRO A C 1
ATOM 3121 O O . PRO A 1 395 ? 13.110 -24.205 36.489 1.00 35.50 395 PRO A O 1
ATOM 3124 N N . TRP A 1 396 ? 13.595 -22.076 36.972 1.00 40.28 396 TRP A N 1
ATOM 3125 C CA . TRP A 1 396 ? 14.677 -21.922 35.985 1.00 40.28 396 TRP A CA 1
ATOM 3126 C C . TRP A 1 396 ? 15.891 -22.843 36.215 1.00 40.28 396 TRP A C 1
ATOM 3128 O O . TRP A 1 396 ? 16.372 -23.483 35.283 1.00 40.28 396 TRP A O 1
ATOM 3138 N N . TYR A 1 397 ? 16.328 -23.031 37.467 1.00 35.72 397 TYR A N 1
ATOM 3139 C CA . TYR A 1 397 ? 17.452 -23.929 37.791 1.00 35.72 397 TYR A CA 1
ATOM 3140 C C . TYR A 1 397 ? 17.152 -25.403 37.453 1.00 35.72 397 TYR A C 1
ATOM 3142 O O . TYR A 1 397 ? 18.036 -26.165 37.064 1.00 35.72 397 TYR A O 1
ATOM 3150 N N . ARG A 1 398 ? 15.878 -25.811 37.556 1.00 37.94 398 ARG A N 1
ATOM 3151 C CA . ARG A 1 398 ? 15.423 -27.172 37.225 1.00 37.94 398 ARG A CA 1
ATOM 3152 C C . ARG A 1 398 ? 15.322 -27.391 35.716 1.00 37.94 398 ARG A C 1
ATOM 3154 O O . ARG A 1 398 ? 15.631 -28.489 35.267 1.00 37.94 398 ARG A O 1
ATOM 3161 N N . PHE A 1 399 ? 14.931 -26.367 34.956 1.00 38.09 399 PHE A N 1
ATOM 3162 C CA . PHE A 1 399 ? 14.890 -26.412 33.492 1.00 38.09 399 PHE A CA 1
ATOM 3163 C C . PHE A 1 399 ? 16.303 -26.432 32.894 1.00 38.09 399 PHE A C 1
ATOM 3165 O O . PHE A 1 399 ? 16.599 -27.286 32.068 1.00 38.09 399 PHE A O 1
ATOM 3172 N N . HIS A 1 400 ? 17.214 -25.594 33.400 1.00 39.81 400 HIS A N 1
ATOM 3173 C CA . HIS A 1 400 ? 18.626 -25.587 32.999 1.00 39.81 400 HIS A CA 1
ATOM 3174 C C . HIS A 1 400 ? 19.325 -26.924 33.304 1.00 39.81 400 HIS A C 1
ATOM 3176 O O . HIS A 1 400 ? 20.013 -27.483 32.454 1.00 39.81 400 HIS A O 1
ATOM 3182 N N . LYS A 1 401 ? 19.093 -27.495 34.497 1.00 37.88 401 LYS A N 1
ATOM 3183 C CA . LYS A 1 401 ? 19.606 -28.827 34.852 1.00 37.88 401 LYS A CA 1
ATOM 3184 C C . LYS A 1 401 ? 18.998 -29.932 33.981 1.00 37.88 401 LYS A C 1
ATOM 3186 O O . LYS A 1 401 ? 19.716 -30.834 33.574 1.00 37.88 401 LYS A O 1
ATOM 3191 N N . TYR A 1 402 ? 17.707 -29.846 33.656 1.00 40.31 402 TYR A N 1
ATOM 3192 C CA . TYR A 1 402 ? 17.037 -30.812 32.784 1.00 40.31 402 TYR A CA 1
ATOM 3193 C C . TYR A 1 402 ? 17.537 -30.746 31.334 1.00 40.31 402 TYR A C 1
ATOM 3195 O O . TYR A 1 402 ? 17.775 -31.797 30.750 1.00 40.31 402 TYR A O 1
ATOM 3203 N N . MET A 1 403 ? 17.760 -29.549 30.782 1.00 39.59 403 MET A N 1
ATOM 3204 C CA . MET A 1 403 ? 18.331 -29.364 29.441 1.00 39.59 403 MET A CA 1
ATOM 3205 C C . MET A 1 403 ? 19.780 -29.866 29.372 1.00 39.59 403 MET A C 1
ATOM 3207 O O . MET A 1 403 ? 20.113 -30.609 28.453 1.00 39.59 403 MET A O 1
ATOM 3211 N N . ASN A 1 404 ? 20.600 -29.599 30.397 1.00 39.06 404 ASN A N 1
ATOM 3212 C CA . ASN A 1 404 ? 21.947 -30.178 30.506 1.00 39.06 404 ASN A CA 1
ATOM 3213 C C . ASN A 1 404 ? 21.926 -31.716 30.669 1.00 39.06 404 ASN A C 1
ATOM 3215 O O . ASN A 1 404 ? 22.768 -32.406 30.102 1.00 39.06 404 ASN A O 1
ATOM 3219 N N . GLU A 1 405 ? 20.952 -32.278 31.398 1.00 38.69 405 GLU A N 1
ATOM 3220 C CA . GLU A 1 405 ? 20.743 -33.735 31.524 1.00 38.69 405 GLU A CA 1
ATOM 3221 C C . GLU A 1 405 ? 20.160 -34.389 30.254 1.00 38.69 405 GLU A C 1
ATOM 3223 O O . GLU A 1 405 ? 20.259 -35.606 30.097 1.00 38.69 405 GLU A O 1
ATOM 3228 N N . GLN A 1 406 ? 19.507 -33.629 29.365 1.00 42.25 406 GLN A N 1
ATOM 3229 C CA . GLN A 1 406 ? 19.116 -34.117 28.036 1.00 42.25 406 GLN A CA 1
ATOM 3230 C C . GLN A 1 406 ? 20.287 -34.037 27.051 1.00 42.25 406 GLN A C 1
ATOM 3232 O O . GLN A 1 406 ? 20.433 -34.935 26.232 1.00 42.25 406 GLN A O 1
ATOM 3237 N N . GLN A 1 407 ? 21.173 -33.046 27.176 1.00 39.41 407 GLN A N 1
ATOM 3238 C CA . GLN A 1 407 ? 22.368 -32.920 26.338 1.00 39.41 407 GLN A CA 1
ATOM 3239 C C . GLN A 1 407 ? 23.346 -34.096 26.533 1.00 39.41 407 GLN A C 1
ATOM 3241 O O . GLN A 1 407 ? 23.816 -34.657 25.546 1.00 39.41 407 GLN A O 1
ATOM 3246 N N . SER A 1 408 ? 23.521 -34.596 27.765 1.00 36.09 408 SER A N 1
ATOM 3247 C CA . SER A 1 408 ? 24.301 -35.824 28.030 1.00 36.09 408 SER A CA 1
ATOM 3248 C C . SER A 1 408 ? 23.636 -37.123 27.540 1.00 36.09 408 SER A C 1
ATOM 3250 O O . SER A 1 408 ? 24.265 -38.179 27.520 1.00 36.09 408 SER A O 1
ATOM 3252 N N . LYS A 1 409 ? 22.362 -37.063 27.129 1.00 37.91 409 LYS A N 1
ATOM 3253 C CA . LYS A 1 409 ? 21.622 -38.169 26.493 1.00 37.91 409 LYS A CA 1
ATOM 3254 C C . LYS A 1 409 ? 21.464 -38.006 24.980 1.00 37.91 409 LYS A C 1
ATOM 3256 O O . LYS A 1 409 ? 21.006 -38.946 24.338 1.00 37.91 409 LYS A O 1
ATOM 3261 N N . ILE A 1 410 ? 21.859 -36.860 24.424 1.00 33.47 410 ILE A N 1
ATOM 3262 C CA . ILE A 1 410 ? 21.927 -36.589 22.980 1.00 33.47 410 ILE A CA 1
ATOM 3263 C C . ILE A 1 410 ? 23.340 -36.892 22.442 1.0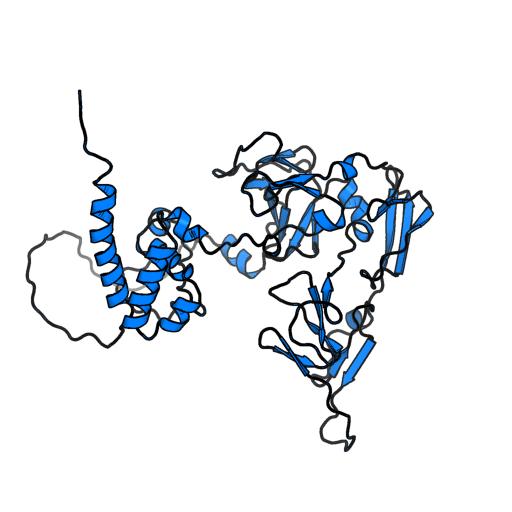0 33.47 410 ILE A C 1
ATOM 3265 O O . ILE A 1 410 ? 23.482 -37.321 21.299 1.00 33.47 410 ILE A O 1
ATOM 3269 N N . GLU A 1 411 ? 24.380 -36.808 23.279 1.00 30.38 411 GLU A N 1
ATOM 3270 C CA . GLU A 1 411 ? 25.747 -37.234 22.926 1.00 30.38 411 GLU A CA 1
ATOM 3271 C C . GLU A 1 411 ? 25.917 -38.707 22.481 1.00 30.38 411 GLU A C 1
ATOM 3273 O O . GLU A 1 411 ? 26.753 -38.943 21.608 1.00 30.38 411 GLU A O 1
ATOM 3278 N N . PRO A 1 412 ? 25.131 -39.712 22.929 1.00 31.70 412 PRO A N 1
ATOM 3279 C CA . PRO A 1 412 ? 25.253 -41.066 22.390 1.00 31.70 412 PRO A CA 1
ATOM 3280 C C . PRO A 1 412 ? 24.662 -41.224 20.977 1.00 31.70 412 PRO A C 1
ATOM 3282 O O . PRO A 1 412 ? 25.001 -42.188 20.299 1.00 31.70 412 PRO A O 1
ATOM 3285 N N . MET A 1 413 ? 23.805 -40.305 20.504 1.00 29.86 413 MET A N 1
ATOM 3286 C CA . MET A 1 413 ? 23.302 -40.329 19.118 1.00 29.86 413 MET A CA 1
ATOM 3287 C C . MET A 1 413 ? 24.261 -39.653 18.128 1.00 29.86 413 MET A C 1
ATOM 3289 O O . MET A 1 413 ? 24.246 -39.990 16.949 1.00 29.86 413 MET A O 1
ATOM 3293 N N . LEU A 1 414 ? 25.149 -38.773 18.602 1.00 28.84 414 LEU A N 1
ATOM 3294 C CA . LEU A 1 414 ? 26.221 -38.179 17.792 1.00 28.84 414 LEU A CA 1
ATOM 3295 C C . LEU A 1 414 ? 27.493 -39.044 17.733 1.00 28.84 414 LEU A C 1
ATOM 3297 O O . LEU A 1 414 ? 28.276 -38.895 16.798 1.00 28.84 414 LEU A O 1
ATOM 3301 N N . LEU A 1 415 ? 27.678 -39.994 18.658 1.00 28.64 415 LEU A N 1
ATOM 3302 C CA . LEU A 1 415 ? 28.797 -40.948 18.621 1.00 28.64 415 LEU A CA 1
ATOM 3303 C C . LEU A 1 415 ? 28.522 -42.252 17.847 1.00 28.64 415 LEU A C 1
ATOM 3305 O O . LEU A 1 415 ? 29.455 -43.020 17.626 1.00 28.64 415 LEU A O 1
ATOM 3309 N N . LEU A 1 416 ? 27.296 -42.494 17.371 1.00 27.19 416 LEU A N 1
ATOM 3310 C CA . LEU A 1 416 ? 26.966 -43.669 16.544 1.00 27.19 416 LEU A CA 1
ATOM 3311 C C . LEU A 1 416 ? 27.115 -43.445 15.025 1.00 27.19 416 LEU A C 1
ATOM 3313 O O . LEU A 1 416 ? 26.926 -44.383 14.258 1.00 27.19 416 LEU A O 1
ATOM 3317 N N . CYS A 1 417 ? 27.534 -42.253 14.584 1.00 28.02 417 CYS A N 1
ATOM 3318 C CA . CYS A 1 417 ? 27.861 -41.977 13.174 1.00 28.02 417 CYS A CA 1
ATOM 3319 C C . CYS A 1 417 ? 29.370 -41.905 12.878 1.00 28.02 417 CYS A C 1
ATOM 3321 O O . CYS A 1 417 ? 29.759 -41.608 11.752 1.00 28.02 417 CYS A O 1
ATOM 3323 N N . ILE A 1 418 ? 30.237 -42.201 13.853 1.00 29.98 418 ILE A N 1
ATOM 3324 C CA . ILE A 1 418 ? 31.692 -42.264 13.646 1.00 29.98 418 ILE A CA 1
ATOM 3325 C C . ILE A 1 418 ? 32.230 -43.522 14.328 1.00 29.98 418 ILE A C 1
ATOM 3327 O O . ILE A 1 418 ? 32.847 -43.438 15.378 1.00 29.98 418 ILE A O 1
ATOM 3331 N N . THR A 1 419 ? 31.946 -44.705 13.779 1.00 26.36 419 THR A N 1
ATOM 3332 C CA . THR A 1 419 ? 32.793 -45.912 13.919 1.00 26.36 419 THR A CA 1
ATOM 3333 C C . THR A 1 419 ? 32.244 -47.071 13.079 1.00 26.36 419 THR A C 1
ATOM 3335 O O . THR A 1 419 ? 31.346 -47.781 13.516 1.00 26.36 419 THR A O 1
ATOM 3338 N N . CYS A 1 420 ? 32.810 -47.293 11.886 1.00 22.05 420 CYS A N 1
ATOM 3339 C CA . CYS A 1 420 ? 33.153 -48.620 11.334 1.00 22.05 420 CYS A CA 1
ATOM 3340 C C . CYS A 1 420 ? 33.835 -48.483 9.952 1.00 22.05 420 CYS A C 1
ATOM 3342 O O . CYS A 1 420 ? 33.749 -47.415 9.352 1.00 22.05 420 CYS A O 1
ATOM 3344 N N . PRO A 1 421 ? 34.614 -49.479 9.493 1.00 27.36 421 PRO A N 1
ATOM 3345 C CA . PRO A 1 421 ? 36.070 -49.391 9.511 1.00 27.36 421 PRO A CA 1
ATOM 3346 C C . PRO A 1 421 ? 36.711 -49.437 8.117 1.00 27.36 421 PRO A C 1
ATOM 3348 O O . PRO A 1 421 ? 36.069 -49.712 7.109 1.00 27.36 421 PRO A O 1
ATOM 3351 N N . LEU A 1 422 ? 38.025 -49.207 8.110 1.00 29.67 422 LEU A N 1
ATOM 3352 C CA . LEU A 1 422 ? 38.944 -49.650 7.067 1.00 29.67 422 LEU A CA 1
ATOM 3353 C C . LEU A 1 422 ? 38.732 -51.137 6.737 1.00 29.67 422 LEU A C 1
ATOM 3355 O O . LEU A 1 422 ? 38.921 -51.992 7.605 1.00 29.67 422 LEU A O 1
ATOM 3359 N N . SER A 1 423 ? 38.436 -51.408 5.469 1.00 29.75 423 SER A N 1
ATOM 3360 C CA . SER A 1 423 ? 38.870 -52.589 4.714 1.00 29.75 423 SER A CA 1
ATOM 3361 C C . SER A 1 423 ? 38.844 -52.260 3.230 1.00 29.75 423 SER A C 1
ATOM 3363 O O . SER A 1 423 ? 37.758 -51.824 2.781 1.00 29.75 423 SER A O 1
#

Foldseek 3Di:
DDDDPPDDDPDPLDDPLAGDQDPDPDPCVCPDPVVVVSLLRRLDDVVLSVCLVPPVVSVVVVVVCCVVFDPDPVSSSVRPDPLDQVPDLDQCVCVQLPWAFDDDPPDSYGQATHPVLLVPDDQQWADGPSDTHHAQDKDCDDLLCLQWHTWGWHDDDSGIAIDTDGDDEPDVVVDPDPDPQKDFAADRSHPYGPDIDGDDDPPDPDPDPAFDWDDEPNDIDGARDWDQHPVCNQKIFGDDPPPPHDCDPPGIDGHDLCCSNPPVVCVVQQWAFECEASRSHHGPDTGADDPPKDKDDDPPFDPPDPPQWEDGPPDTAGAAIWIDQDPPNQKTWGRPHDHHIYIYGYDPVVVVVVPDPDDDPPDDDDDDDDDDDDDDDDDDDDDDDDDDDDDDDPDVVVVVVVVVVVVVVCVVVVVVVPDDDDD

Sequence (423 aa):
MYNLNSDIHNINTWQKLNFHQPSTNLSLYQEGVYSFGIKVFNNLPQSLEKLADNSKQVKTALKHYLHTHSYSIDEYFNVNNECNPQHCEVPKHYKEIGCTPVFEEGSCCPNRFDCSSLSEQDSQKCYYKGVAYDVNTEVNPDATNPCTVGCQCKNAGNRSQLTCVNVECPELFHGPLSDPNCFRQYKLDECCSTNTYCSPNTTDNQQIPPLYECRYGGRTYKEGQVIYPEDASCKKCICQNGFNGTLAEPWCVEISCGIQLHYSRQISDGCVPVYYGTTRCCPIDWRCPDANDSVTASVNATTKNADHKCKFGQLELRVGDKLSSTSNKCVECSCSVPPFVSCTQKTHTEYKYIKHPAQSRVKLQSQGKYSGIFLQPVRLNDNIDTVYKLPKFFPWYRFHKYMNEQQSKIEPMLLLCITCPLS